Protein 3P09 (pdb70)

Radius of gyration: 26.04 Å; Cα contacts (8 Å, |Δi|>4): 1122; chains: 2; bounding box: 77×68×61 Å

Sequence (524 aa):
QLDDSFKNLENKYDGKIGIYTLNTNIKYNESYHFPICSVFKFLLVGAILDYDHNQQGFLDKKIPINQDDIGKLGYAPITAKNVGKTLTISQLNYAAILSDSPASNILVRELGGLQNLNKFIKKLGDNDTIITADEPEINYTQQPHSNINKTTPKAITKDIYKLAFGNILDKKHKDIFIKYLQDNNTGANNRIAFSPKDWIIGDKTGTCGQYAATNDVAIIWPKNQQPIALGILYTNPNDKNAPSNEEIIQQAAKLIANDLTNTYKQLDDSFKNLENKYDGKIGIYTLNTDNIKYNESYHFPICSVFKFLLVGAILDYDHNQGFLDKKIPINQDDIGKLGYAPITAKNVGKTLTISQLNYAAILSDSPASNILVRELGGLQNLNKFIKKLGDNDTIITADEPEINYTQPHSNINKTTPKAITKDIYKLAFGNILDKKHKDIFIKYLQDNNTGANRIAFSPKDWIIGDKTGTCGQYAATNDVAIIWPKNQQPIALGILYTNPNDKNAPSNEEIIQQAAKLIANDLTNTY

Secondary structure (DSSP, 8-state):
-HHHHHHHHHHHH-SEEEEEEE----EESTTS-EE-GGGHHHHHHHHHHHH---TTGGG-EEE--HHHHTT----TTGGG-TTSEEEHHHHHHHHHTT-HHHHHHHHHHHT-HHHHHHHHHHTT--S-B----TTGGG---TTB-TTEE-HHHHHHHHHHHHHSSSS-HHHHHHHHHHHHH--TTTTTGGG--TTSEEEEEEEE-SSTT-EEEEEEEE-TTS--EEEEEEEE-TT-TTPPP-HHHHHHHHHHHHHHHHHHH-/-HHHHHHHHHHHH-SEEEEEEEE----EESTTS-EE-GGGHHHHHHHHHHHH---TTGGG-EEE--HHHHTT----TTTGGGTTSEEEHHHHHHHHHTT-HHHHHHHHHHHT-HHHHHHHHHHTT--S-B----TTGGG---TTB-TTEE-HHHHHHHHHHHHHSSSS-HHHHHHHHHHHHH--S-TTTGGG--TTSEEEEEEEE-SSTT-EEEEEEEE-TTS--EEEEEEEE-TT-TTPPP-HHHHHHHHHHHHHHHHHH-

CATH classification: 3.40.710.10

Organism: Francisella tularensis subsp. tularensis (strain SCHU S4 / Schu 4) (NCBI:txid177416)

InterPro domains:
  IPR000871 Beta-lactamase, class-A [PR00118] (24-48)
  IPR000871 Beta-lactamase, class-A [PR00118] (55-72)
  IPR000871 Beta-lactamase, class-A [PR00118] (99-124)
  IPR000871 Beta-lactamase, class-A [PR00118] (134-158)
  IPR000871 Beta-lactamase, class-A [PR00118] (160-185)
  IPR000871 Beta-lactamase, class-A [PR00118] (196-211)
  IPR000871 Beta-lactamase, class-A [PR00118] (213-228)
  IPR000871 Beta-lactamase, class-A [PTHR35333] (19-282)
  IPR012338 Beta-lactamase/transpeptidase-like [G3DSA:3.40.710.10] (20-287)
  IPR012338 Beta-lactamase/transpeptidase-like [SSF56601] (20-282)
  IPR023650 Beta-lactamase, class-A active site [PS00146] (57-72)
  IPR045155 Beta-lactamase class A, catalytic domain [PF13354] (21-280)

Nearest PDB structures (foldseek):
  6wjm-assembly1_A  TM=9.624E-01  e=1.132E-24  Desulfarculus baarsii DSM 2075
  6nj1-assembly1_A-2  TM=9.497E-01  e=5.449E-25  Clostridium kluyveri DSM 555
  4blm-assembly2_B  TM=9.498E-01  e=1.775E-24  Bacillus licheniformis
  6afp-assembly2_B  TM=9.510E-01  e=1.135E-23  Burkholderia thailandensis
  7d5j-assembly3_C  TM=9.537E-01  e=2.115E-22  Burkholderia multivorans ATCC 17616

Foldseek 3Di:
DLQVVLVVLCVVPPFHKWKAKFDCGDTDQQVPKAQCFLVCLLLLLLLQLLVVCVPPQQQDKAAQAPVLCPPPDAAVDSVVAHRHIDGLLRLSLRSQLVHQSSSVVSCVVSPHDVSSVVSLVVLVAPQAAEDDGPPCLLDDALPDNHNIGGQNSSQSSLCCSQPNDSHDPVSSVSSQVSQQPHDPCCLALVVADPPKGKGWGWGFSQFQLWTWIWMWIHPVPGHIMIMIMITGNNVGGNDHHDRVSRNSSSNSVVVVVVVVVD/DLQVVLVVLCVVPPFHKWKFKFFPVTDTDQQFPKAQCFLQCLLLLLLLQLLVVCVPPQQFDKAAQAPVLCPPPDAAPDRVVAHRHIDGLLRLSLSSQLVHQSSSVVSCVVSVHPVSSVVSLVVLVQPQAAEDDGPPCLLDDALPDNYNIGGQNSSQSSLCCSQPNDSRDPVRSVSSQVSQQPHDPDCLALVVQPVVKGKGWGWGFSQFQLWTWIWIWIDDPPGGIMIMIMITGNNVGGNDHHDRPSRNSSSNSVVVVVVVVD

Structure (mmCIF, N/CA/C/O backbone):
data_3P09
#
_entry.id   3P09
#
_cell.length_a   77.652
_cell.length_b   143.466
_cell.length_c   46.890
_cell.angle_alpha   90.00
_cell.angle_beta   90.00
_cell.angle_gamma   90.00
#
_symmetry.space_group_name_H-M   'P 21 21 2'
#
loop_
_entity.id
_entity.type
_entity.pdbx_description
1 polymer Beta-lactamase
2 non-polymer 'SULFATE ION'
3 non-polymer GLYCEROL
4 water water
#
loop_
_atom_site.group_PDB
_atom_site.id
_atom_site.type_symbol
_atom_site.label_atom_id
_atom_site.label_alt_id
_atom_site.label_comp_id
_atom_site.label_asym_id
_atom_site.label_entity_id
_atom_site.label_seq_id
_atom_site.pdbx_PDB_ins_code
_atom_site.Cartn_x
_atom_site.Cartn_y
_atom_site.Cartn_z
_atom_site.occupancy
_atom_site.B_iso_or_equiv
_atom_site.auth_seq_id
_atom_site.auth_comp_id
_atom_site.auth_asym_id
_atom_site.auth_atom_id
_atom_site.pdbx_PDB_model_num
ATOM 1 N N . GLN A 1 23 ? 22.075 101.762 2.948 1.00 60.42 20 GLN A N 1
ATOM 2 C CA . GLN A 1 23 ? 23.049 101.166 2.037 1.00 69.08 20 GLN A CA 1
ATOM 3 C C . GLN A 1 23 ? 23.600 99.842 2.550 1.00 58.10 20 GLN A C 1
ATOM 4 O O . GLN A 1 23 ? 23.888 98.942 1.759 1.00 54.05 20 GLN A O 1
ATOM 10 N N . LEU A 1 24 ? 23.765 99.716 3.864 1.00 47.59 21 LEU A N 1
ATOM 11 C CA . LEU A 1 24 ? 23.987 98.389 4.412 1.00 47.43 21 LEU A CA 1
ATOM 12 C C . LEU A 1 24 ? 22.752 97.575 4.064 1.00 42.42 21 LEU A C 1
ATOM 13 O O . LEU A 1 24 ? 22.857 96.445 3.596 1.00 38.48 21 LEU A O 1
ATOM 18 N N . ASP A 1 25 ? 21.584 98.175 4.282 1.00 33.84 22 ASP A N 1
ATOM 19 C CA . ASP A 1 25 ? 20.309 97.564 3.923 1.00 40.14 22 ASP A CA 1
ATOM 20 C C . ASP A 1 25 ? 20.295 97.098 2.462 1.00 36.35 22 ASP A C 1
ATOM 21 O O . ASP A 1 25 ? 19.872 95.981 2.155 1.00 30.99 22 ASP A O 1
ATOM 26 N N . ASP A 1 26 ? 20.748 97.968 1.563 1.00 33.71 23 ASP A N 1
ATOM 27 C CA . ASP A 1 26 ? 20.792 97.650 0.138 1.00 35.06 23 ASP A CA 1
ATOM 28 C C . ASP A 1 26 ? 21.704 96.458 -0.118 1.00 30.84 23 ASP A C 1
ATOM 29 O O . ASP A 1 26 ? 21.422 95.619 -0.975 1.00 36.74 23 ASP A O 1
ATOM 34 N N . SER A 1 27 ? 22.809 96.402 0.618 1.00 30.48 24 SER A N 1
ATOM 35 C CA . SER A 1 27 ? 23.779 95.331 0.440 1.00 36.09 24 SER A CA 1
ATOM 36 C C . SER A 1 27 ? 23.256 93.981 0.935 1.00 26.89 24 SER A C 1
ATOM 37 O O . SER A 1 27 ? 23.493 92.948 0.312 1.00 30.29 24 SER A O 1
ATOM 40 N N . PHE A 1 28 ? 22.536 93.984 2.048 1.00 27.88 25 PHE A N 1
ATOM 41 C CA . PHE A 1 28 ? 21.949 92.742 2.537 1.00 25.56 25 PHE A CA 1
ATOM 42 C C . PHE A 1 28 ? 20.860 92.259 1.581 1.00 29.55 25 PHE A C 1
ATOM 43 O O . PHE A 1 28 ? 20.753 91.069 1.303 1.00 28.68 25 PHE A O 1
ATOM 51 N N . LYS A 1 29 ? 20.056 93.190 1.072 1.00 28.99 26 LYS A N 1
ATOM 52 C CA . LYS A 1 29 ? 19.044 92.862 0.070 1.00 29.67 26 LYS A CA 1
ATOM 53 C C . LYS A 1 29 ? 19.649 92.253 -1.198 1.00 28.66 26 LYS A C 1
ATOM 54 O O . LYS A 1 29 ? 19.066 91.356 -1.806 1.00 32.31 26 LYS A O 1
ATOM 60 N N . ASN A 1 30 ? 20.815 92.744 -1.605 1.00 33.45 27 ASN A N 1
ATOM 61 C CA . ASN A 1 30 ? 21.499 92.162 -2.751 1.00 31.53 27 ASN A CA 1
ATOM 62 C C . ASN A 1 30 ? 21.879 90.704 -2.500 1.00 30.50 27 ASN A C 1
ATOM 63 O O . ASN A 1 30 ? 21.798 89.872 -3.405 1.00 28.07 27 ASN A O 1
ATOM 68 N N . LEU A 1 31 ? 22.281 90.391 -1.269 1.00 28.82 28 LEU A N 1
ATOM 69 C CA . LEU A 1 31 ? 22.611 89.008 -0.935 1.00 28.65 28 LEU A CA 1
ATOM 70 C C . LEU A 1 31 ? 21.390 88.105 -1.075 1.00 31.32 28 LEU A C 1
ATOM 71 O O . LEU A 1 31 ? 21.500 86.975 -1.558 1.00 29.88 28 LEU A O 1
ATOM 76 N N . GLU A 1 32 ? 20.231 88.603 -0.645 1.00 29.30 29 GLU A N 1
ATOM 77 C CA . GLU A 1 32 ? 18.983 87.850 -0.763 1.00 32.31 29 GLU A CA 1
ATOM 78 C C . GLU A 1 32 ? 18.602 87.598 -2.221 1.00 33.36 29 GLU A C 1
ATOM 79 O O . GLU A 1 32 ? 18.202 86.493 -2.583 1.00 32.92 29 GLU A O 1
ATOM 85 N N . ASN A 1 33 ? 18.732 88.629 -3.047 1.00 29.05 30 ASN A N 1
ATOM 86 C CA . ASN A 1 33 ? 18.462 88.517 -4.476 1.00 34.62 30 ASN A CA 1
ATOM 87 C C . ASN A 1 33 ? 19.379 87.498 -5.130 1.00 37.41 30 ASN A C 1
ATOM 88 O O . ASN A 1 33 ? 18.973 86.730 -6.005 1.00 34.09 30 ASN A O 1
ATOM 93 N N . LYS A 1 34 ? 20.630 87.510 -4.692 1.00 31.23 31 LYS A N 1
ATOM 94 C CA . LYS A 1 34 ? 21.656 86.651 -5.246 1.00 34.28 31 LYS A CA 1
ATOM 95 C C . LYS A 1 34 ? 21.419 85.181 -4.887 1.00 31.01 31 LYS A C 1
ATOM 96 O O . LYS A 1 34 ? 21.577 84.295 -5.734 1.00 29.12 31 LYS A O 1
ATOM 102 N N . TYR A 1 35 ? 21.024 84.922 -3.641 1.00 25.19 32 TYR A N 1
ATOM 103 C CA . TYR A 1 35 ? 20.974 83.545 -3.139 1.00 25.49 32 TYR A CA 1
ATOM 104 C C . TYR A 1 35 ? 19.577 82.990 -2.818 1.00 26.42 32 TYR A C 1
ATOM 105 O O . TYR A 1 35 ? 19.447 81.827 -2.417 1.00 26.53 32 TYR A O 1
ATOM 114 N N . ASP A 1 36 ? 18.555 83.818 -3.009 1.00 24.42 33 ASP A N 1
ATOM 115 C CA . ASP A 1 36 ? 17.195 83.528 -2.555 1.00 30.14 33 ASP A CA 1
ATOM 116 C C . ASP A 1 36 ? 17.137 83.465 -1.030 1.00 31.84 33 ASP A C 1
ATOM 117 O O . ASP A 1 36 ? 18.171 83.472 -0.350 1.00 29.93 33 ASP A O 1
ATOM 122 N N . GLY A 1 37 ? 15.919 83.394 -0.499 1.00 23.92 34 GLY A N 1
ATOM 123 C CA . GLY A 1 37 ? 15.712 83.291 0.934 1.00 25.42 34 GLY A CA 1
ATOM 124 C C . GLY A 1 37 ? 15.892 84.596 1.685 1.00 25.51 34 GLY A C 1
ATOM 125 O O . GLY A 1 37 ? 15.828 85.688 1.103 1.00 24.64 34 GLY A O 1
ATOM 126 N N . LYS A 1 38 ? 16.105 84.479 2.994 1.00 20.03 35 LYS A N 1
ATOM 127 C CA . LYS A 1 38 ? 16.137 85.639 3.875 1.00 21.62 35 LYS A CA 1
ATOM 128 C C . LYS A 1 38 ? 17.384 85.598 4.741 1.00 23.92 35 LYS A C 1
ATOM 129 O O . LYS A 1 38 ? 17.760 84.540 5.252 1.00 20.19 35 LYS A O 1
ATOM 135 N N . ILE A 1 39 ? 18.028 86.748 4.901 1.00 18.50 36 ILE A N 1
ATOM 136 C CA . ILE A 1 39 ? 19.151 86.839 5.816 1.00 15.80 36 ILE A CA 1
ATOM 137 C C . ILE A 1 39 ? 18.771 87.772 6.966 1.00 24.60 36 ILE A C 1
ATOM 138 O O . ILE A 1 39 ? 18.095 88.779 6.760 1.00 22.50 36 ILE A O 1
ATOM 143 N N . GLY A 1 40 ? 19.175 87.415 8.179 1.00 18.26 37 GLY A N 1
ATOM 144 C CA . GLY A 1 40 ? 18.828 88.197 9.353 1.00 21.28 37 GLY A CA 1
ATOM 145 C C . GLY A 1 40 ? 20.102 88.538 10.094 1.00 22.47 37 GLY A C 1
ATOM 146 O O . GLY A 1 40 ? 20.959 87.676 10.286 1.00 21.32 37 GLY A O 1
ATOM 147 N N . ILE A 1 41 ? 20.222 89.795 10.505 1.00 17.11 38 ILE A N 1
ATOM 148 C CA . ILE A 1 41 ? 21.458 90.335 11.051 1.00 19.28 38 ILE A CA 1
ATOM 149 C C . ILE A 1 41 ? 21.154 91.183 12.288 1.00 22.38 38 ILE A C 1
ATOM 150 O O . ILE A 1 41 ? 20.232 92.002 12.277 1.00 19.11 38 ILE A O 1
ATOM 155 N N . TYR A 1 42 ? 21.917 90.998 13.355 1.00 21.96 39 TYR A N 1
ATOM 156 C CA . TYR A 1 42 ? 21.834 91.930 14.466 1.00 20.99 39 TYR A CA 1
ATOM 157 C C . TYR A 1 42 ? 23.189 92.076 15.120 1.00 22.34 39 TYR A C 1
ATOM 158 O O . TYR A 1 42 ? 23.898 91.086 15.314 1.00 19.44 39 TYR A O 1
ATOM 167 N N . THR A 1 43 ? 23.562 93.308 15.452 1.00 21.55 40 THR A N 1
ATOM 168 C CA . THR A 1 43 ? 24.787 93.526 16.222 1.00 25.37 40 THR A CA 1
ATOM 169 C C . THR A 1 43 ? 24.447 94.229 17.520 1.00 32.09 40 THR A C 1
ATOM 170 O O . THR A 1 43 ? 23.489 95.004 17.583 1.00 32.37 40 THR A O 1
ATOM 174 N N . LEU A 1 44 ? 25.235 93.978 18.557 1.00 24.37 41 LEU A N 1
ATOM 175 C CA . LEU A 1 44 ? 24.968 94.588 19.844 1.00 26.29 41 LEU A CA 1
ATOM 176 C C . LEU A 1 44 ? 26.264 95.136 20.400 1.00 40.22 41 LEU A C 1
ATOM 177 O O . LEU A 1 44 ? 27.231 94.394 20.558 1.00 32.00 41 LEU A O 1
ATOM 182 N N . ASN A 1 45 ? 26.271 96.434 20.689 1.00 51.39 42 ASN A N 1
ATOM 183 C CA . ASN A 1 45 ? 27.419 97.110 21.284 1.00 60.64 42 ASN A CA 1
ATOM 184 C C . ASN A 1 45 ? 27.284 97.273 22.794 1.00 63.84 42 ASN A C 1
ATOM 185 O O . ASN A 1 45 ? 26.212 97.079 23.368 1.00 59.08 42 ASN A O 1
ATOM 190 N N . THR A 1 46 ? 28.380 97.656 23.431 1.00 66.71 43 THR A N 1
ATOM 191 C CA . THR A 1 46 ? 28.427 97.729 24.883 1.00 71.16 43 THR A CA 1
ATOM 192 C C . THR A 1 46 ? 27.680 98.944 25.441 1.00 67.85 43 THR A C 1
ATOM 193 O O . THR A 1 46 ? 28.093 100.085 25.251 1.00 67.15 43 THR A O 1
ATOM 197 N N . ASN A 1 51 ? 24.449 100.531 15.414 1.00 66.90 48 ASN A N 1
ATOM 198 C CA . ASN A 1 51 ? 23.701 99.286 15.539 1.00 62.15 48 ASN A CA 1
ATOM 199 C C . ASN A 1 51 ? 23.217 98.769 14.180 1.00 55.68 48 ASN A C 1
ATOM 200 O O . ASN A 1 51 ? 22.243 99.276 13.631 1.00 66.24 48 ASN A O 1
ATOM 205 N N . ILE A 1 52 ? 23.897 97.757 13.643 1.00 35.11 49 ILE A N 1
ATOM 206 C CA . ILE A 1 52 ? 23.568 97.211 12.323 1.00 26.26 49 ILE A CA 1
ATOM 207 C C . ILE A 1 52 ? 22.518 96.113 12.460 1.00 27.66 49 ILE A C 1
ATOM 208 O O . ILE A 1 52 ? 22.687 95.184 13.244 1.00 26.68 49 ILE A O 1
ATOM 213 N N . LYS A 1 53 ? 21.428 96.215 11.713 1.00 25.37 50 LYS A N 1
ATOM 214 C CA . LYS A 1 53 ? 20.345 95.246 11.855 1.00 26.98 50 LYS A CA 1
ATOM 215 C C . LYS A 1 53 ? 19.600 95.105 10.533 1.00 30.04 50 LYS A C 1
ATOM 216 O O . LYS A 1 53 ? 19.494 96.058 9.774 1.00 27.64 50 LYS A O 1
ATOM 222 N N . TYR A 1 54 ? 19.103 93.909 10.248 1.00 18.52 51 TYR A N 1
ATOM 223 C CA . TYR A 1 54 ? 18.366 93.683 9.013 1.00 20.90 51 TYR A CA 1
ATOM 224 C C . TYR A 1 54 ? 17.518 92.440 9.189 1.00 25.13 51 TYR A C 1
ATOM 225 O O . TYR A 1 54 ? 18.041 91.392 9.574 1.00 21.62 51 TYR A O 1
ATOM 234 N N . ASN A 1 55 ? 16.214 92.558 8.932 1.00 21.88 52 ASN A N 1
ATOM 235 C CA . ASN A 1 55 ? 15.278 91.483 9.239 1.00 27.02 52 ASN A CA 1
ATOM 236 C C . ASN A 1 55 ? 15.454 90.994 10.668 1.00 25.13 52 ASN A C 1
ATOM 237 O O . ASN A 1 55 ? 15.365 89.796 10.922 1.00 20.54 52 ASN A O 1
ATOM 242 N N . GLU A 1 56 ? 15.719 91.904 11.603 1.00 19.14 53 GLU A N 1
ATOM 243 C CA . GLU A 1 56 ? 16.143 91.474 12.931 1.00 18.54 53 GLU A CA 1
ATOM 244 C C . GLU A 1 56 ? 15.009 90.854 13.751 1.00 21.28 53 GLU A C 1
ATOM 245 O O . GLU A 1 56 ? 15.256 90.260 14.798 1.00 20.10 53 GLU A O 1
ATOM 251 N N . SER A 1 57 ? 13.773 90.988 13.271 1.00 19.25 54 SER A N 1
ATOM 252 C CA . SER A 1 57 ? 12.614 90.415 13.954 1.00 20.43 54 SER A CA 1
ATOM 253 C C . SER A 1 57 ? 11.947 89.312 13.147 1.00 21.36 54 SER A C 1
ATOM 254 O O . SER A 1 57 ? 10.853 88.876 13.474 1.00 22.98 54 SER A O 1
ATOM 257 N N . TYR A 1 58 ? 12.595 88.888 12.071 1.00 19.10 55 TYR A N 1
ATOM 258 C CA . TYR A 1 58 ? 12.134 87.743 11.294 1.00 20.75 55 TYR A CA 1
ATOM 259 C C . TYR A 1 58 ? 12.535 86.467 12.046 1.00 23.55 55 TYR A C 1
ATOM 260 O O . TYR A 1 58 ? 13.598 86.426 12.669 1.00 22.75 55 TYR A O 1
ATOM 269 N N . HIS A 1 59 ? 11.694 85.437 11.990 1.00 18.96 56 HIS A N 1
ATOM 270 C CA . HIS A 1 59 ? 11.990 84.187 12.693 1.00 18.44 56 HIS A CA 1
ATOM 271 C C . HIS A 1 59 ? 12.658 83.168 11.766 1.00 20.34 56 HIS A C 1
ATOM 272 O O . HIS A 1 59 ? 12.181 82.909 10.656 1.00 20.60 56 HIS A O 1
ATOM 279 N N . PHE A 1 60 ? 13.762 82.601 12.253 1.00 18.13 57 PHE A N 1
ATOM 280 C CA . PHE A 1 60 ? 14.606 81.666 11.530 1.00 16.67 57 PHE A CA 1
ATOM 281 C C . PHE A 1 60 ? 14.745 80.375 12.348 1.00 16.80 57 PHE A C 1
ATOM 282 O O . PHE A 1 60 ? 14.810 80.412 13.569 1.00 19.00 57 PHE A O 1
ATOM 290 N N . PRO A 1 61 ? 14.853 79.228 11.670 1.00 19.42 58 PRO A N 1
ATOM 291 C CA . PRO A 1 61 ? 15.216 77.998 12.397 1.00 16.89 58 PRO A CA 1
ATOM 292 C C . PRO A 1 61 ? 16.448 78.245 13.282 1.00 17.28 58 PRO A C 1
ATOM 293 O O . PRO A 1 61 ? 17.436 78.799 12.800 1.00 21.81 58 PRO A O 1
ATOM 297 N N . ILE A 1 62 ? 16.395 77.852 14.550 1.00 14.78 59 ILE A N 1
ATOM 298 C CA . ILE A 1 62 ? 17.534 78.071 15.439 1.00 13.67 59 ILE A CA 1
ATOM 299 C C . ILE A 1 62 ? 18.592 76.975 15.250 1.00 19.97 59 ILE A C 1
ATOM 300 O O . ILE A 1 62 ? 19.784 77.230 15.359 1.00 18.50 59 ILE A O 1
ATOM 305 N N . CYS A 1 63 ? 18.155 75.760 14.939 1.00 20.86 60 CYS A N 1
ATOM 306 C CA . CYS A 1 63 ? 19.094 74.662 14.724 1.00 18.61 60 CYS A CA 1
ATOM 307 C C . CYS A 1 63 ? 20.002 74.516 15.955 1.00 22.34 60 CYS A C 1
ATOM 308 O O . CYS A 1 63 ? 19.580 74.778 17.082 1.00 21.60 60 CYS A O 1
ATOM 311 N N . SER A 1 64 ? 21.256 74.136 15.733 1.00 17.57 61 SER A N 1
ATOM 312 C CA . SER A 1 64 ? 22.192 73.878 16.821 1.00 17.58 61 SER A CA 1
ATOM 313 C C . SER A 1 64 ? 22.576 75.109 17.632 1.00 22.59 61 SER A C 1
ATOM 314 O O . SER A 1 64 ? 23.227 74.987 18.659 1.00 18.44 61 SER A O 1
ATOM 317 N N . VAL A 1 65 ? 22.184 76.295 17.189 1.00 18.41 62 VAL A N 1
ATOM 318 C CA . VAL A 1 65 ? 22.506 77.488 17.975 1.00 18.16 62 VAL A CA 1
ATOM 319 C C . VAL A 1 65 ? 21.922 77.408 19.403 1.00 18.00 62 VAL A C 1
ATOM 320 O O . VAL A 1 65 ? 22.471 77.976 20.348 1.00 18.97 62 VAL A O 1
ATOM 324 N N . PHE A 1 66 ? 20.811 76.697 19.562 1.00 16.04 63 PHE A N 1
ATOM 325 C CA . PHE A 1 66 ? 20.200 76.573 20.884 1.00 12.85 63 PHE A CA 1
ATOM 326 C C . PHE A 1 66 ? 21.225 76.054 21.899 1.00 19.09 63 PHE A C 1
ATOM 327 O O . PHE A 1 66 ? 21.084 76.268 23.099 1.00 17.66 63 PHE A O 1
ATOM 335 N N . LYS A 1 67 ? 22.266 75.373 21.424 1.00 17.10 64 LYS A N 1
ATOM 336 C CA . LYS A 1 67 ? 23.211 74.769 22.368 1.00 22.84 64 LYS A CA 1
ATOM 337 C C . LYS A 1 67 ? 23.932 75.793 23.266 1.00 26.26 64 LYS A C 1
ATOM 338 O O . LYS A 1 67 ? 24.350 75.449 24.368 1.00 18.83 64 LYS A O 1
ATOM 344 N N . PHE A 1 68 ? 24.075 77.042 22.823 1.00 19.62 65 PHE A N 1
ATOM 345 C CA . PHE A 1 68 ? 24.710 78.025 23.710 1.00 19.68 65 PHE A CA 1
ATOM 346 C C . PHE A 1 68 ? 23.760 78.514 24.804 1.00 20.43 65 PHE A C 1
ATOM 347 O O . PHE A 1 68 ? 24.192 78.855 25.908 1.00 20.15 65 PHE A O 1
ATOM 355 N N . LEU A 1 69 ? 22.465 78.525 24.509 1.00 18.60 66 LEU A N 1
ATOM 356 C CA . LEU A 1 69 ? 21.459 78.827 25.535 1.00 17.08 66 LEU A CA 1
ATOM 357 C C . LEU A 1 69 ? 21.441 77.745 26.609 1.00 21.04 66 LEU A C 1
ATOM 358 O O . LEU A 1 69 ? 21.319 78.019 27.810 1.00 21.26 66 LEU A O 1
ATOM 363 N N . LEU A 1 70 ? 21.552 76.507 26.152 1.00 18.38 67 LEU A N 1
ATOM 364 C CA . LEU A 1 70 ? 21.568 75.345 27.035 1.00 18.69 67 LEU A CA 1
ATOM 365 C C . LEU A 1 70 ? 22.769 75.400 27.972 1.00 19.92 67 LEU A C 1
ATOM 366 O O . LEU A 1 70 ? 22.646 75.164 29.170 1.00 20.70 67 LEU A O 1
ATOM 371 N N . VAL A 1 71 ? 23.936 75.711 27.417 1.00 18.97 68 VAL A N 1
ATOM 372 C CA . VAL A 1 71 ? 25.144 75.809 28.227 1.00 15.43 68 VAL A CA 1
ATOM 373 C C . VAL A 1 71 ? 25.055 76.992 29.197 1.00 22.42 68 VAL A C 1
ATOM 374 O O . VAL A 1 71 ? 25.463 76.898 30.355 1.00 19.03 68 VAL A O 1
ATOM 378 N N . GLY A 1 72 ? 24.484 78.096 28.735 1.00 19.39 69 GLY A N 1
ATOM 379 C CA . GLY A 1 72 ? 24.198 79.203 29.626 1.00 19.12 69 GLY A CA 1
ATOM 380 C C . GLY A 1 72 ? 23.335 78.766 30.809 1.00 22.49 69 GLY A C 1
ATOM 381 O O . GLY A 1 72 ? 23.609 79.101 31.962 1.00 22.75 69 GLY A O 1
ATOM 382 N N . ALA A 1 73 ? 22.286 78.008 30.515 1.00 17.49 70 ALA A N 1
ATOM 383 C CA . ALA A 1 73 ? 21.395 77.488 31.543 1.00 23.05 70 ALA A CA 1
ATOM 384 C C . ALA A 1 73 ? 22.138 76.599 32.529 1.00 22.82 70 ALA A C 1
ATOM 385 O O . ALA A 1 73 ? 21.887 76.636 33.731 1.00 26.30 70 ALA A O 1
ATOM 387 N N . ILE A 1 74 ? 23.034 75.770 32.010 1.00 24.66 71 ILE A N 1
ATOM 388 C CA . ILE A 1 74 ? 23.817 74.892 32.865 1.00 20.70 71 ILE A CA 1
ATOM 389 C C . ILE A 1 74 ? 24.707 75.702 33.802 1.00 20.2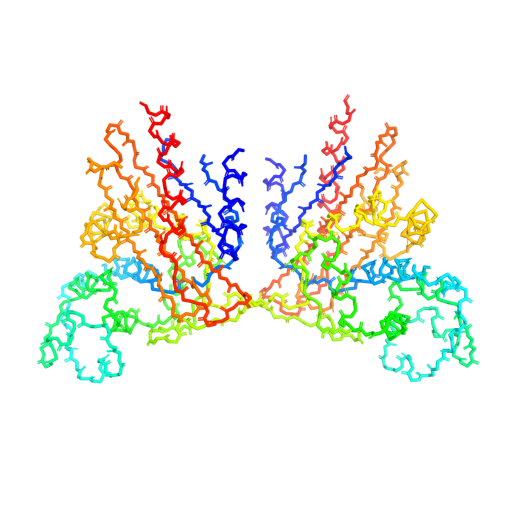1 71 ILE A C 1
ATOM 390 O O . ILE A 1 74 ? 24.841 75.378 34.984 1.00 23.91 71 ILE A O 1
ATOM 395 N N . LEU A 1 75 ? 25.311 76.766 33.286 1.00 21.19 72 LEU A N 1
ATOM 396 C CA . LEU A 1 75 ? 26.186 77.605 34.112 1.00 16.60 72 LEU A CA 1
ATOM 397 C C . LEU A 1 75 ? 25.401 78.328 35.202 1.00 24.70 72 LEU A C 1
ATOM 398 O O . LEU A 1 75 ? 25.875 78.489 36.336 1.00 24.89 72 LEU A O 1
ATOM 403 N N . ASP A 1 76 ? 24.201 78.771 34.854 1.00 22.08 73 ASP A N 1
ATOM 404 C CA . ASP A 1 76 ? 23.321 79.413 35.816 1.00 21.50 73 ASP A CA 1
ATOM 405 C C . ASP A 1 76 ? 22.983 78.376 36.887 1.00 29.05 73 ASP A C 1
ATOM 406 O O . ASP A 1 76 ? 23.024 78.663 38.082 1.00 33.35 73 ASP A O 1
ATOM 411 N N . TYR A 1 77 ? 22.677 77.157 36.450 1.00 23.04 74 TYR A N 1
ATOM 412 C CA . TYR A 1 77 ? 22.363 76.071 37.382 1.00 26.33 74 TYR A CA 1
ATOM 413 C C . TYR A 1 77 ? 23.508 75.886 38.368 1.00 25.15 74 TYR A C 1
ATOM 414 O O . TYR A 1 77 ? 23.301 75.798 39.587 1.00 27.45 74 TYR A O 1
ATOM 423 N N . ASP A 1 78 ? 24.725 75.862 37.841 1.00 22.24 75 ASP A N 1
ATOM 424 C CA . ASP A 1 78 ? 25.906 75.668 38.675 1.00 24.23 75 ASP A CA 1
ATOM 425 C C . ASP A 1 78 ? 26.019 76.759 39.736 1.00 29.78 75 ASP A C 1
ATOM 426 O O . ASP A 1 78 ? 26.410 76.493 40.874 1.00 29.53 75 ASP A O 1
ATOM 447 N N . HIS A 1 80 ? 23.594 78.212 41.171 1.00 28.15 77 HIS A N 1
ATOM 448 C CA . HIS A 1 80 ? 22.583 77.908 42.192 1.00 29.27 77 HIS A CA 1
ATOM 449 C C . HIS A 1 80 ? 22.755 76.537 42.828 1.00 34.67 77 HIS A C 1
ATOM 450 O O . HIS A 1 80 ? 22.069 76.204 43.798 1.00 38.44 77 HIS A O 1
ATOM 457 N N . ASN A 1 81 ? 23.673 75.744 42.285 1.00 30.33 78 ASN A N 1
ATOM 458 C CA . ASN A 1 81 ? 23.873 74.376 42.741 1.00 30.71 78 ASN A CA 1
ATOM 459 C C . ASN A 1 81 ? 25.366 74.110 42.725 1.00 33.98 78 ASN A C 1
ATOM 460 O O . ASN A 1 81 ? 25.866 73.447 41.827 1.00 31.43 78 ASN A O 1
ATOM 465 N N A GLN A 1 82 ? 26.074 74.642 43.717 0.46 30.99 79 GLN A N 1
ATOM 466 N N B GLN A 1 82 ? 26.074 74.643 43.718 0.54 30.44 79 GLN A N 1
ATOM 467 C CA A GLN A 1 82 ? 27.534 74.615 43.721 0.46 34.77 79 GLN A CA 1
ATOM 468 C CA B GLN A 1 82 ? 27.535 74.621 43.733 0.54 34.53 79 GLN A CA 1
ATOM 469 C C A GLN A 1 82 ? 28.089 73.211 43.487 0.46 37.74 79 GLN A C 1
ATOM 470 C C B GLN A 1 82 ? 28.101 73.216 43.503 0.54 37.96 79 GLN A C 1
ATOM 471 O O A GLN A 1 82 ? 27.622 72.239 44.083 0.46 35.89 79 GLN A O 1
ATOM 472 O O B GLN A 1 82 ? 27.650 72.249 44.118 0.54 35.67 79 GLN A O 1
ATOM 483 N N . GLY A 1 83 ? 29.087 73.114 42.612 1.00 43.34 80 GLY A N 1
ATOM 484 C CA . GLY A 1 83 ? 29.737 71.842 42.316 1.00 41.42 80 GLY A CA 1
ATOM 485 C C . GLY A 1 83 ? 29.215 71.108 41.088 1.00 34.48 80 GLY A C 1
ATOM 486 O O . GLY A 1 83 ? 29.787 70.107 40.656 1.00 30.35 80 GLY A O 1
ATOM 487 N N . PHE A 1 84 ? 28.125 71.607 40.520 1.00 23.98 81 PHE A N 1
ATOM 488 C CA . PHE A 1 84 ? 27.481 70.948 39.391 1.00 27.05 81 PHE A CA 1
ATOM 489 C C . PHE A 1 84 ? 28.407 70.752 38.179 1.00 29.64 81 PHE A C 1
ATOM 490 O O . PHE A 1 84 ? 28.333 69.723 37.506 1.00 24.82 81 PHE A O 1
ATOM 498 N N . LEU A 1 85 ? 29.273 71.727 37.902 1.00 23.71 82 LEU A N 1
ATOM 499 C CA . LEU A 1 85 ? 30.180 71.618 36.751 1.00 23.73 82 LEU A CA 1
ATOM 500 C C . LEU A 1 85 ? 31.149 70.440 36.858 1.00 25.62 82 LEU A C 1
ATOM 501 O O . LEU A 1 85 ? 31.606 69.917 35.846 1.00 23.02 82 LEU A O 1
ATOM 506 N N . ASP A 1 86 ? 31.473 70.046 38.086 1.00 24.43 83 ASP A N 1
ATOM 507 C CA . ASP A 1 86 ? 32.409 68.947 38.319 1.00 26.63 83 ASP A CA 1
ATOM 508 C C . ASP A 1 86 ? 31.718 67.596 38.420 1.00 27.83 83 ASP A C 1
ATOM 509 O O . ASP A 1 86 ? 32.377 66.572 38.587 1.00 27.92 83 ASP A O 1
ATOM 514 N N . LYS A 1 87 ? 30.395 67.596 38.305 1.00 25.75 84 LYS A N 1
ATOM 515 C CA . LYS A 1 87 ? 29.596 66.381 38.474 1.00 27.54 84 LYS A CA 1
ATOM 516 C C . LYS A 1 87 ? 29.837 65.390 37.346 1.00 28.80 84 LYS A C 1
ATOM 517 O O . LYS A 1 87 ? 29.771 65.754 36.172 1.00 22.74 84 LYS A O 1
ATOM 523 N N . LYS A 1 88 ? 30.093 64.133 37.707 1.00 26.69 85 LYS A N 1
ATOM 524 C CA . LYS A 1 88 ? 30.430 63.098 36.736 1.00 27.01 85 LYS A CA 1
ATOM 525 C C . LYS A 1 88 ? 29.192 62.446 36.147 1.00 31.78 85 LYS A C 1
ATOM 526 O O . LYS A 1 88 ? 28.328 61.963 36.877 1.00 33.71 85 LYS A O 1
ATOM 532 N N . ILE A 1 89 ? 29.113 62.434 34.822 1.00 23.62 86 ILE A N 1
ATOM 533 C CA . ILE A 1 89 ? 27.967 61.874 34.124 1.00 20.09 86 ILE A CA 1
ATOM 534 C C . ILE A 1 89 ? 28.402 60.686 33.287 1.00 22.88 86 ILE A C 1
ATOM 535 O O . ILE A 1 89 ? 29.260 60.819 32.428 1.00 23.62 86 ILE A O 1
ATOM 540 N N . PRO A 1 90 ? 27.809 59.513 33.538 1.00 28.55 87 PRO A N 1
ATOM 541 C CA . PRO A 1 90 ? 28.039 58.343 32.684 1.00 33.65 87 PRO A CA 1
ATOM 542 C C . PRO A 1 90 ? 27.604 58.592 31.241 1.00 28.61 87 PRO A C 1
ATOM 543 O O . PRO A 1 90 ? 26.540 59.155 31.005 1.00 29.61 87 PRO A O 1
ATOM 547 N N . ILE A 1 91 ? 28.437 58.201 30.285 1.00 23.63 88 ILE A N 1
ATOM 548 C CA . ILE A 1 91 ? 28.070 58.290 28.877 1.00 22.59 88 ILE A CA 1
ATOM 549 C C . ILE A 1 91 ? 27.694 56.886 28.413 1.00 27.35 88 ILE A C 1
ATOM 550 O O . ILE A 1 91 ? 28.535 55.993 28.408 1.00 28.68 88 ILE A O 1
ATOM 555 N N . ASN A 1 92 ? 26.429 56.694 28.048 1.00 29.38 89 ASN A N 1
ATOM 556 C CA . ASN A 1 92 ? 25.932 55.380 27.638 1.00 34.47 89 ASN A CA 1
ATOM 557 C C . ASN A 1 92 ? 25.683 55.324 26.130 1.00 31.77 89 ASN A C 1
ATOM 558 O O . ASN A 1 92 ? 25.461 56.354 25.496 1.00 28.05 89 ASN A O 1
ATOM 563 N N . GLN A 1 93 ? 25.702 54.122 25.562 1.00 27.49 90 GLN A N 1
ATOM 564 C CA . GLN A 1 93 ? 25.520 53.961 24.123 1.00 31.30 90 GLN A CA 1
ATOM 565 C C . GLN A 1 93 ? 24.198 54.559 23.668 1.00 28.07 90 GLN A C 1
ATOM 566 O O . GLN A 1 93 ? 24.123 55.196 22.623 1.00 37.14 90 GLN A O 1
ATOM 572 N N . ASP A 1 94 ? 23.157 54.359 24.466 1.00 27.23 91 ASP A N 1
ATOM 573 C CA . ASP A 1 94 ? 21.840 54.884 24.133 1.00 35.16 91 ASP A CA 1
ATOM 574 C C . ASP A 1 94 ? 21.810 56.417 24.148 1.00 35.01 91 ASP A C 1
ATOM 575 O O . ASP A 1 94 ? 20.901 57.026 23.607 1.00 32.29 91 ASP A O 1
ATOM 580 N N . ASP A 1 95 ? 22.808 57.040 24.765 1.00 34.40 92 ASP A N 1
ATOM 581 C CA . ASP A 1 95 ? 22.925 58.496 24.714 1.00 32.76 92 ASP A CA 1
ATOM 582 C C . ASP A 1 95 ? 23.296 58.936 23.302 1.00 25.01 92 ASP A C 1
ATOM 583 O O . ASP A 1 95 ? 22.856 59.989 22.827 1.00 27.03 92 ASP A O 1
ATOM 588 N N . ILE A 1 96 ? 24.120 58.120 22.645 1.00 30.07 93 ILE A N 1
ATOM 589 C CA . ILE A 1 96 ? 24.569 58.399 21.290 1.00 24.01 93 ILE A CA 1
ATOM 590 C C . ILE A 1 96 ? 23.413 58.112 20.342 1.00 29.29 93 ILE A C 1
ATOM 591 O O . ILE A 1 96 ? 23.067 58.948 19.515 1.00 25.88 93 ILE A O 1
ATOM 596 N N . GLY A 1 97 ? 22.820 56.926 20.470 1.00 29.00 94 GLY A N 1
ATOM 597 C CA . GLY A 1 97 ? 21.672 56.555 19.650 1.00 34.35 94 GLY A CA 1
ATOM 598 C C . GLY A 1 97 ? 22.025 56.546 18.174 1.00 30.25 94 GLY A C 1
ATOM 599 O O . GLY A 1 97 ? 23.044 55.982 17.782 1.00 33.32 94 GLY A O 1
ATOM 600 N N . LYS A 1 98 ? 21.198 57.188 17.358 1.00 31.45 95 LYS A N 1
ATOM 601 C CA . LYS A 1 98 ? 21.477 57.309 15.931 1.00 31.00 95 LYS A CA 1
ATOM 602 C C . LYS A 1 98 ? 21.981 58.704 15.562 1.00 30.91 95 LYS A C 1
ATOM 603 O O . LYS A 1 98 ? 21.938 59.091 14.397 1.00 24.97 95 LYS A O 1
ATOM 609 N N . LEU A 1 99 ? 22.456 59.449 16.559 1.00 24.46 96 LEU A N 1
ATOM 610 C CA . LEU A 1 99 ? 23.020 60.772 16.323 1.00 21.48 96 LEU A CA 1
ATOM 611 C C . LEU A 1 99 ? 24.421 60.631 15.738 1.00 32.19 96 LEU A C 1
ATOM 612 O O . LEU A 1 99 ? 25.304 60.023 16.350 1.00 34.77 96 LEU A O 1
ATOM 617 N N . GLY A 1 100 ? 24.619 61.196 14.552 1.00 27.82 97 GLY A N 1
ATOM 618 C CA . GLY A 1 100 ? 25.853 60.996 13.812 1.00 26.21 97 GLY A CA 1
ATOM 619 C C . GLY A 1 100 ? 27.004 61.910 14.200 1.00 32.09 97 GLY A C 1
ATOM 620 O O . GLY A 1 100 ? 28.160 61.537 14.062 1.00 29.52 97 GLY A O 1
ATOM 621 N N . TYR A 1 101 ? 26.708 63.112 14.679 1.00 21.26 98 TYR A N 1
ATOM 622 C CA . TYR A 1 101 ? 27.788 64.033 15.027 1.00 25.67 98 TYR A CA 1
ATOM 623 C C . TYR A 1 101 ? 28.050 64.052 16.546 1.00 22.23 98 TYR A C 1
ATOM 624 O O . TYR A 1 101 ? 27.371 64.755 17.295 1.00 21.78 98 TYR A O 1
ATOM 633 N N . ALA A 1 102 ? 29.039 63.270 16.979 1.00 21.49 99 ALA A N 1
ATOM 634 C CA . ALA A 1 102 ? 29.329 63.066 18.399 1.00 21.53 99 ALA A CA 1
ATOM 635 C C . ALA A 1 102 ? 30.835 63.008 18.613 1.00 21.61 99 ALA A C 1
ATOM 636 O O . ALA A 1 102 ? 31.373 62.000 19.091 1.00 23.53 99 ALA A O 1
ATOM 638 N N . PRO A 1 103 ? 31.525 64.093 18.268 1.00 22.35 100 PRO A N 1
ATOM 639 C CA . PRO A 1 103 ? 32.988 64.047 18.251 1.00 21.35 100 PRO A CA 1
ATOM 640 C C . PRO A 1 103 ? 33.605 63.735 19.616 1.00 25.30 100 PRO A C 1
ATOM 641 O O . PRO A 1 103 ? 34.588 63.019 19.654 1.00 28.60 100 PRO A O 1
ATOM 645 N N . ILE A 1 104 ? 33.035 64.235 20.707 1.00 19.35 101 ILE A N 1
ATOM 646 C CA . ILE A 1 104 ? 33.566 63.932 22.031 1.00 18.56 101 ILE A CA 1
ATOM 647 C C . ILE A 1 104 ? 32.846 62.736 22.681 1.00 23.86 101 ILE A C 1
ATOM 648 O O . ILE A 1 104 ? 33.481 61.795 23.134 1.00 22.79 101 ILE A O 1
ATOM 653 N N . THR A 1 105 ? 31.518 62.768 22.713 1.00 21.74 102 THR A N 1
ATOM 654 C CA . THR A 1 105 ? 30.792 61.745 23.442 1.00 14.31 102 THR A CA 1
ATOM 655 C C . THR A 1 105 ? 31.049 60.341 22.882 1.00 20.01 102 THR A C 1
ATOM 656 O O . THR A 1 105 ? 31.121 59.376 23.638 1.00 22.27 102 THR A O 1
ATOM 660 N N . ALA A 1 106 ? 31.210 60.233 21.569 1.00 21.07 103 ALA A N 1
ATOM 661 C CA . ALA A 1 106 ? 31.427 58.933 20.955 1.00 23.42 103 ALA A CA 1
ATOM 662 C C . ALA A 1 106 ? 32.747 58.306 21.401 1.00 29.27 103 ALA A C 1
ATOM 663 O O . ALA A 1 106 ? 32.935 57.093 21.285 1.00 27.65 103 ALA A O 1
ATOM 665 N N . LYS A 1 107 ? 33.676 59.124 21.887 1.00 20.45 104 LYS A N 1
ATOM 666 C CA . LYS A 1 107 ? 34.956 58.586 22.345 1.00 22.98 104 LYS A CA 1
ATOM 667 C C . LYS A 1 107 ? 34.914 58.203 23.829 1.00 24.76 104 LYS A C 1
ATOM 668 O O . LYS A 1 107 ? 35.923 57.795 24.400 1.00 29.24 104 LYS A O 1
ATOM 674 N N . ASN A 1 108 ? 33.748 58.318 24.452 1.00 19.41 105 ASN A N 1
ATOM 675 C CA . ASN A 1 108 ? 33.666 58.135 25.901 1.00 26.71 105 ASN A CA 1
ATOM 676 C C . ASN A 1 108 ? 32.543 57.219 26.383 1.00 29.75 105 ASN A C 1
ATOM 677 O O . ASN A 1 108 ? 32.141 57.283 27.550 1.00 24.92 105 ASN A O 1
ATOM 682 N N . VAL A 1 109 ? 32.042 56.370 25.491 1.00 21.35 106 VAL A N 1
ATOM 683 C CA . VAL A 1 109 ? 30.987 55.433 25.857 1.00 22.70 106 VAL A CA 1
ATOM 684 C C . VAL A 1 109 ? 31.521 54.435 26.883 1.00 26.86 106 VAL A C 1
ATOM 685 O O . VAL A 1 109 ? 32.604 53.871 26.705 1.00 25.61 106 VAL A O 1
ATOM 689 N N . GLY A 1 110 ? 30.780 54.259 27.974 1.00 27.42 107 GLY A N 1
ATOM 690 C CA . GLY A 1 110 ? 31.188 53.360 29.042 1.00 30.76 107 GLY A CA 1
ATOM 691 C C . GLY A 1 110 ? 32.094 54.044 30.050 1.00 33.59 107 GLY A C 1
ATOM 692 O O . GLY A 1 110 ? 32.521 53.421 31.021 1.00 31.05 107 GLY A O 1
ATOM 693 N N . LYS A 1 111 ? 32.400 55.319 29.811 1.00 26.85 108 LYS A N 1
ATOM 694 C CA . LYS A 1 111 ? 33.152 56.121 30.772 1.00 30.49 108 LYS A CA 1
ATOM 695 C C . LYS A 1 111 ? 32.264 57.269 31.267 1.00 29.67 108 LYS A C 1
ATOM 696 O O . LYS A 1 111 ? 31.052 57.285 31.012 1.00 28.28 108 LYS A O 1
ATOM 702 N N . THR A 1 112 ? 32.864 58.234 31.959 1.00 25.27 109 THR A N 1
ATOM 703 C CA . THR A 1 112 ? 32.103 59.388 32.424 1.00 24.30 109 THR A CA 1
ATOM 704 C C . THR A 1 112 ? 32.755 60.669 31.948 1.00 19.35 109 THR A C 1
ATOM 705 O O . THR A 1 112 ? 33.950 60.703 31.698 1.00 22.70 109 THR A O 1
ATOM 709 N N . LEU A 1 113 ? 31.953 61.719 31.847 1.00 19.82 110 LEU A N 1
ATOM 710 C CA . LEU A 1 113 ? 32.423 63.062 31.520 1.00 20.64 110 LEU A CA 1
ATOM 711 C C . LEU A 1 113 ? 31.818 64.023 32.553 1.00 18.94 110 LEU A C 1
ATOM 712 O O . LEU A 1 113 ? 30.686 63.811 33.004 1.00 21.85 110 LEU A O 1
ATOM 717 N N . THR A 1 114 ? 32.553 65.066 32.939 1.00 20.03 111 THR A N 1
ATOM 718 C CA . THR A 1 114 ? 31.975 66.067 33.839 1.00 19.97 111 THR A CA 1
ATOM 719 C C . THR A 1 114 ? 30.954 66.913 33.077 1.00 23.79 111 THR A C 1
ATOM 720 O O . THR A 1 114 ? 30.969 66.958 31.851 1.00 18.97 111 THR A O 1
ATOM 724 N N . ILE A 1 115 ? 30.068 67.585 33.808 1.00 19.04 112 ILE A N 1
ATOM 725 C CA . ILE A 1 115 ? 29.151 68.540 33.187 1.00 19.50 112 ILE A CA 1
ATOM 726 C C . ILE A 1 115 ? 29.930 69.572 32.358 1.00 19.07 112 ILE A C 1
ATOM 727 O O . ILE A 1 115 ? 29.537 69.914 31.235 1.00 18.95 112 ILE A O 1
ATOM 732 N N . SER A 1 116 ? 31.049 70.060 32.891 1.00 20.00 113 SER A N 1
ATOM 733 C CA . SER A 1 116 ? 31.822 71.057 32.145 1.00 20.28 113 SER A CA 1
ATOM 734 C C . SER A 1 116 ? 32.353 70.492 30.836 1.00 22.37 113 SER A C 1
ATOM 735 O O . SER A 1 116 ? 32.371 71.185 29.819 1.00 19.37 113 SER A O 1
ATOM 738 N N . GLN A 1 117 ? 32.800 69.238 30.856 1.00 19.37 114 GLN A N 1
ATOM 739 C CA . GLN A 1 117 ? 33.265 68.603 29.624 1.00 16.21 114 GLN A CA 1
ATOM 740 C C . GLN A 1 117 ? 32.135 68.464 28.609 1.00 18.52 114 GLN A C 1
ATOM 741 O O . GLN A 1 117 ? 32.363 68.533 27.393 1.00 17.26 114 GLN A O 1
ATOM 747 N N . LEU A 1 118 ? 30.924 68.235 29.103 1.00 18.20 115 LEU A N 1
ATOM 748 C CA . LEU A 1 118 ? 29.762 68.109 28.226 1.00 18.64 115 LEU A CA 1
ATOM 749 C C . LEU A 1 118 ? 29.385 69.468 27.657 1.00 16.00 115 LEU A C 1
ATOM 750 O O . LEU A 1 118 ? 28.941 69.561 26.523 1.00 17.32 115 LEU A O 1
ATOM 755 N N . ASN A 1 119 ? 29.553 70.519 28.457 1.00 16.94 116 ASN A N 1
ATOM 756 C CA . ASN A 1 119 ? 29.334 71.871 27.959 1.00 17.58 116 ASN A CA 1
ATOM 757 C C . ASN A 1 119 ? 30.237 72.157 26.775 1.00 19.49 116 ASN A C 1
ATOM 758 O O . ASN A 1 119 ? 29.794 72.675 25.762 1.00 19.21 116 ASN A O 1
ATOM 763 N N . TYR A 1 120 ? 31.525 71.844 26.936 1.00 17.64 117 TYR A N 1
ATOM 764 C CA . TYR A 1 120 ? 32.504 72.048 25.879 1.00 18.01 117 TYR A CA 1
ATOM 765 C C . TYR A 1 120 ? 32.072 71.310 24.628 1.00 17.01 117 TYR A C 1
ATOM 766 O O . TYR A 1 120 ? 32.070 71.866 23.531 1.00 14.49 117 TYR A O 1
ATOM 775 N N . ALA A 1 121 ? 31.690 70.048 24.797 1.00 16.61 118 ALA A N 1
ATOM 776 C CA . ALA A 1 121 ? 31.219 69.227 23.689 1.00 15.45 118 ALA A CA 1
ATOM 777 C C . ALA A 1 121 ? 30.002 69.844 22.996 1.00 17.00 118 ALA A C 1
ATOM 778 O O . ALA A 1 121 ? 29.941 69.870 21.764 1.00 18.76 118 ALA A O 1
ATOM 780 N N . ALA A 1 122 ? 29.032 70.308 23.789 1.00 18.87 119 ALA A N 1
ATOM 781 C CA . ALA A 1 122 ? 27.804 70.896 23.249 1.00 20.31 119 ALA A CA 1
ATOM 782 C C . ALA A 1 122 ? 28.092 72.147 22.427 1.00 19.11 119 ALA A C 1
ATOM 783 O O . ALA A 1 122 ? 27.493 72.356 21.366 1.00 19.54 119 ALA A O 1
ATOM 785 N N . ILE A 1 123 ? 29.005 72.981 22.915 1.00 18.20 120 ILE A N 1
ATOM 786 C CA . ILE A 1 123 ? 29.365 74.199 22.185 1.00 16.29 120 ILE A CA 1
ATOM 787 C C . ILE A 1 123 ? 30.081 73.863 20.882 1.00 18.19 120 ILE A C 1
ATOM 788 O O . ILE A 1 123 ? 29.987 74.593 19.899 1.00 17.42 120 ILE A O 1
ATOM 793 N N . LEU A 1 124 ? 30.789 72.742 20.879 1.00 18.58 121 LEU A N 1
ATOM 794 C CA . LEU A 1 124 ? 31.369 72.218 19.658 1.00 20.74 121 LEU A CA 1
ATOM 795 C C . LEU A 1 124 ? 30.332 71.448 18.842 1.00 22.60 121 LEU A C 1
ATOM 796 O O . LEU A 1 124 ? 30.676 70.782 17.861 1.00 19.80 121 LEU A O 1
ATOM 80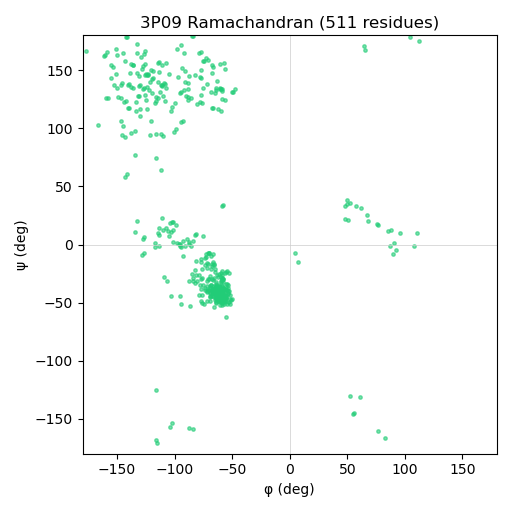1 N N . SER A 1 125 ? 29.074 71.544 19.265 1.00 17.92 122 SER A N 1
ATOM 802 C CA . SER A 1 125 ? 27.923 70.975 18.547 1.00 20.24 122 SER A CA 1
ATOM 803 C C . SER A 1 125 ? 27.702 69.444 18.652 1.00 23.41 122 SER A C 1
ATOM 804 O O . SER A 1 125 ? 26.942 68.853 17.869 1.00 21.25 122 SER A O 1
ATOM 807 N N . ASP A 1 126 ? 28.339 68.823 19.634 1.00 18.75 123 ASP A N 1
ATOM 808 C CA . ASP A 1 126 ? 28.144 67.402 19.938 1.00 15.47 123 ASP A CA 1
ATOM 809 C C . ASP A 1 126 ? 26.677 67.172 20.337 1.00 17.42 123 ASP A C 1
ATOM 810 O O . ASP A 1 126 ? 26.198 67.723 21.331 1.00 21.42 123 ASP A O 1
ATOM 815 N N . SER A 1 127 ? 25.951 66.381 19.549 1.00 18.75 124 SER A N 1
ATOM 816 C CA . SER A 1 127 ? 24.513 66.202 19.763 1.00 24.85 124 SER A CA 1
ATOM 817 C C . SER A 1 127 ? 24.159 65.374 21.002 1.00 21.00 124 SER A C 1
ATOM 818 O O . SER A 1 127 ? 23.318 65.775 21.807 1.00 21.12 124 SER A O 1
ATOM 821 N N . PRO A 1 128 ? 24.799 64.209 21.169 1.00 18.49 125 PRO A N 1
ATOM 822 C CA . PRO A 1 128 ? 24.510 63.470 22.398 1.00 21.26 125 PRO A CA 1
ATOM 823 C C . PRO A 1 128 ? 24.837 64.281 23.643 1.00 20.06 125 PRO A C 1
ATOM 824 O O . PRO A 1 128 ? 24.107 64.172 24.621 1.00 20.42 125 PRO A O 1
ATOM 828 N N . ALA A 1 129 ? 25.923 65.050 23.610 1.00 14.73 126 ALA A N 1
ATOM 829 C CA . ALA A 1 129 ? 26.290 65.883 24.744 1.00 18.00 126 ALA A CA 1
ATOM 830 C C . ALA A 1 129 ? 25.141 66.826 25.090 1.00 18.25 126 ALA A C 1
ATOM 831 O O . ALA A 1 129 ? 24.793 66.994 26.268 1.00 17.28 126 ALA A O 1
ATOM 833 N N . SER A 1 130 ? 24.552 67.425 24.058 1.00 20.23 127 SER A N 1
ATOM 834 C CA . SER A 1 130 ? 23.450 68.369 24.232 1.00 22.70 127 SER A CA 1
ATOM 835 C C . SER A 1 130 ? 22.243 67.708 24.864 1.00 23.54 127 SER A C 1
ATOM 836 O O . SER A 1 130 ? 21.621 68.269 25.762 1.00 21.92 127 SER A O 1
ATOM 839 N N . ASN A 1 131 ? 21.883 66.526 24.373 1.00 20.86 128 ASN A N 1
ATOM 840 C CA . ASN A 1 131 ? 20.704 65.851 24.918 1.00 22.04 128 ASN A CA 1
ATOM 841 C C . ASN A 1 131 ? 20.926 65.474 26.385 1.00 25.27 128 ASN A C 1
ATOM 842 O O . ASN A 1 131 ? 20.011 65.553 27.200 1.00 25.09 128 ASN A O 1
ATOM 847 N N . ILE A 1 132 ? 22.148 65.068 26.718 1.00 19.92 129 ILE A N 1
ATOM 848 C CA . ILE A 1 132 ? 22.496 64.751 28.107 1.00 17.09 129 ILE A CA 1
ATOM 849 C C . ILE A 1 132 ? 22.331 65.983 29.001 1.00 23.38 129 ILE A C 1
ATOM 850 O O . ILE A 1 132 ? 21.781 65.903 30.102 1.00 23.39 129 ILE A O 1
ATOM 855 N N . LEU A 1 133 ? 22.786 67.134 28.515 1.00 18.66 130 LEU A N 1
ATOM 856 C CA . LEU A 1 133 ? 22.709 68.359 29.303 1.00 18.44 130 LEU A CA 1
ATOM 857 C C . LEU A 1 133 ? 21.268 68.772 29.562 1.00 18.38 130 LEU A C 1
ATOM 858 O O . LEU A 1 133 ? 20.928 69.188 30.676 1.00 20.72 130 LEU A O 1
ATOM 863 N N . VAL A 1 134 ? 20.427 68.652 28.536 1.00 18.35 131 VAL A N 1
ATOM 864 C CA . VAL A 1 134 ? 18.999 68.948 28.674 1.00 21.06 131 VAL A CA 1
ATOM 865 C C . VAL A 1 134 ? 18.406 68.068 29.772 1.00 26.18 131 VAL A C 1
ATOM 866 O O . VAL A 1 134 ? 17.677 68.542 30.636 1.00 25.26 131 VAL A O 1
ATOM 870 N N . ARG A 1 135 ? 18.746 66.784 29.745 1.00 24.34 132 ARG A N 1
ATOM 871 C CA . ARG A 1 135 ? 18.282 65.869 30.777 1.00 25.46 132 ARG A CA 1
ATOM 872 C C . ARG A 1 135 ? 18.809 66.269 32.156 1.00 26.45 132 ARG A C 1
ATOM 873 O O . ARG A 1 135 ? 18.053 66.340 33.115 1.00 23.85 132 ARG A O 1
ATOM 881 N N . GLU A 1 136 ? 20.111 66.528 32.262 1.00 28.34 133 GLU A N 1
ATOM 882 C CA . GLU A 1 136 ? 20.709 66.850 33.563 1.00 28.20 133 GLU A CA 1
ATOM 883 C C . GLU A 1 136 ? 20.242 68.204 34.088 1.00 32.90 133 GLU A C 1
ATOM 884 O O . GLU A 1 136 ? 20.304 68.464 35.290 1.00 30.25 133 GLU A O 1
ATOM 890 N N . LEU A 1 137 ? 19.756 69.055 33.190 1.00 26.63 134 LEU A N 1
ATOM 891 C CA . LEU A 1 137 ? 19.182 70.350 33.573 1.00 30.86 134 LEU A CA 1
ATOM 892 C C . LEU A 1 137 ? 17.787 70.169 34.165 1.00 31.16 134 LEU A C 1
ATOM 893 O O . LEU A 1 137 ? 17.280 71.036 34.883 1.00 34.56 134 LEU A O 1
ATOM 898 N N . GLY A 1 138 ? 17.163 69.044 33.845 1.00 29.76 135 GLY A N 1
ATOM 899 C CA . GLY A 1 138 ? 15.809 68.767 34.290 1.00 29.36 135 GLY A CA 1
ATOM 900 C C . GLY A 1 138 ? 14.785 68.793 33.167 1.00 31.04 135 GLY A C 1
ATOM 901 O O . GLY A 1 138 ? 13.587 68.759 33.422 1.00 33.13 135 GLY A O 1
ATOM 902 N N . GLY A 1 139 ? 15.251 68.856 31.924 1.00 25.88 136 GLY A N 1
ATOM 903 C CA . GLY A 1 139 ? 14.363 68.809 30.777 1.00 27.64 136 GLY A CA 1
ATOM 904 C C . GLY A 1 139 ? 14.145 70.144 30.084 1.00 27.22 136 GLY A C 1
ATOM 905 O O . GLY A 1 139 ? 14.650 71.183 30.514 1.00 27.42 136 GLY A O 1
ATOM 906 N N . LEU A 1 140 ? 13.365 70.120 29.011 1.00 25.29 137 LEU A N 1
ATOM 907 C CA . LEU A 1 140 ? 13.156 71.303 28.181 1.00 23.92 137 LEU A CA 1
ATOM 908 C C . LEU A 1 140 ? 12.394 72.427 28.857 1.00 29.66 137 LEU A C 1
ATOM 909 O O . LEU A 1 140 ? 12.599 73.603 28.537 1.00 29.14 137 LEU A O 1
ATOM 914 N N . GLN A 1 141 ? 11.494 72.076 29.772 1.00 28.62 138 GLN A N 1
ATOM 915 C CA . GLN A 1 141 ? 10.737 73.095 30.469 1.00 29.49 138 GLN A CA 1
ATOM 916 C C . GLN A 1 141 ? 11.674 74.011 31.240 1.00 27.24 138 GLN A C 1
ATOM 917 O O . GLN A 1 141 ? 11.509 75.230 31.228 1.00 31.33 138 GLN A O 1
ATOM 923 N N . ASN A 1 142 ? 12.674 73.428 31.888 1.00 24.23 139 ASN A N 1
ATOM 924 C CA . ASN A 1 142 ? 13.657 74.217 32.621 1.00 25.38 139 ASN A CA 1
ATOM 925 C C . ASN A 1 142 ? 14.493 75.112 31.717 1.00 25.34 139 ASN A C 1
ATOM 926 O O . ASN A 1 142 ? 14.817 76.247 32.076 1.00 29.06 139 ASN A O 1
ATOM 931 N N . LEU A 1 143 ? 14.860 74.587 30.555 1.00 24.15 140 LEU A N 1
ATOM 932 C CA . LEU A 1 143 ? 15.589 75.375 29.573 1.00 24.10 140 LEU A CA 1
ATOM 933 C C . LEU A 1 143 ? 14.778 76.588 29.131 1.00 26.54 140 LEU A C 1
ATOM 934 O O . LEU A 1 143 ? 15.293 77.705 29.105 1.00 23.34 140 LEU A O 1
ATOM 939 N N . ASN A 1 144 ? 13.514 76.370 28.773 1.00 26.13 141 ASN A N 1
ATOM 940 C CA . ASN A 1 144 ? 12.651 77.477 28.368 1.00 26.49 141 ASN A CA 1
ATOM 941 C C . ASN A 1 144 ? 12.420 78.497 29.487 1.00 25.38 141 ASN A C 1
ATOM 942 O O . ASN A 1 144 ? 12.350 79.693 29.231 1.00 28.92 141 ASN A O 1
ATOM 947 N N . LYS A 1 145 ? 12.310 78.026 30.727 1.00 19.14 142 LYS A N 1
ATOM 948 C CA . LYS A 1 145 ? 12.288 78.950 31.864 1.00 29.26 142 LYS A CA 1
ATOM 949 C C . LYS A 1 145 ? 13.546 79.828 31.888 1.00 25.81 142 LYS A C 1
ATOM 950 O O . LYS A 1 145 ? 13.476 81.037 32.087 1.00 23.82 142 LYS A O 1
ATOM 956 N N . PHE A 1 146 ? 14.706 79.218 31.686 1.00 24.33 143 PHE A N 1
ATOM 957 C CA . PHE A 1 146 ? 15.935 80.003 31.684 1.00 25.76 143 PHE A CA 1
ATOM 958 C C . PHE A 1 146 ? 15.964 81.022 30.542 1.00 25.75 143 PHE A C 1
ATOM 959 O O . PHE A 1 146 ? 16.335 82.180 30.733 1.00 24.44 143 PHE A O 1
ATOM 967 N N . ILE A 1 147 ? 15.561 80.591 29.354 1.00 20.88 144 ILE A N 1
ATOM 968 C CA . ILE A 1 147 ? 15.489 81.492 28.212 1.00 22.68 144 ILE A CA 1
ATOM 969 C C . ILE A 1 147 ? 14.609 82.719 28.533 1.00 25.57 144 ILE A C 1
ATOM 970 O O . ILE A 1 147 ? 14.973 83.865 28.231 1.00 23.06 144 ILE A O 1
ATOM 975 N N . LYS A 1 148 ? 13.469 82.489 29.172 1.00 21.41 145 LYS A N 1
ATOM 976 C CA . LYS A 1 148 ? 12.620 83.605 29.592 1.00 23.93 145 LYS A CA 1
ATOM 977 C C . LYS A 1 148 ? 13.325 84.508 30.616 1.00 30.53 145 LYS A C 1
ATOM 978 O O . LYS A 1 148 ? 13.194 85.727 30.567 1.00 28.88 145 LYS A O 1
ATOM 984 N N . LYS A 1 149 ? 14.080 83.909 31.531 1.00 27.81 146 LYS A N 1
ATOM 985 C CA . LYS A 1 149 ? 14.838 84.678 32.524 1.00 30.18 146 LYS A CA 1
ATOM 986 C C . LYS A 1 149 ? 15.842 85.625 31.860 1.00 30.85 146 LYS A C 1
ATOM 987 O O . LYS A 1 149 ? 16.131 86.706 32.390 1.00 27.76 146 LYS A O 1
ATOM 993 N N . LEU A 1 150 ? 16.378 85.203 30.709 1.00 26.38 147 LEU A N 1
ATOM 994 C CA . LEU A 1 150 ? 17.286 86.028 29.914 1.00 30.33 147 LEU A CA 1
ATOM 995 C C . LEU A 1 150 ? 16.610 87.250 29.314 1.00 31.18 147 LEU A C 1
ATOM 996 O O . LEU A 1 150 ? 17.290 88.169 28.853 1.00 36.45 147 LEU A O 1
ATOM 1001 N N . GLY A 1 151 ? 15.277 87.261 29.305 1.00 25.79 148 GLY A N 1
ATOM 1002 C CA . GLY A 1 151 ? 14.542 88.341 28.671 1.00 28.46 148 GLY A CA 1
ATOM 1003 C C . GLY A 1 151 ? 14.133 88.010 27.242 1.00 31.38 148 GLY A C 1
ATOM 1004 O O . GLY A 1 151 ? 13.651 88.876 26.508 1.00 30.54 148 GLY A O 1
ATOM 1005 N N . ASP A 1 152 ? 14.312 86.748 26.859 1.00 26.68 149 ASP A N 1
ATOM 1006 C CA . ASP A 1 152 ? 14.027 86.296 25.498 1.00 24.85 149 ASP A CA 1
ATOM 1007 C C . ASP A 1 152 ? 12.624 85.709 25.392 1.00 26.75 149 ASP A C 1
ATOM 1008 O O . ASP A 1 152 ? 12.377 84.591 25.846 1.00 26.30 149 ASP A O 1
ATOM 1013 N N . ASN A 1 153 ? 11.712 86.454 24.779 1.00 25.67 150 ASN A N 1
ATOM 1014 C CA . ASN A 1 153 ? 10.351 85.963 24.561 1.00 27.34 150 ASN A CA 1
ATOM 1015 C C . ASN A 1 153 ? 10.068 85.616 23.100 1.00 30.28 150 ASN A C 1
ATOM 1016 O O . ASN A 1 153 ? 8.910 85.451 22.712 1.00 35.86 150 ASN A O 1
ATOM 1021 N N . ASP A 1 154 ? 11.117 85.517 22.289 1.00 24.89 151 ASP A N 1
ATOM 1022 C CA . ASP A 1 154 ? 10.944 85.217 20.866 1.00 26.40 151 ASP A CA 1
ATOM 1023 C C . ASP A 1 154 ? 11.367 83.786 20.526 1.00 26.78 151 ASP A C 1
ATOM 1024 O O . ASP A 1 154 ? 10.821 83.165 19.624 1.00 30.07 151 ASP A O 1
ATOM 1029 N N . THR A 1 155 ? 12.341 83.273 21.259 1.00 21.90 152 THR A N 1
ATOM 1030 C CA . THR A 1 155 ? 12.896 81.946 20.996 1.00 21.24 152 THR A CA 1
ATOM 1031 C C . THR A 1 155 ? 11.974 80.851 21.532 1.00 24.56 152 THR A C 1
ATOM 1032 O O . THR A 1 155 ? 11.656 80.830 22.718 1.00 25.79 152 THR A O 1
ATOM 1036 N N . ILE A 1 156 ? 11.543 79.947 20.659 1.00 23.16 153 ILE A N 1
ATOM 1037 C CA . ILE A 1 156 ? 10.643 78.874 21.058 1.00 24.10 153 ILE A CA 1
ATOM 1038 C C . ILE A 1 156 ? 11.255 77.503 20.786 1.00 27.28 153 ILE A C 1
ATOM 1039 O O . ILE A 1 156 ? 11.328 77.073 19.647 1.00 29.94 153 ILE A O 1
ATOM 1044 N N . ILE A 1 157 ? 11.677 76.816 21.838 1.00 24.01 154 ILE A N 1
ATOM 1045 C CA . ILE A 1 157 ? 12.302 75.503 21.695 1.00 26.35 154 ILE A CA 1
ATOM 1046 C C . ILE A 1 157 ? 11.371 74.421 22.236 1.00 30.19 154 ILE A C 1
ATOM 1047 O O . ILE A 1 157 ? 10.883 74.520 23.375 1.00 29.17 154 ILE A O 1
ATOM 1052 N N . THR A 1 158 ? 11.099 73.395 21.431 1.00 21.18 155 THR A N 1
ATOM 1053 C CA . THR A 1 158 ? 10.117 72.381 21.841 1.00 20.49 155 THR A CA 1
ATOM 1054 C C . THR A 1 158 ? 10.679 70.978 21.742 1.00 23.24 155 THR A C 1
ATOM 1055 O O . THR A 1 158 ? 9.960 69.999 21.958 1.00 25.19 155 THR A O 1
ATOM 1059 N N . ALA A 1 159 ? 11.960 70.881 21.410 1.00 22.19 156 ALA A N 1
ATOM 1060 C CA . ALA A 1 159 ? 12.597 69.578 21.292 1.00 30.15 156 ALA A CA 1
ATOM 1061 C C . ALA A 1 159 ? 14.112 69.680 21.415 1.00 29.17 156 ALA A C 1
ATOM 1062 O O . ALA A 1 159 ? 14.689 70.764 21.339 1.00 23.64 156 ALA A O 1
ATOM 1064 N N . ASP A 1 160 ? 14.748 68.535 21.621 1.00 30.42 157 ASP A N 1
ATOM 1065 C CA . ASP A 1 160 ? 16.198 68.465 21.599 1.00 28.17 157 ASP A CA 1
ATOM 1066 C C . ASP A 1 160 ? 16.640 67.866 20.262 1.00 28.15 157 ASP A C 1
ATOM 1067 O O . ASP A 1 160 ? 15.923 68.008 19.273 1.00 27.61 157 ASP A O 1
ATOM 1072 N N . GLU A 1 161 ? 17.809 67.229 20.216 1.00 21.09 158 GLU A N 1
ATOM 1073 C CA . GLU A 1 161 ? 18.378 66.763 18.947 1.00 22.79 158 GLU A CA 1
ATOM 1074 C C . GLU A 1 161 ? 17.887 65.374 18.610 1.00 24.26 158 GLU A C 1
ATOM 1075 O O . GLU A 1 161 ? 17.845 64.515 19.482 1.00 28.91 158 GLU A O 1
ATOM 1081 N N . PRO A 1 162 ? 17.569 65.129 17.328 1.00 28.43 159 PRO A N 1
ATOM 1082 C CA . PRO A 1 162 ? 17.689 66.070 16.209 1.00 24.97 159 PRO A CA 1
ATOM 1083 C C . PRO A 1 162 ? 16.381 66.789 15.850 1.00 28.33 159 PRO A C 1
ATOM 1084 O O . PRO A 1 162 ? 16.355 67.600 14.913 1.00 24.03 159 PRO A O 1
ATOM 1088 N N . GLU A 1 163 ? 15.314 66.508 16.585 1.00 22.28 160 GLU A N 1
ATOM 1089 C CA . GLU A 1 163 ? 13.994 67.049 16.236 1.00 23.08 160 GLU A CA 1
ATOM 1090 C C . GLU A 1 163 ? 13.971 68.586 16.197 1.00 25.71 160 GLU A C 1
ATOM 1091 O O . GLU A 1 163 ? 13.210 69.170 15.436 1.00 27.86 160 GLU A O 1
ATOM 1097 N N . ILE A 1 164 ? 14.810 69.226 17.010 1.00 28.87 161 ILE A N 1
ATOM 1098 C CA . ILE A 1 164 ? 14.922 70.690 17.031 1.00 23.46 161 ILE A CA 1
ATOM 1099 C C . ILE A 1 164 ? 15.166 71.256 15.633 1.00 24.62 161 ILE A C 1
ATOM 1100 O O . ILE A 1 164 ? 14.854 72.413 15.355 1.00 24.16 161 ILE A O 1
ATOM 1105 N N . ASN A 1 165 ? 15.729 70.442 14.749 1.00 23.74 162 ASN A N 1
ATOM 1106 C CA . ASN A 1 165 ? 16.100 70.914 13.418 1.00 22.14 162 ASN A CA 1
ATOM 1107 C C . ASN A 1 165 ? 14.938 71.065 12.439 1.00 28.51 162 ASN A C 1
ATOM 1108 O O . ASN A 1 165 ? 15.094 71.655 11.366 1.00 26.82 162 ASN A O 1
ATOM 1113 N N . TYR A 1 166 ? 13.781 70.526 12.798 1.00 27.12 163 TYR A N 1
ATOM 1114 C CA . TYR A 1 166 ? 12.651 70.485 11.874 1.00 31.71 163 TYR A CA 1
ATOM 1115 C C . TYR A 1 166 ? 11.672 71.594 12.166 1.00 28.71 163 TYR A C 1
ATOM 1116 O O . TYR A 1 166 ? 11.160 71.717 13.278 1.00 28.55 163 TYR A O 1
ATOM 1125 N N . THR A 1 167 ? 11.432 72.425 11.163 1.00 26.62 164 THR A N 1
ATOM 1126 C CA . THR A 1 167 ? 10.529 73.542 11.342 1.00 21.10 164 THR A CA 1
ATOM 1127 C C . THR A 1 167 ? 9.523 73.531 10.212 1.00 25.23 164 THR A C 1
ATOM 1128 O O . THR A 1 167 ? 9.585 72.693 9.308 1.00 21.87 164 THR A O 1
ATOM 1132 N N A GLN A 1 168 ? 8.590 74.469 10.263 0.56 21.48 165 GLN A N 1
ATOM 1133 N N B GLN A 1 168 ? 8.583 74.465 10.279 0.44 22.31 165 GLN A N 1
ATOM 1134 C CA A GLN A 1 168 ? 7.695 74.703 9.142 0.56 26.30 165 GLN A CA 1
ATOM 1135 C CA B GLN A 1 168 ? 7.654 74.726 9.187 0.44 26.87 165 GLN A CA 1
ATOM 1136 C C A GLN A 1 168 ? 7.737 76.191 8.849 0.56 26.29 165 GLN A C 1
ATOM 1137 C C B GLN A 1 168 ? 7.758 76.207 8.855 0.44 26.38 165 GLN A C 1
ATOM 1138 O O A GLN A 1 168 ? 7.906 76.998 9.768 0.56 26.50 165 GLN A O 1
ATOM 1139 O O B GLN A 1 168 ? 7.987 77.024 9.749 0.44 26.35 165 GLN A O 1
ATOM 1150 N N . PRO A 1 169 ? 7.595 76.561 7.571 1.00 27.19 166 PRO A N 1
ATOM 1151 C CA . PRO A 1 169 ? 7.755 77.950 7.132 1.00 28.46 166 PRO A CA 1
ATOM 1152 C C . PRO A 1 169 ? 6.942 78.965 7.942 1.00 29.74 166 PRO A C 1
ATOM 1153 O O . PRO A 1 169 ? 7.459 80.032 8.232 1.00 32.02 166 PRO A O 1
ATOM 1157 N N . HIS A 1 170 ? 5.707 78.644 8.319 1.00 24.72 167 HIS A N 1
ATOM 1158 C CA . HIS A 1 170 ? 4.853 79.647 8.958 1.00 24.30 167 HIS A CA 1
ATOM 1159 C C . HIS A 1 170 ? 4.693 79.470 10.459 1.00 21.86 167 HIS A C 1
ATOM 1160 O O . HIS A 1 170 ? 3.904 80.164 11.086 1.00 26.55 167 HIS A O 1
ATOM 1167 N N . SER A 1 171 ? 5.452 78.549 11.032 1.00 19.75 168 SER A N 1
ATOM 1168 C CA . SER A 1 171 ? 5.415 78.339 12.473 1.00 24.49 168 SER A CA 1
ATOM 1169 C C . SER A 1 171 ? 6.705 78.838 13.117 1.00 25.80 168 SER A C 1
ATOM 1170 O O . SER A 1 171 ? 7.803 78.632 12.585 1.00 24.50 168 SER A O 1
ATOM 1173 N N . ASN A 1 172 ? 6.580 79.484 14.272 1.00 18.40 169 ASN A N 1
ATOM 1174 C CA . ASN A 1 172 ? 7.764 79.956 14.996 1.00 15.71 169 ASN A CA 1
ATOM 1175 C C . ASN A 1 172 ? 8.370 78.917 15.936 1.00 19.04 169 ASN A C 1
ATOM 1176 O O . ASN A 1 172 ? 9.338 79.194 16.631 1.00 18.33 169 ASN A O 1
ATOM 1181 N N . ILE A 1 173 ? 7.791 77.724 15.949 1.00 19.64 170 ILE A N 1
ATOM 1182 C CA . ILE A 1 173 ? 8.327 76.625 16.749 1.00 21.36 170 ILE A CA 1
ATOM 1183 C C . ILE A 1 173 ? 9.755 76.321 16.312 1.00 23.88 170 ILE A C 1
ATOM 1184 O O . ILE A 1 173 ? 10.042 76.237 15.114 1.00 21.66 170 ILE A O 1
ATOM 1189 N N . ASN A 1 174 ? 10.641 76.165 17.295 1.00 19.79 171 ASN A N 1
ATOM 1190 C CA . ASN A 1 174 ? 12.063 75.891 17.055 1.00 20.47 171 ASN A CA 1
ATOM 1191 C C . ASN A 1 174 ? 12.728 76.964 16.206 1.00 20.27 171 ASN A C 1
ATOM 1192 O O . ASN A 1 174 ? 13.620 76.676 15.423 1.00 17.86 171 ASN A O 1
ATOM 1197 N N . LYS A 1 175 ? 12.273 78.206 16.376 1.00 21.31 172 LYS A N 1
ATOM 1198 C CA . LYS A 1 175 ? 12.875 79.348 15.691 1.00 21.62 172 LYS A CA 1
ATOM 1199 C C . LYS A 1 175 ? 13.263 80.450 16.675 1.00 19.02 172 LYS A C 1
ATOM 1200 O O . LYS A 1 175 ? 12.825 80.454 17.827 1.00 19.15 172 LYS A O 1
ATOM 1206 N N . THR A 1 176 ? 14.101 81.370 16.216 1.00 16.25 173 THR A N 1
ATOM 1207 C CA . THR A 1 176 ? 14.448 82.543 17.019 1.00 16.82 173 THR A CA 1
ATOM 1208 C C . THR A 1 176 ? 14.563 83.724 16.054 1.00 17.11 173 THR A C 1
ATOM 1209 O O . THR A 1 176 ? 14.404 83.540 14.845 1.00 19.83 173 THR A O 1
ATOM 1213 N N . THR A 1 177 ? 14.846 84.924 16.567 1.00 18.07 174 THR A N 1
ATOM 1214 C CA . THR A 1 177 ? 15.084 86.089 15.708 1.00 13.97 174 THR A CA 1
ATOM 1215 C C . THR A 1 177 ? 16.537 86.529 15.866 1.00 18.85 174 THR A C 1
ATOM 1216 O O . THR A 1 177 ? 17.160 86.254 16.898 1.00 19.22 174 THR A O 1
ATOM 1220 N N . PRO A 1 178 ? 17.086 87.218 14.851 1.00 18.30 175 PRO A N 1
ATOM 1221 C CA . PRO A 1 178 ? 18.457 87.713 15.017 1.00 17.62 175 PRO A CA 1
ATOM 1222 C C . PRO A 1 178 ? 18.597 88.588 16.270 1.00 19.58 175 PRO A C 1
ATOM 1223 O O . PRO A 1 178 ? 19.580 88.490 16.990 1.00 18.97 175 PRO A O 1
ATOM 1227 N N . LYS A 1 179 ? 17.602 89.415 16.550 1.00 18.94 176 LYS A N 1
ATOM 1228 C CA . LYS A 1 179 ? 17.686 90.304 17.704 1.00 15.96 176 LYS A CA 1
ATOM 1229 C C . LYS A 1 179 ? 17.737 89.509 19.008 1.00 20.54 176 LYS A C 1
ATOM 1230 O O . LYS A 1 179 ? 18.606 89.727 19.852 1.00 20.80 176 LYS A O 1
ATOM 1236 N N . ALA A 1 180 ? 16.816 88.561 19.163 1.00 23.47 177 ALA A N 1
ATOM 1237 C CA . ALA A 1 180 ? 16.697 87.837 20.417 1.00 23.97 177 ALA A CA 1
ATOM 1238 C C . ALA A 1 180 ? 17.944 87.010 20.703 1.00 23.10 177 ALA A C 1
ATOM 1239 O O . ALA A 1 180 ? 18.475 87.024 21.821 1.00 19.61 177 ALA A O 1
ATOM 1241 N N . ILE A 1 181 ? 18.405 86.283 19.694 1.00 18.41 178 ILE A N 1
ATOM 1242 C CA . ILE A 1 181 ? 19.501 85.347 19.895 1.00 14.09 178 ILE A CA 1
ATOM 1243 C C . ILE A 1 181 ? 20.813 86.093 20.115 1.00 18.69 178 ILE A C 1
ATOM 1244 O O . ILE A 1 181 ? 21.673 85.620 20.839 1.00 18.34 178 ILE A O 1
ATOM 1249 N N . THR A 1 182 ? 20.937 87.284 19.531 1.00 16.43 179 THR A N 1
ATOM 1250 C CA . THR A 1 182 ? 22.156 88.083 19.658 1.00 20.57 179 THR A CA 1
ATOM 1251 C C . THR A 1 182 ? 22.199 88.800 21.009 1.00 20.46 179 THR A C 1
ATOM 1252 O O . THR A 1 182 ? 23.238 88.847 21.654 1.00 20.32 179 THR A O 1
ATOM 1256 N N . LYS A 1 183 ? 21.076 89.372 21.432 1.00 21.82 180 LYS A N 1
ATOM 1257 C CA . LYS A 1 183 ? 20.969 89.878 22.800 1.00 22.52 180 LYS A CA 1
ATOM 1258 C C . LYS A 1 183 ? 21.295 88.759 23.810 1.00 22.19 180 LYS A C 1
ATOM 1259 O O . LYS A 1 183 ? 21.938 88.998 24.833 1.00 21.34 180 LYS A O 1
ATOM 1265 N N . ASP A 1 184 ? 20.870 87.534 23.513 1.00 18.63 181 ASP A N 1
ATOM 1266 C CA . ASP A 1 184 ? 21.121 86.408 24.423 1.00 19.65 181 ASP A CA 1
ATOM 1267 C C . ASP A 1 184 ? 22.605 86.119 24.616 1.00 21.45 181 ASP A C 1
ATOM 1268 O O . ASP A 1 184 ? 23.068 85.946 25.738 1.00 24.52 181 ASP A O 1
ATOM 1273 N N . ILE A 1 185 ? 23.343 86.029 23.517 1.00 21.71 182 ILE A N 1
ATOM 1274 C CA . ILE A 1 185 ? 24.754 85.667 23.634 1.00 21.08 182 ILE A CA 1
ATOM 1275 C C . ILE A 1 185 ? 25.517 86.799 24.315 1.00 20.36 182 ILE A C 1
ATOM 1276 O O . ILE A 1 185 ? 26.434 86.558 25.093 1.00 19.10 182 ILE A O 1
ATOM 1281 N N . TYR A 1 186 ? 25.120 88.037 24.045 1.00 20.03 183 TYR A N 1
ATOM 1282 C CA . TYR A 1 186 ? 25.783 89.190 24.669 1.00 17.06 183 TYR A CA 1
ATOM 1283 C C . TYR A 1 186 ? 25.508 89.198 26.165 1.00 18.09 183 TYR A C 1
ATOM 1284 O O . TYR A 1 186 ? 26.404 89.425 26.980 1.00 22.78 183 TYR A O 1
ATOM 1293 N N . LYS A 1 187 ? 24.250 88.957 26.527 1.00 23.42 184 LYS A N 1
ATOM 1294 C CA . LYS A 1 187 ? 23.870 88.995 27.933 1.00 24.19 184 LYS A CA 1
ATOM 1295 C C . LYS A 1 187 ? 24.608 87.905 28.702 1.00 22.28 184 LYS A C 1
ATOM 1296 O O . LYS A 1 187 ? 25.106 88.133 29.818 1.00 21.92 184 LYS A O 1
ATOM 1302 N N . LEU A 1 188 ? 24.717 86.728 28.096 1.00 17.76 185 LEU A N 1
ATOM 1303 C CA . LEU A 1 188 ? 25.408 85.622 28.767 1.00 19.24 185 LEU A CA 1
ATOM 1304 C C . LEU A 1 188 ? 26.905 85.899 28.967 1.00 25.14 185 LEU A C 1
ATOM 1305 O O . LEU A 1 188 ? 27.485 85.577 30.009 1.00 26.27 185 LEU A O 1
ATOM 1310 N N . ALA A 1 189 ? 27.537 86.501 27.973 1.00 18.49 186 ALA A N 1
ATOM 1311 C CA . ALA A 1 189 ? 28.983 86.695 28.025 1.00 17.43 186 ALA A CA 1
ATOM 1312 C C . ALA A 1 189 ? 29.373 87.951 28.812 1.00 25.84 186 ALA A C 1
ATOM 1313 O O . ALA A 1 189 ? 30.432 87.993 29.453 1.00 20.62 186 ALA A O 1
ATOM 1315 N N . PHE A 1 190 ? 28.518 88.970 28.771 1.00 24.17 187 PHE A N 1
ATOM 1316 C CA . PHE A 1 190 ? 28.882 90.279 29.323 1.00 23.64 187 PHE A CA 1
ATOM 1317 C C . PHE A 1 190 ? 27.883 90.867 30.311 1.00 34.13 187 PHE A C 1
ATOM 1318 O O . PHE A 1 190 ? 28.179 91.867 30.972 1.00 30.44 187 PHE A O 1
ATOM 1326 N N . GLY A 1 191 ? 26.713 90.243 30.425 1.00 31.48 188 GLY A N 1
ATOM 1327 C CA . GLY A 1 191 ? 25.623 90.806 31.206 1.00 37.72 188 GLY A CA 1
ATOM 1328 C C . GLY A 1 191 ? 25.609 90.452 32.681 1.00 37.41 188 GLY A C 1
ATOM 1329 O O . GLY A 1 191 ? 26.625 90.077 33.266 1.00 32.35 188 GLY A O 1
ATOM 1330 N N . ASN A 1 192 ? 24.436 90.564 33.292 1.00 39.72 189 ASN A N 1
ATOM 1331 C CA . ASN A 1 192 ? 24.347 90.398 34.736 1.00 52.55 189 ASN A CA 1
ATOM 1332 C C . ASN A 1 192 ? 23.614 89.150 35.222 1.00 48.27 189 ASN A C 1
ATOM 1333 O O . ASN A 1 192 ? 23.135 89.121 36.354 1.00 60.83 189 ASN A O 1
ATOM 1338 N N . ILE A 1 193 ? 23.527 88.116 34.394 1.00 29.59 190 ILE A N 1
ATOM 1339 C CA . ILE A 1 193 ? 22.922 86.881 34.883 1.00 34.59 190 ILE A CA 1
ATOM 1340 C C . ILE A 1 193 ? 23.945 85.872 35.392 1.00 31.68 190 ILE A C 1
ATOM 1341 O O . ILE A 1 193 ? 23.738 85.262 36.440 1.00 40.83 190 ILE A O 1
ATOM 1346 N N . LEU A 1 194 ? 25.030 85.680 34.640 1.00 27.09 191 LEU A N 1
ATOM 1347 C CA . LEU A 1 194 ? 26.146 84.870 35.105 1.00 23.92 191 LEU A CA 1
ATOM 1348 C C . LEU A 1 194 ? 27.147 85.778 35.815 1.00 32.86 191 LEU A C 1
ATOM 1349 O O . LEU A 1 194 ? 27.286 86.940 35.450 1.00 31.02 191 LEU A O 1
ATOM 1354 N N . ASP A 1 195 ? 27.860 85.259 36.813 1.00 28.31 192 ASP A N 1
ATOM 1355 C CA . ASP A 1 195 ? 28.853 86.087 37.497 1.00 28.61 192 ASP A CA 1
ATOM 1356 C C . ASP A 1 195 ? 30.163 86.049 36.734 1.00 32.95 192 ASP A C 1
ATOM 1357 O O . ASP A 1 195 ? 30.265 85.356 35.728 1.00 31.43 192 ASP A O 1
ATOM 1362 N N . LYS A 1 196 ? 31.172 86.769 37.218 1.00 27.02 193 LYS A N 1
ATOM 1363 C CA . LYS A 1 196 ? 32.434 86.843 36.491 1.00 27.27 193 LYS A CA 1
ATOM 1364 C C . LYS A 1 196 ? 33.016 85.472 36.166 1.00 29.54 193 LYS A C 1
ATOM 1365 O O . LYS A 1 196 ? 33.406 85.216 35.034 1.00 27.59 193 LYS A O 1
ATOM 1371 N N . LYS A 1 197 ? 33.094 84.590 37.152 1.00 28.36 194 LYS A N 1
ATOM 1372 C CA . LYS A 1 197 ? 33.701 83.287 36.896 1.00 31.44 194 LYS A CA 1
ATOM 1373 C C . LYS A 1 197 ? 32.963 82.532 35.795 1.00 21.20 194 LYS A C 1
ATOM 1374 O O . LYS A 1 197 ? 33.580 81.872 34.955 1.00 23.18 194 LYS A O 1
ATOM 1380 N N . HIS A 1 198 ? 31.638 82.619 35.801 1.00 27.06 195 HIS A N 1
ATOM 1381 C CA . HIS A 1 198 ? 30.848 81.851 34.843 1.00 26.88 195 HIS A CA 1
ATOM 1382 C C . HIS A 1 198 ? 30.781 82.490 33.470 1.00 23.20 195 HIS A C 1
ATOM 1383 O O . HIS A 1 198 ? 30.692 81.777 32.468 1.00 21.28 195 HIS A O 1
ATOM 1390 N N . LYS A 1 199 ? 30.820 83.823 33.417 1.00 21.92 196 LYS A N 1
ATOM 1391 C CA . LYS A 1 199 ? 30.994 84.499 32.135 1.00 22.49 196 LYS A CA 1
ATOM 1392 C C . LYS A 1 199 ? 32.299 84.053 31.460 1.00 26.28 196 LYS A C 1
ATOM 1393 O O . LYS A 1 199 ? 32.318 83.723 30.275 1.00 22.58 196 LYS A O 1
ATOM 1399 N N . ASP A 1 200 ? 33.388 84.035 32.222 1.00 21.38 197 ASP A N 1
ATOM 1400 C CA . ASP A 1 200 ? 34.685 83.697 31.650 1.00 21.82 197 ASP A CA 1
ATOM 1401 C C . ASP A 1 200 ? 34.670 82.270 31.078 1.00 22.99 197 ASP A C 1
ATOM 1402 O O . ASP A 1 200 ? 35.258 81.986 30.036 1.00 20.86 197 ASP A O 1
ATOM 1407 N N . ILE A 1 201 ? 33.962 81.381 31.754 1.00 20.86 198 ILE A N 1
ATOM 1408 C CA . ILE A 1 201 ? 33.868 79.989 31.321 1.00 15.88 198 ILE A CA 1
ATOM 1409 C C . ILE A 1 201 ? 33.082 79.896 30.031 1.00 17.68 198 ILE A C 1
ATOM 1410 O O . ILE A 1 201 ? 33.463 79.182 29.087 1.00 20.93 198 ILE A O 1
ATOM 1415 N N . PHE A 1 202 ? 31.973 80.627 29.986 1.00 18.88 199 PHE A N 1
ATOM 1416 C CA . PHE A 1 202 ? 31.136 80.666 28.800 1.00 19.84 199 PHE A CA 1
ATOM 1417 C C . PHE A 1 202 ? 31.930 81.179 27.597 1.00 17.35 199 PHE A C 1
ATOM 1418 O O . PHE A 1 202 ? 31.918 80.590 26.515 1.00 16.41 199 PHE A O 1
ATOM 1426 N N . ILE A 1 203 ? 32.617 82.290 27.797 1.00 19.15 200 ILE A N 1
ATOM 1427 C CA . ILE A 1 203 ? 33.434 82.888 26.752 1.00 17.83 200 ILE A CA 1
ATOM 1428 C C . ILE A 1 203 ? 34.496 81.917 26.243 1.00 15.22 200 ILE A C 1
ATOM 1429 O O . ILE A 1 203 ? 34.704 81.785 25.039 1.00 20.32 200 ILE A O 1
ATOM 1434 N N . LYS A 1 204 ? 35.170 81.233 27.160 1.00 18.30 201 LYS A N 1
ATOM 1435 C CA . LYS A 1 204 ? 36.193 80.271 26.753 1.00 18.95 201 LYS A CA 1
ATOM 1436 C C . LYS A 1 204 ? 35.615 79.122 25.903 1.00 18.19 201 LYS A C 1
ATOM 1437 O O . LYS A 1 204 ? 36.216 78.719 24.904 1.00 19.04 201 LYS A O 1
ATOM 1443 N N . TYR A 1 205 ? 34.451 78.596 26.281 1.00 19.00 202 TYR A N 1
ATOM 1444 C CA . TYR A 1 205 ? 33.814 77.563 25.453 1.00 14.54 202 TYR A CA 1
ATOM 1445 C C . TYR A 1 205 ? 33.598 78.051 24.018 1.00 16.96 202 TYR A C 1
ATOM 1446 O O . TYR A 1 205 ? 33.867 77.341 23.044 1.00 17.42 202 TYR A O 1
ATOM 1455 N N . LEU A 1 206 ? 33.042 79.248 23.892 1.00 17.07 203 LEU A N 1
ATOM 1456 C CA . LEU A 1 206 ? 32.726 79.808 22.581 1.00 18.14 203 LEU A CA 1
ATOM 1457 C C . LEU A 1 206 ? 33.987 80.012 21.747 1.00 17.48 203 LEU A C 1
ATOM 1458 O O . LEU A 1 206 ? 33.994 79.795 20.526 1.00 18.60 203 LEU A O 1
ATOM 1463 N N . GLN A 1 207 ? 35.054 80.450 22.407 1.00 15.83 204 GLN A N 1
ATOM 1464 C CA . GLN A 1 207 ? 36.335 80.633 21.739 1.00 19.88 204 GLN A CA 1
ATOM 1465 C C . GLN A 1 207 ? 37.002 79.322 21.328 1.00 24.03 204 GLN A C 1
ATOM 1466 O O . GLN A 1 207 ? 37.794 79.295 20.382 1.00 20.68 204 GLN A O 1
ATOM 1472 N N . ASP A 1 208 ? 36.698 78.244 22.042 1.00 20.35 205 ASP A N 1
ATOM 1473 C CA . ASP A 1 208 ? 37.246 76.930 21.704 1.00 20.12 205 ASP A CA 1
ATOM 1474 C C . ASP A 1 208 ? 36.548 76.292 20.505 1.00 19.35 205 ASP A C 1
ATOM 1475 O O . ASP A 1 208 ? 37.035 75.302 19.953 1.00 21.73 205 ASP A O 1
ATOM 1480 N N . ASN A 1 209 ? 35.387 76.820 20.121 1.00 20.79 206 ASN A N 1
ATOM 1481 C CA . ASN A 1 209 ? 34.613 76.225 19.036 1.00 21.01 206 ASN A CA 1
ATOM 1482 C C . ASN A 1 209 ? 35.345 76.248 17.695 1.00 25.68 206 ASN A C 1
ATOM 1483 O O . ASN A 1 209 ? 35.976 77.234 17.353 1.00 24.26 206 ASN A O 1
ATOM 1488 N N . ASN A 1 210 ? 35.212 75.169 16.929 1.00 18.75 207 ASN A N 1
ATOM 1489 C CA . ASN A 1 210 ? 35.890 75.037 15.648 1.00 32.09 207 ASN A CA 1
ATOM 1490 C C . ASN A 1 210 ? 34.939 74.934 14.441 1.00 34.15 207 ASN A C 1
ATOM 1491 O O . ASN A 1 210 ? 35.386 74.866 13.303 1.00 34.25 207 ASN A O 1
ATOM 1496 N N . THR A 1 211 ? 33.633 74.926 14.677 1.00 19.74 208 THR A N 1
ATOM 1497 C CA . THR A 1 211 ? 32.701 74.678 13.565 1.00 22.33 208 THR A CA 1
ATOM 1498 C C . THR A 1 211 ? 32.387 75.884 12.675 1.00 25.87 208 THR A C 1
ATOM 1499 O O . THR A 1 211 ? 31.833 75.716 11.594 1.00 20.92 208 THR A O 1
ATOM 1503 N N . GLY A 1 212 ? 32.727 77.088 13.126 1.00 21.15 209 GLY A N 1
ATOM 1504 C CA . GLY A 1 212 ? 32.427 78.288 12.363 1.00 25.60 209 GLY A CA 1
ATOM 1505 C C . GLY A 1 212 ? 33.580 78.888 11.573 1.00 26.65 209 GLY A C 1
ATOM 1506 O O . GLY A 1 212 ? 33.530 80.051 11.192 1.00 20.77 209 GLY A O 1
ATOM 1507 N N . ALA A 1 213 ? 34.619 78.108 11.303 1.00 22.41 210 ALA A N 1
ATOM 1508 C CA . ALA A 1 213 ? 35.757 78.640 10.553 1.00 24.16 210 ALA A CA 1
ATOM 1509 C C . ALA A 1 213 ? 35.364 79.235 9.194 1.00 25.53 210 ALA A C 1
ATOM 1510 O O . ALA A 1 213 ? 36.018 80.151 8.697 1.00 27.31 210 ALA A O 1
ATOM 1512 N N A ASN A 1 214 ? 34.301 78.716 8.589 0.53 22.61 211 ASN A N 1
ATOM 1513 N N B ASN A 1 214 ? 34.278 78.728 8.621 0.47 22.41 211 ASN A N 1
ATOM 1514 C CA A ASN A 1 214 ? 33.910 79.168 7.257 0.53 21.86 211 ASN A CA 1
ATOM 1515 C CA B ASN A 1 214 ? 33.875 79.106 7.275 0.47 21.99 211 ASN A CA 1
ATOM 1516 C C A ASN A 1 214 ? 32.676 80.059 7.283 0.53 25.18 211 ASN A C 1
ATOM 1517 C C B ASN A 1 214 ? 32.694 80.070 7.281 0.47 24.96 211 ASN A C 1
ATOM 1518 O O A ASN A 1 214 ? 31.995 80.241 6.265 0.53 25.66 211 ASN A O 1
ATOM 1519 O O B ASN A 1 214 ? 32.064 80.311 6.245 0.47 26.15 211 ASN A O 1
ATOM 1528 N N . ARG A 1 215 ? 32.389 80.614 8.455 1.00 23.28 212 ARG A N 1
ATOM 1529 C CA . ARG A 1 215 ? 31.251 81.510 8.590 1.00 17.82 212 ARG A CA 1
ATOM 1530 C C . ARG A 1 215 ? 31.718 82.900 9.000 1.00 17.13 212 ARG A C 1
ATOM 1531 O O . ARG A 1 215 ? 32.503 83.500 8.279 1.00 21.88 212 ARG A O 1
ATOM 1539 N N . ILE A 1 216 ? 31.270 83.420 10.129 1.00 19.17 213 ILE A N 1
ATOM 1540 C CA . ILE A 1 216 ? 31.666 84.788 10.490 1.00 16.83 213 ILE A CA 1
ATOM 1541 C C . ILE A 1 216 ? 33.187 84.961 10.556 1.00 25.17 213 ILE A C 1
ATOM 1542 O O . ILE A 1 216 ? 33.743 85.946 10.037 1.00 22.41 213 ILE A O 1
ATOM 1547 N N . ALA A 1 217 ? 33.855 84.009 11.201 1.00 25.64 214 ALA A N 1
ATOM 1548 C CA . ALA A 1 217 ? 35.297 84.084 11.399 1.00 25.99 214 ALA A CA 1
ATOM 1549 C C . ALA A 1 217 ? 36.050 84.265 10.088 1.00 25.27 214 ALA A C 1
ATOM 1550 O O . ALA A 1 217 ? 37.087 84.933 10.041 1.00 25.84 214 ALA A O 1
ATOM 1552 N N . PHE A 1 218 ? 35.523 83.657 9.029 1.00 20.31 215 PHE A N 1
ATOM 1553 C CA . PHE A 1 218 ? 36.142 83.683 7.711 1.00 19.24 215 PHE A CA 1
ATOM 1554 C C . PHE A 1 218 ? 36.373 85.114 7.205 1.00 27.58 215 PHE A C 1
ATOM 1555 O O . PHE A 1 218 ? 37.248 85.357 6.374 1.00 29.02 215 PHE A O 1
ATOM 1563 N N . SER A 1 219 ? 35.588 86.062 7.711 1.00 24.25 216 SER A N 1
ATOM 1564 C CA . SER A 1 219 ? 35.604 87.411 7.174 1.00 25.19 216 SER A CA 1
ATOM 1565 C C . SER A 1 219 ? 36.090 88.465 8.160 1.00 29.47 216 SER A C 1
ATOM 1566 O O . SER A 1 219 ? 36.178 89.640 7.807 1.00 31.18 216 SER A O 1
ATOM 1577 N N . PRO A 1 221 ? 38.771 90.521 10.380 1.00 23.69 218 PRO A N 1
ATOM 1578 C CA . PRO A 1 221 ? 40.215 90.775 10.338 1.00 32.40 218 PRO A CA 1
ATOM 1579 C C . PRO A 1 221 ? 40.925 89.804 11.268 1.00 37.48 218 PRO A C 1
ATOM 1580 O O . PRO A 1 221 ? 40.400 89.460 12.327 1.00 37.66 218 PRO A O 1
ATOM 1584 N N . LYS A 1 222 ? 42.112 89.362 10.880 1.00 55.48 219 LYS A N 1
ATOM 1585 C CA . LYS A 1 222 ? 42.780 88.267 11.582 1.00 64.69 219 LYS A CA 1
ATOM 1586 C C . LYS A 1 222 ? 43.238 88.599 13.010 1.00 52.99 219 LYS A C 1
ATOM 1587 O O . LYS A 1 222 ? 43.475 87.697 13.814 1.00 48.56 219 LYS A O 1
ATOM 1593 N N . ASP A 1 223 ? 43.333 89.887 13.329 1.00 46.57 220 ASP A N 1
ATOM 1594 C CA . ASP A 1 223 ? 43.668 90.317 14.687 1.00 48.69 220 ASP A CA 1
ATOM 1595 C C . ASP A 1 223 ? 42.436 90.573 15.571 1.00 42.62 220 ASP A C 1
ATOM 1596 O O . ASP A 1 223 ? 42.565 91.009 16.719 1.00 46.80 220 ASP A O 1
ATOM 1601 N N . TRP A 1 224 ? 41.246 90.317 15.034 1.00 28.25 221 TRP A N 1
ATOM 1602 C CA . TRP A 1 224 ? 40.034 90.345 15.843 1.00 25.87 221 TRP A CA 1
ATOM 1603 C C . TRP A 1 224 ? 39.787 88.970 16.466 1.00 35.11 221 TRP A C 1
ATOM 1604 O O . TRP A 1 224 ? 39.894 87.954 15.788 1.00 34.29 221 TRP A O 1
ATOM 1615 N N . ILE A 1 225 ? 39.466 88.942 17.758 1.00 29.84 222 ILE A N 1
ATOM 1616 C CA . ILE A 1 225 ? 39.203 87.681 18.444 1.00 25.62 222 ILE A CA 1
ATOM 1617 C C . ILE A 1 225 ? 37.723 87.344 18.364 1.00 26.11 222 ILE A C 1
ATOM 1618 O O . ILE A 1 225 ? 36.880 88.226 18.484 1.00 23.99 222 ILE A O 1
ATOM 1623 N N . ILE A 1 226 ? 37.400 86.069 18.159 1.00 19.49 223 ILE A N 1
ATOM 1624 C CA . ILE A 1 226 ? 36.002 85.668 18.046 1.00 19.07 223 ILE A CA 1
ATOM 1625 C C . ILE A 1 226 ? 35.713 84.362 18.785 1.00 26.15 223 ILE A C 1
ATOM 1626 O O . ILE A 1 226 ? 36.588 83.501 18.915 1.00 21.97 223 ILE A O 1
ATOM 1631 N N . GLY A 1 227 ? 34.499 84.252 19.310 1.00 20.60 224 GLY A N 1
ATOM 1632 C CA . GLY A 1 227 ? 33.972 82.993 19.817 1.00 19.00 224 GLY A CA 1
ATOM 1633 C C . GLY A 1 227 ? 32.573 82.872 19.232 1.00 18.87 224 GLY A C 1
ATOM 1634 O O . GLY A 1 227 ? 31.921 83.890 19.031 1.00 22.20 224 GLY A O 1
ATOM 1635 N N . ASP A 1 228 ? 32.094 81.664 18.947 1.00 16.41 225 ASP A N 1
ATOM 1636 C CA . ASP A 1 228 ? 30.817 81.570 18.227 1.00 18.05 225 ASP A CA 1
ATOM 1637 C C . ASP A 1 228 ? 30.149 80.223 18.364 1.00 23.54 225 ASP A C 1
ATOM 1638 O O . ASP A 1 228 ? 30.784 79.244 18.758 1.00 18.26 225 ASP A O 1
ATOM 1643 N N . LYS A 1 229 ? 28.860 80.184 18.037 1.00 20.34 226 LYS A N 1
ATOM 1644 C CA . LYS A 1 229 ? 28.130 78.922 17.953 1.00 13.47 226 LYS A CA 1
ATOM 1645 C C . LYS A 1 229 ? 27.385 78.909 16.634 1.00 20.69 226 LYS A C 1
ATOM 1646 O O . LYS A 1 229 ? 26.640 79.841 16.328 1.00 17.75 226 LYS A O 1
ATOM 1652 N N . THR A 1 230 ? 27.572 77.844 15.864 1.00 17.17 227 THR A N 1
ATOM 1653 C CA . THR A 1 230 ? 26.912 77.711 14.573 1.00 17.53 227 THR A CA 1
ATOM 1654 C C . THR A 1 230 ? 25.613 76.919 14.677 1.00 19.30 227 THR A C 1
ATOM 1655 O O . THR A 1 230 ? 25.282 76.358 15.727 1.00 17.16 227 THR A O 1
ATOM 1659 N N . GLY A 1 231 ? 24.868 76.896 13.579 1.00 13.94 228 GLY A N 1
ATOM 1660 C CA . GLY A 1 231 ? 23.687 76.063 13.499 1.00 18.75 228 GLY A CA 1
ATOM 1661 C C . GLY A 1 231 ? 23.457 75.720 12.046 1.00 21.57 228 GLY A C 1
ATOM 1662 O O . GLY A 1 231 ? 23.579 76.576 11.170 1.00 20.20 228 GLY A O 1
ATOM 1663 N N . THR A 1 232 ? 23.122 74.462 11.789 1.00 20.79 229 THR A N 1
ATOM 1664 C CA . THR A 1 232 ? 22.885 74.003 10.435 1.00 20.57 229 THR A CA 1
ATOM 1665 C C . THR A 1 232 ? 21.764 72.957 10.462 1.00 26.78 229 THR A C 1
ATOM 1666 O O . THR A 1 232 ? 22.006 71.814 10.845 1.00 24.91 229 THR A O 1
ATOM 1670 N N . CYS A 1 233 ? 20.541 73.337 10.085 1.00 21.72 230 CYS A N 1
ATOM 1671 C CA . CYS A 1 233 ? 19.408 72.407 10.208 1.00 23.66 230 CYS A CA 1
ATOM 1672 C C . CYS A 1 233 ? 19.468 71.209 9.261 1.00 27.26 230 CYS A C 1
ATOM 1673 O O . CYS A 1 233 ? 19.010 70.107 9.606 1.00 23.33 230 CYS A O 1
ATOM 1676 N N . GLY A 1 234 ? 19.991 71.439 8.060 1.00 26.56 231 GLY A N 1
ATOM 1677 C CA . GLY A 1 234 ? 19.950 70.442 7.007 1.00 27.27 231 GLY A CA 1
ATOM 1678 C C . GLY A 1 234 ? 18.644 70.491 6.237 1.00 29.14 231 GLY A C 1
ATOM 1679 O O . GLY A 1 234 ? 18.331 69.584 5.461 1.00 30.17 231 GLY A O 1
ATOM 1680 N N . GLN A 1 235 ? 17.868 71.546 6.462 1.00 21.23 232 GLN A N 1
ATOM 1681 C CA . GLN A 1 235 ? 16.706 71.816 5.630 1.00 24.35 232 GLN A CA 1
ATOM 1682 C C . GLN A 1 235 ? 16.466 73.319 5.571 1.00 21.75 232 GLN A C 1
ATOM 1683 O O . GLN A 1 235 ? 16.989 74.060 6.400 1.00 19.25 232 GLN A O 1
ATOM 1689 N N . TYR A 1 236 ? 15.679 73.749 4.587 1.00 21.73 233 TYR A N 1
ATOM 1690 C CA . TYR A 1 236 ? 15.393 75.167 4.349 1.00 20.63 233 TYR A CA 1
ATOM 1691 C C . TYR A 1 236 ? 16.665 76.009 4.311 1.00 19.71 233 TYR A C 1
ATOM 1692 O O . TYR A 1 236 ? 16.671 77.167 4.752 1.00 23.57 233 TYR A O 1
ATOM 1701 N N . ALA A 1 237 ? 17.731 75.416 3.779 1.00 24.52 234 ALA A N 1
ATOM 1702 C CA . ALA A 1 237 ? 19.036 76.068 3.675 1.00 23.86 234 ALA A CA 1
ATOM 1703 C C . ALA A 1 237 ? 19.470 76.739 4.981 1.00 22.38 234 ALA A C 1
ATOM 1704 O O . ALA A 1 237 ? 20.312 77.633 4.964 1.00 23.48 234 ALA A O 1
ATOM 1706 N N . ALA A 1 238 ? 18.913 76.307 6.113 1.00 21.48 235 ALA A N 1
ATOM 1707 C CA . ALA A 1 238 ? 19.122 77.038 7.369 1.00 19.62 235 ALA A CA 1
ATOM 1708 C C . ALA A 1 238 ? 20.572 76.967 7.805 1.00 22.61 235 ALA A C 1
ATOM 1709 O O . ALA A 1 238 ? 21.100 75.887 8.092 1.00 21.79 235 ALA A O 1
ATOM 1711 N N . THR A 1 239 ? 21.210 78.129 7.857 1.00 16.21 236 THR A N 1
ATOM 1712 C CA . THR A 1 239 ? 22.640 78.209 8.144 1.00 17.65 236 THR A CA 1
ATOM 1713 C C . THR A 1 239 ? 22.855 79.407 9.058 1.00 20.93 236 THR A C 1
ATOM 1714 O O . THR A 1 239 ? 22.547 80.534 8.670 1.00 19.89 236 THR A O 1
ATOM 1718 N N . ASN A 1 240 ? 23.347 79.171 10.278 1.00 18.38 237 ASN A N 1
ATOM 1719 C CA . ASN A 1 240 ? 23.448 80.251 11.269 1.00 14.12 237 ASN A CA 1
ATOM 1720 C C . ASN A 1 240 ? 24.840 80.367 11.856 1.00 16.98 237 ASN A C 1
ATOM 1721 O O . ASN A 1 240 ? 25.591 79.393 11.910 1.00 16.55 237 ASN A O 1
ATOM 1726 N N . ASP A 1 241 ? 25.186 81.566 12.314 1.00 19.88 238 ASP A N 1
ATOM 1727 C CA . ASP A 1 241 ? 26.384 81.731 13.119 1.00 18.34 238 ASP A CA 1
ATOM 1728 C C . ASP A 1 241 ? 26.129 82.889 14.069 1.00 18.55 238 ASP A C 1
ATOM 1729 O O . ASP A 1 241 ? 25.716 83.954 13.631 1.00 15.67 238 ASP A O 1
ATOM 1734 N N . VAL A 1 242 ? 26.329 82.671 15.367 1.00 16.77 239 VAL A N 1
ATOM 1735 C CA . VAL A 1 242 ? 26.136 83.747 16.350 1.00 16.67 239 VAL A CA 1
ATOM 1736 C C . VAL A 1 242 ? 27.411 83.873 17.166 1.00 24.37 239 VAL A C 1
ATOM 1737 O O . VAL A 1 242 ? 27.922 82.880 17.713 1.00 16.39 239 VAL A O 1
ATOM 1741 N N . ALA A 1 243 ? 27.928 85.094 17.252 1.00 18.21 240 ALA A N 1
ATOM 1742 C CA . ALA A 1 243 ? 29.306 85.286 17.659 1.00 15.57 240 ALA A CA 1
ATOM 1743 C C . ALA A 1 243 ? 29.475 86.407 18.657 1.00 25.43 240 ALA A C 1
ATOM 1744 O O . ALA A 1 243 ? 28.655 87.327 18.721 1.00 18.88 240 ALA A O 1
ATOM 1746 N N . ILE A 1 244 ? 30.539 86.306 19.449 1.00 19.38 241 ILE A N 1
ATOM 1747 C CA . ILE A 1 244 ? 31.046 87.464 20.169 1.00 21.42 241 ILE A CA 1
ATOM 1748 C C . ILE A 1 244 ? 32.378 87.806 19.540 1.00 22.85 241 ILE A C 1
ATOM 1749 O O . ILE A 1 244 ? 33.186 86.920 19.260 1.00 20.27 241 ILE A O 1
ATOM 1754 N N . ILE A 1 245 ? 32.612 89.092 19.326 1.00 22.26 242 ILE A N 1
ATOM 1755 C CA . ILE A 1 245 ? 33.803 89.543 18.620 1.00 26.19 242 ILE A CA 1
ATOM 1756 C C . ILE A 1 245 ? 34.455 90.638 19.434 1.00 27.82 242 ILE A C 1
ATOM 1757 O O . ILE A 1 245 ? 33.759 91.501 19.968 1.00 21.85 242 ILE A O 1
ATOM 1762 N N . TRP A 1 246 ? 35.781 90.570 19.546 1.00 22.56 243 TRP A N 1
ATOM 1763 C CA . TRP A 1 246 ? 36.574 91.596 20.215 1.00 24.38 243 TRP A CA 1
ATOM 1764 C C . TRP A 1 246 ? 37.405 92.292 19.161 1.00 24.61 243 TRP A C 1
ATOM 1765 O O . TRP A 1 246 ? 38.481 91.809 18.803 1.00 27.96 243 TRP A O 1
ATOM 1776 N N . PRO A 1 247 ? 36.907 93.418 18.637 1.00 25.23 244 PRO A N 1
ATOM 1777 C CA . PRO A 1 247 ? 37.679 94.135 17.624 1.00 28.27 244 PRO A CA 1
ATOM 1778 C C . PRO A 1 247 ? 38.936 94.696 18.273 1.00 32.56 244 PRO A C 1
ATOM 1779 O O . PRO A 1 247 ? 38.906 95.047 19.452 1.00 35.13 244 PRO A O 1
ATOM 1783 N N . LYS A 1 248 ? 40.026 94.789 17.524 1.00 31.69 245 LYS A N 1
ATOM 1784 C CA . LYS A 1 248 ? 41.265 95.311 18.097 1.00 33.13 245 LYS A CA 1
ATOM 1785 C C . LYS A 1 248 ? 41.058 96.700 18.696 1.00 39.79 245 LYS A C 1
ATOM 1786 O O . LYS A 1 248 ? 40.606 97.619 18.014 1.00 37.54 245 LYS A O 1
ATOM 1792 N N . ASN A 1 249 ? 41.396 96.842 19.976 1.00 36.78 246 ASN A N 1
ATOM 1793 C CA . ASN A 1 249 ? 41.316 98.127 20.668 1.00 35.23 246 ASN A CA 1
ATOM 1794 C C . ASN A 1 249 ? 39.897 98.642 20.883 1.00 36.79 246 ASN A C 1
ATOM 1795 O O . ASN A 1 249 ? 39.697 99.826 21.117 1.00 43.78 246 ASN A O 1
ATOM 1800 N N . GLN A 1 250 ? 38.914 97.750 20.821 1.00 30.37 247 GLN A N 1
ATOM 1801 C CA . GLN A 1 250 ? 37.527 98.151 21.018 1.00 30.78 247 GLN A CA 1
ATOM 1802 C C . GLN A 1 250 ? 36.852 97.205 21.995 1.00 31.90 247 GLN A C 1
ATOM 1803 O O . GLN A 1 250 ? 37.359 96.112 22.258 1.00 31.30 247 GLN A O 1
ATOM 1809 N N . GLN A 1 251 ? 35.701 97.614 22.519 1.00 29.19 248 GLN A N 1
ATOM 1810 C CA . GLN A 1 251 ? 34.956 96.757 23.427 1.00 26.45 248 GLN A CA 1
ATOM 1811 C C . GLN A 1 251 ? 34.283 95.655 22.633 1.00 29.71 248 GLN A C 1
ATOM 1812 O O . GLN A 1 251 ? 34.083 95.797 21.435 1.00 28.19 248 GLN A O 1
ATOM 1818 N N . PRO A 1 252 ? 33.950 94.541 23.297 1.00 26.25 249 PRO A N 1
ATOM 1819 C CA . PRO A 1 252 ? 33.370 93.444 22.519 1.00 22.28 249 PRO A CA 1
ATOM 1820 C C . PRO A 1 252 ? 31.986 93.756 21.965 1.00 27.44 249 PRO A C 1
ATOM 1821 O O . PRO A 1 252 ? 31.250 94.589 22.502 1.00 27.44 249 PRO A O 1
ATOM 1825 N N . ILE A 1 253 ? 31.646 93.083 20.868 1.00 20.40 250 ILE A N 1
ATOM 1826 C CA . ILE A 1 253 ? 30.322 93.211 20.276 1.00 19.99 250 ILE A CA 1
ATOM 1827 C C . ILE A 1 253 ? 29.745 91.824 20.061 1.00 24.39 250 ILE A C 1
ATOM 1828 O O . ILE A 1 253 ? 30.471 90.828 20.094 1.00 32.04 250 ILE A O 1
ATOM 1833 N N . ALA A 1 254 ? 28.435 91.738 19.886 1.00 20.64 251 ALA A N 1
ATOM 1834 C CA . ALA A 1 254 ? 27.842 90.451 19.523 1.00 18.97 251 ALA A CA 1
ATOM 1835 C C . ALA A 1 254 ? 27.294 90.592 18.121 1.00 24.60 251 ALA A C 1
ATOM 1836 O O . ALA A 1 254 ? 26.863 91.677 17.720 1.00 19.57 251 ALA A O 1
ATOM 1838 N N . LEU A 1 255 ? 27.311 89.503 17.367 1.00 16.26 252 LEU A N 1
ATOM 1839 C CA . LEU A 1 255 ? 26.815 89.551 16.005 1.00 22.32 252 LEU A CA 1
ATOM 1840 C C . LEU A 1 255 ? 26.120 88.241 15.703 1.00 24.46 252 LEU A C 1
ATOM 1841 O O . LEU A 1 255 ? 26.720 87.180 15.835 1.00 19.95 252 LEU A O 1
ATOM 1846 N N . GLY A 1 256 ? 24.850 88.322 15.327 1.00 18.55 253 GLY A N 1
ATOM 1847 C CA . GLY A 1 256 ? 24.099 87.149 14.894 1.00 18.68 253 GLY A CA 1
ATOM 1848 C C . GLY A 1 256 ? 23.774 87.283 13.419 1.00 22.12 253 GLY A C 1
ATOM 1849 O O . GLY A 1 256 ? 23.316 88.342 12.987 1.00 20.04 253 GLY A O 1
ATOM 1850 N N . ILE A 1 257 ? 24.038 86.231 12.644 1.00 18.51 254 ILE A N 1
ATOM 1851 C CA . ILE A 1 257 ? 23.653 86.180 11.234 1.00 16.08 254 ILE A CA 1
ATOM 1852 C C . ILE A 1 257 ? 22.921 84.865 10.987 1.00 20.86 254 ILE A C 1
ATOM 1853 O O . ILE A 1 257 ? 23.493 83.788 11.187 1.00 21.23 254 ILE A O 1
ATOM 1858 N N . LEU A 1 258 ? 21.645 84.952 10.604 1.00 17.37 255 LEU A N 1
ATOM 1859 C CA . LEU A 1 258 ? 20.826 83.763 10.389 1.00 15.76 255 LEU A CA 1
ATOM 1860 C C . LEU A 1 258 ? 20.371 83.776 8.939 1.00 22.25 255 LEU A C 1
ATOM 1861 O O . LEU A 1 258 ? 20.086 84.839 8.375 1.00 19.14 255 LEU A O 1
ATOM 1866 N N . TYR A 1 259 ? 20.317 82.606 8.322 1.00 15.74 256 TYR A N 1
ATOM 1867 C CA . TYR A 1 259 ? 19.930 82.543 6.919 1.00 19.96 256 TYR A CA 1
ATOM 1868 C C . TYR A 1 259 ? 18.993 81.368 6.730 1.00 19.85 256 TYR A C 1
ATOM 1869 O O . TYR A 1 259 ? 19.240 80.295 7.271 1.00 19.50 256 TYR A O 1
ATOM 1878 N N . THR A 1 260 ? 17.915 81.574 5.982 1.00 18.54 257 THR A N 1
ATOM 1879 C CA . THR A 1 260 ? 17.026 80.472 5.646 1.00 22.59 257 THR A CA 1
ATOM 1880 C C . THR A 1 260 ? 16.305 80.756 4.337 1.00 24.72 257 THR A C 1
ATOM 1881 O O . THR A 1 260 ? 16.118 81.917 3.952 1.00 23.53 257 THR A O 1
ATOM 1885 N N . ASN A 1 261 ? 15.934 79.692 3.637 1.00 21.96 258 ASN A N 1
ATOM 1886 C CA . ASN A 1 261 ? 15.091 79.809 2.447 1.00 20.75 258 ASN A CA 1
ATOM 1887 C C . ASN A 1 261 ? 13.801 79.082 2.764 1.00 23.24 258 ASN A C 1
ATOM 1888 O O . ASN A 1 261 ? 13.717 77.867 2.619 1.00 23.52 258 ASN A O 1
ATOM 1893 N N . PRO A 1 262 ? 12.789 79.826 3.224 1.00 22.73 259 PRO A N 1
ATOM 1894 C CA . PRO A 1 262 ? 11.557 79.179 3.664 1.00 23.66 259 PRO A CA 1
ATOM 1895 C C . PRO A 1 262 ? 10.780 78.588 2.492 1.00 27.96 259 PRO A C 1
ATOM 1896 O O . PRO A 1 262 ? 9.810 77.868 2.730 1.00 26.13 259 PRO A O 1
ATOM 1900 N N . ASN A 1 263 ? 11.209 78.859 1.259 1.00 25.95 260 ASN A N 1
ATOM 1901 C CA . ASN A 1 263 ? 10.487 78.373 0.079 1.00 31.81 260 ASN A CA 1
ATOM 1902 C C . ASN A 1 263 ? 11.012 77.070 -0.502 1.00 28.43 260 ASN A C 1
ATOM 1903 O O . ASN A 1 263 ? 10.488 76.574 -1.501 1.00 31.15 260 ASN A O 1
ATOM 1908 N N . ASP A 1 264 ? 12.051 76.515 0.111 1.00 24.87 261 ASP A N 1
ATOM 1909 C CA . ASP A 1 264 ? 12.679 75.322 -0.436 1.00 27.63 261 ASP A CA 1
ATOM 1910 C C . ASP A 1 264 ? 13.195 74.417 0.675 1.00 29.89 261 ASP A C 1
ATOM 1911 O O . ASP A 1 264 ? 14.313 74.593 1.168 1.00 23.89 261 ASP A O 1
ATOM 1916 N N . LYS A 1 265 ? 12.377 73.450 1.074 1.00 26.21 262 LYS A N 1
ATOM 1917 C CA . LYS A 1 265 ? 12.747 72.573 2.177 1.00 23.25 262 LYS A CA 1
ATOM 1918 C C . LYS A 1 265 ? 14.055 71.858 1.909 1.00 25.43 262 LYS A C 1
ATOM 1919 O O . LYS A 1 265 ? 14.868 71.655 2.817 1.00 24.31 262 LYS A O 1
ATOM 1925 N N . ASN A 1 266 ? 14.265 71.469 0.659 1.00 22.76 263 ASN A N 1
ATOM 1926 C CA . ASN A 1 266 ? 15.450 70.691 0.338 1.00 28.76 263 ASN A CA 1
ATOM 1927 C C . ASN A 1 266 ? 16.698 71.497 0.000 1.00 28.74 263 ASN A C 1
ATOM 1928 O O . ASN A 1 266 ? 17.737 70.916 -0.301 1.00 28.92 263 ASN A O 1
ATOM 1933 N N . ALA A 1 267 ? 16.613 72.825 0.041 1.00 24.19 264 ALA A N 1
ATOM 1934 C CA . ALA A 1 267 ? 17.803 73.626 -0.264 1.00 25.27 264 ALA A CA 1
ATOM 1935 C C . ALA A 1 267 ? 18.896 73.373 0.779 1.00 28.78 264 ALA A C 1
ATOM 1936 O O . ALA A 1 267 ? 18.625 73.340 1.981 1.00 29.89 264 ALA A O 1
ATOM 1938 N N . PRO A 1 268 ? 20.140 73.186 0.318 1.00 27.12 265 PRO A N 1
ATOM 1939 C CA . PRO A 1 268 ? 21.260 72.882 1.213 1.00 23.62 265 PRO A CA 1
ATOM 1940 C C . PRO A 1 268 ? 21.782 74.131 1.922 1.00 20.78 265 PRO A C 1
ATOM 1941 O O . PRO A 1 268 ? 21.463 75.249 1.525 1.00 21.62 265 PRO A O 1
ATOM 1945 N N . SER A 1 269 ? 22.573 73.936 2.967 1.00 21.84 266 SER A N 1
ATOM 1946 C CA . SER A 1 269 ? 23.155 75.058 3.706 1.00 26.39 266 SER A CA 1
ATOM 1947 C C . SER A 1 269 ? 23.988 75.972 2.796 1.00 26.27 266 SER A C 1
ATOM 1948 O O . SER A 1 269 ? 24.485 75.548 1.744 1.00 25.03 266 SER A O 1
ATOM 1951 N N . ASN A 1 270 ? 24.149 77.222 3.210 1.00 21.19 267 ASN A N 1
ATOM 1952 C CA . ASN A 1 270 ? 24.870 78.202 2.413 1.00 22.33 267 ASN A CA 1
ATOM 1953 C C . ASN A 1 270 ? 25.777 79.027 3.313 1.00 23.65 267 ASN A C 1
ATOM 1954 O O . ASN A 1 270 ? 25.328 79.980 3.935 1.00 23.71 267 ASN A O 1
ATOM 1959 N N . GLU A 1 271 ? 27.046 78.642 3.399 1.00 26.38 268 GLU A N 1
ATOM 1960 C CA . GLU A 1 271 ? 28.012 79.363 4.225 1.00 27.78 268 GLU A CA 1
ATOM 1961 C C . GLU A 1 271 ? 28.511 80.636 3.539 1.00 28.95 268 GLU A C 1
ATOM 1962 O O . GLU A 1 271 ? 28.912 81.598 4.197 1.00 26.14 268 GLU A O 1
ATOM 1968 N N . GLU A 1 272 ? 28.482 80.653 2.215 1.00 26.67 269 GLU A N 1
ATOM 1969 C CA . GLU A 1 272 ? 29.044 81.787 1.486 1.00 27.83 269 GLU A CA 1
ATOM 1970 C C . GLU A 1 272 ? 28.272 83.070 1.766 1.00 20.74 269 GLU A C 1
ATOM 1971 O O . GLU A 1 272 ? 28.858 84.149 1.852 1.00 25.46 269 GLU A O 1
ATOM 1977 N N . ILE A 1 273 ? 26.956 82.970 1.899 1.00 18.17 270 ILE A N 1
ATOM 1978 C CA . ILE A 1 273 ? 26.188 84.169 2.183 1.00 21.60 270 ILE A CA 1
ATOM 1979 C C . ILE A 1 273 ? 26.541 84.741 3.562 1.00 26.16 270 ILE A C 1
ATOM 1980 O O . ILE A 1 273 ? 26.617 85.959 3.734 1.00 22.74 270 ILE A O 1
ATOM 1985 N N . ILE A 1 274 ? 26.770 83.860 4.533 1.00 20.66 271 ILE A N 1
ATOM 1986 C CA . ILE A 1 274 ? 27.229 84.290 5.835 1.00 20.94 271 ILE A CA 1
ATOM 1987 C C . ILE A 1 274 ? 28.586 84.996 5.688 1.00 19.96 271 ILE A C 1
ATOM 1988 O O . ILE A 1 274 ? 28.812 86.061 6.271 1.00 24.29 271 ILE A O 1
ATOM 1993 N N . GLN A 1 275 ? 29.487 84.411 4.908 1.00 20.54 272 GLN A N 1
ATOM 1994 C CA . GLN A 1 275 ? 30.796 85.031 4.713 1.00 22.00 272 GLN A CA 1
ATOM 1995 C C . GLN A 1 275 ? 30.655 86.448 4.180 1.00 24.24 272 GLN A C 1
ATOM 1996 O O . GLN A 1 275 ? 31.312 87.384 4.649 1.00 25.37 272 GLN A O 1
ATOM 2002 N N . GLN A 1 276 ? 29.788 86.609 3.196 1.00 25.35 273 GLN A N 1
ATOM 2003 C CA . GLN A 1 276 ? 29.672 87.890 2.526 1.00 25.56 273 GLN A CA 1
ATOM 2004 C C . GLN A 1 276 ? 28.992 88.926 3.424 1.00 25.66 273 GLN A C 1
ATOM 2005 O O . GLN A 1 276 ? 29.419 90.082 3.479 1.00 25.84 273 GLN A O 1
ATOM 2011 N N . ALA A 1 277 ? 27.954 88.502 4.138 1.00 20.61 274 ALA A N 1
ATOM 2012 C CA . ALA A 1 277 ? 27.292 89.375 5.097 1.00 26.59 274 ALA A CA 1
ATOM 2013 C C . ALA A 1 277 ? 28.272 89.811 6.175 1.00 25.20 274 ALA A C 1
ATOM 2014 O O . ALA A 1 277 ? 28.314 90.986 6.543 1.00 26.44 274 ALA A O 1
ATOM 2016 N N . ALA A 1 278 ? 29.065 88.866 6.675 1.00 19.34 275 ALA A N 1
ATOM 2017 C CA . ALA A 1 278 ? 30.041 89.173 7.726 1.00 23.07 275 ALA A CA 1
ATOM 2018 C C . ALA A 1 278 ? 31.105 90.148 7.243 1.00 24.69 275 ALA A C 1
ATOM 2019 O O . ALA A 1 278 ? 31.625 90.948 8.017 1.00 28.04 275 ALA A O 1
ATOM 2021 N N . LYS A 1 279 ? 31.445 90.071 5.963 1.00 26.60 276 LYS A N 1
ATOM 2022 C CA . LYS A 1 279 ? 32.474 90.948 5.407 1.00 32.52 276 LYS A CA 1
ATOM 2023 C C . LYS A 1 279 ? 31.945 92.378 5.306 1.00 27.08 276 LYS A C 1
ATOM 2024 O O . LYS A 1 279 ? 32.665 93.348 5.578 1.00 30.79 276 LYS A O 1
ATOM 2030 N N . LEU A 1 280 ? 30.682 92.501 4.907 1.00 25.01 277 LEU A N 1
ATOM 2031 C CA . LEU A 1 280 ? 30.034 93.800 4.846 1.00 31.00 277 LEU A CA 1
ATOM 2032 C C . LEU A 1 280 ? 30.078 94.417 6.226 1.00 29.85 277 LEU A C 1
ATOM 2033 O O . LEU A 1 280 ? 30.367 95.596 6.393 1.00 26.62 277 LEU A O 1
ATOM 2038 N N . ILE A 1 281 ? 29.796 93.601 7.224 1.00 24.68 278 ILE A N 1
ATOM 2039 C CA . ILE A 1 281 ? 29.712 94.101 8.582 1.00 28.56 278 ILE A CA 1
ATOM 2040 C C . ILE A 1 281 ? 31.090 94.505 9.094 1.00 30.96 278 ILE A C 1
ATOM 2041 O O . ILE A 1 281 ? 31.258 95.569 9.701 1.00 28.76 278 ILE A O 1
ATOM 2046 N N . ALA A 1 282 ? 32.079 93.658 8.829 1.00 23.45 279 ALA A N 1
ATOM 2047 C CA . ALA A 1 282 ? 33.446 93.941 9.247 1.00 29.29 279 ALA A CA 1
ATOM 2048 C C . ALA A 1 282 ? 33.918 95.262 8.646 1.00 30.32 279 ALA A C 1
ATOM 2049 O O . ALA A 1 282 ? 34.568 96.058 9.320 1.00 26.77 279 ALA A O 1
ATOM 2051 N N . ASN A 1 283 ? 33.599 95.483 7.374 1.00 29.50 280 ASN A N 1
ATOM 2052 C CA . ASN A 1 283 ? 33.980 96.720 6.702 1.00 28.65 280 ASN A CA 1
ATOM 2053 C C . ASN A 1 283 ? 33.332 97.937 7.356 1.00 35.05 280 ASN A C 1
ATOM 2054 O O . ASN A 1 283 ? 33.968 98.982 7.522 1.00 34.57 280 ASN A O 1
ATOM 2059 N N . ASP A 1 284 ? 32.062 97.792 7.725 1.00 26.35 281 ASP A N 1
ATOM 2060 C CA . ASP A 1 284 ? 31.315 98.886 8.332 1.00 33.91 281 ASP A CA 1
ATOM 2061 C C . ASP A 1 284 ? 31.842 99.201 9.727 1.00 35.72 281 ASP A C 1
ATOM 2062 O O . ASP A 1 284 ? 32.045 100.361 10.074 1.00 34.38 281 ASP A O 1
ATOM 2067 N N . LEU A 1 285 ? 32.079 98.160 10.519 1.00 28.44 282 LEU A N 1
ATOM 2068 C CA . LEU A 1 285 ? 32.634 98.344 11.852 1.00 31.40 282 LEU A CA 1
ATOM 2069 C C . LEU A 1 285 ? 33.977 99.050 11.793 1.00 32.76 282 LEU A C 1
ATOM 2070 O O . LEU A 1 285 ? 34.233 99.984 12.558 1.00 36.30 282 LEU A O 1
ATOM 2075 N N . THR A 1 286 ? 34.828 98.605 10.875 1.00 30.39 283 THR A N 1
ATOM 2076 C CA . THR A 1 286 ? 36.153 99.183 10.708 1.00 28.59 283 THR A CA 1
ATOM 2077 C C . THR A 1 286 ? 36.039 100.658 10.348 1.00 36.11 283 THR A C 1
ATOM 2078 O O . THR A 1 286 ? 36.787 101.493 10.847 1.00 36.22 283 THR A O 1
ATOM 2082 N N . ASN A 1 287 ? 35.090 100.970 9.477 1.00 35.37 284 ASN A N 1
ATOM 2083 C CA . ASN A 1 287 ? 34.801 102.356 9.139 1.00 29.80 284 ASN A CA 1
ATOM 2084 C C . ASN A 1 287 ? 34.353 103.127 10.380 1.00 35.63 284 ASN A C 1
ATOM 2085 O O . ASN A 1 287 ? 34.781 104.256 10.609 1.00 38.86 284 ASN A O 1
ATOM 2090 N N . THR A 1 288 ? 33.501 102.497 11.189 1.00 34.30 285 THR A N 1
ATOM 2091 C CA . THR A 1 288 ? 32.998 103.114 12.414 1.00 39.62 285 THR A CA 1
ATOM 2092 C C . THR A 1 288 ? 34.128 103.446 13.388 1.00 37.15 285 THR A C 1
ATOM 2093 O O . THR A 1 288 ? 34.220 104.559 13.905 1.00 33.82 285 THR A O 1
ATOM 2097 N N . TYR A 1 289 ? 34.995 102.469 13.623 1.00 28.95 286 TYR A N 1
ATOM 2098 C CA . TYR A 1 289 ? 36.076 102.612 14.589 1.00 33.15 286 TYR A CA 1
ATOM 2099 C C . TYR A 1 289 ? 37.171 103.545 14.090 1.00 48.50 286 TYR A C 1
ATOM 2100 O O . TYR A 1 289 ? 38.024 103.994 14.867 1.00 48.36 286 TYR A O 1
ATOM 2109 N N . LYS A 1 290 ? 37.154 103.817 12.791 1.00 47.86 287 LYS A N 1
ATOM 2110 C CA . LYS A 1 290 ? 38.177 104.653 12.178 1.00 56.24 287 LYS A CA 1
ATOM 2111 C C . LYS A 1 290 ? 37.947 106.117 12.536 1.00 59.47 287 LYS A C 1
ATOM 2112 O O . LYS A 1 290 ? 38.839 106.785 13.057 1.00 65.55 287 LYS A O 1
ATOM 2118 N N . GLN B 1 23 ? 10.150 107.683 23.743 1.00 79.29 20 GLN B N 1
ATOM 2119 C CA . GLN B 1 23 ? 9.145 108.273 24.618 1.00 82.25 20 GLN B CA 1
ATOM 2120 C C . GLN B 1 23 ? 7.782 107.677 24.300 1.00 72.19 20 GLN B C 1
ATOM 2121 O O . GLN B 1 23 ? 7.082 107.199 25.193 1.00 66.54 20 GLN B O 1
ATOM 2127 N N . LEU B 1 24 ? 7.409 107.716 23.023 1.00 64.59 21 LEU B N 1
ATOM 2128 C CA . LEU B 1 24 ? 6.191 107.060 22.564 1.00 59.92 21 LEU B CA 1
ATOM 2129 C C . LEU B 1 24 ? 6.322 105.566 22.811 1.00 54.63 21 LEU B C 1
ATOM 2130 O O . LEU B 1 24 ? 5.377 104.907 23.244 1.00 59.88 21 LEU B O 1
ATOM 2135 N N . ASP B 1 25 ? 7.508 105.043 22.529 1.00 45.99 22 ASP B N 1
ATOM 2136 C CA . ASP B 1 25 ? 7.817 103.648 22.791 1.00 48.00 22 ASP B CA 1
ATOM 2137 C C . ASP B 1 25 ? 7.518 103.303 24.250 1.00 43.74 22 ASP B C 1
ATOM 2138 O O . ASP B 1 25 ? 6.969 102.240 24.552 1.00 40.25 22 ASP B O 1
ATOM 2143 N N . ASP B 1 26 ? 7.873 104.209 25.156 1.00 45.29 23 ASP B N 1
ATOM 2144 C CA . ASP B 1 26 ? 7.629 104.003 26.579 1.00 51.61 23 ASP B CA 1
ATOM 2145 C C . ASP B 1 26 ? 6.131 104.015 26.850 1.00 45.05 23 ASP B C 1
ATOM 2146 O O . ASP B 1 26 ? 5.623 103.234 27.657 1.00 37.86 23 ASP B O 1
ATOM 2151 N N . SER B 1 27 ? 5.432 104.917 26.167 1.00 40.00 24 SER B N 1
ATOM 2152 C CA . SER B 1 27 ? 3.986 105.026 26.277 1.00 43.64 24 SER B CA 1
ATOM 2153 C C . SER B 1 27 ? 3.277 103.731 25.861 1.00 41.15 24 SER B C 1
ATOM 2154 O O . SER B 1 27 ? 2.331 103.290 26.517 1.00 43.82 24 SER B O 1
ATOM 2157 N N . PHE B 1 28 ? 3.726 103.125 24.770 1.00 33.32 25 PHE B N 1
ATOM 2158 C CA . PHE B 1 28 ? 3.062 101.920 24.285 1.00 31.69 25 PHE B CA 1
ATOM 2159 C C . PHE B 1 28 ? 3.336 100.744 25.210 1.00 30.61 25 PHE B C 1
ATOM 2160 O O . PHE B 1 28 ? 2.454 99.919 25.467 1.00 35.04 25 PHE B O 1
ATOM 2168 N N . LYS B 1 29 ? 4.570 100.670 25.698 1.00 33.94 26 LYS B N 1
ATOM 2169 C CA . LYS B 1 29 ? 4.960 99.627 26.635 1.00 36.36 26 LYS B CA 1
ATOM 2170 C C . LYS B 1 29 ? 4.086 99.694 27.883 1.00 35.49 26 LYS B C 1
ATOM 2171 O O . LYS B 1 29 ? 3.679 98.671 28.430 1.00 28.37 26 LYS B O 1
ATOM 2177 N N . ASN B 1 30 ? 3.787 100.910 28.324 1.00 33.85 27 ASN B N 1
ATOM 2178 C CA . ASN B 1 30 ? 2.933 101.093 29.484 1.00 32.70 27 ASN B CA 1
ATOM 2179 C C . ASN B 1 30 ? 1.513 100.581 29.257 1.00 33.58 27 ASN B C 1
ATOM 2180 O O . ASN B 1 30 ? 0.894 100.033 30.169 1.00 35.15 27 ASN B O 1
ATOM 2185 N N . LEU B 1 31 ? 1.009 100.740 28.038 1.00 26.23 28 LEU B N 1
ATOM 2186 C CA . LEU B 1 31 ? -0.272 100.141 27.670 1.00 33.70 28 LEU B CA 1
ATOM 2187 C C . LEU B 1 31 ? -0.206 98.625 27.825 1.00 31.88 28 LEU B C 1
ATOM 2188 O O . LEU B 1 31 ? -1.128 97.996 28.346 1.00 30.94 28 LEU B O 1
ATOM 2193 N N . GLU B 1 32 ? 0.895 98.036 27.383 1.00 28.29 29 GLU B N 1
ATOM 2194 C CA . GLU B 1 32 ? 1.047 96.591 27.490 1.00 29.01 29 GLU B CA 1
ATOM 2195 C C . GLU B 1 32 ? 1.100 96.137 28.950 1.00 29.55 29 GLU B C 1
ATOM 2196 O O . GLU B 1 32 ? 0.515 95.115 29.321 1.00 36.75 29 GLU B O 1
ATOM 2202 N N . ASN B 1 33 ? 1.799 96.900 29.779 1.00 33.40 30 ASN B N 1
ATOM 2203 C CA . ASN B 1 33 ? 1.823 96.639 31.216 1.00 40.13 30 ASN B CA 1
ATOM 2204 C C . ASN B 1 33 ? 0.424 96.731 31.812 1.00 41.55 30 ASN B C 1
ATOM 2205 O O . ASN B 1 33 ? 0.008 95.899 32.619 1.00 36.42 30 ASN B O 1
ATOM 2210 N N . LYS B 1 34 ? -0.289 97.770 31.407 1.00 38.13 31 LYS B N 1
ATOM 2211 C CA . LYS B 1 34 ? -1.634 98.031 31.884 1.00 41.62 31 LYS B CA 1
ATOM 2212 C C . LYS B 1 34 ? -2.592 96.891 31.546 1.00 35.35 31 LYS B C 1
ATOM 2213 O O . LYS B 1 34 ? -3.374 96.459 32.392 1.00 38.62 31 LYS B O 1
ATOM 2219 N N . TYR B 1 35 ? -2.521 96.386 30.320 1.00 29.67 32 TYR B N 1
ATOM 2220 C CA . TYR B 1 35 ? -3.584 95.520 29.814 1.00 32.90 32 TYR B CA 1
ATOM 2221 C C . TYR B 1 35 ? -3.169 94.098 29.480 1.00 35.16 32 TYR B C 1
ATOM 2222 O O . TYR B 1 35 ? -4.000 93.310 29.025 1.00 35.52 32 TYR B O 1
ATOM 2231 N N . ASP B 1 36 ? -1.899 93.779 29.703 1.00 28.75 33 ASP B N 1
ATOM 2232 C CA . ASP B 1 36 ? -1.330 92.510 29.258 1.00 29.66 33 ASP B CA 1
ATOM 2233 C C . ASP B 1 36 ? -1.325 92.476 27.735 1.00 28.49 33 ASP B C 1
ATOM 2234 O O . ASP B 1 36 ? -1.958 93.307 27.080 1.00 29.52 33 ASP B O 1
ATOM 2239 N N . GLY B 1 37 ? -0.615 91.511 27.171 1.00 27.99 34 GLY B N 1
ATOM 2240 C CA . GLY B 1 37 ? -0.634 91.325 25.733 1.00 27.96 34 GLY B CA 1
ATOM 2241 C C . GLY B 1 37 ? 0.320 92.230 24.976 1.00 26.55 34 GLY B C 1
ATOM 2242 O O . GLY B 1 37 ? 1.204 92.861 25.553 1.00 23.10 34 GLY B O 1
ATOM 2243 N N . LYS B 1 38 ? 0.129 92.285 23.664 1.00 25.41 35 LYS B N 1
ATOM 2244 C CA . LYS B 1 38 ? 1.022 93.005 22.765 1.00 22.79 35 LYS B CA 1
ATOM 2245 C C . LYS B 1 38 ? 0.227 94.015 21.962 1.00 20.66 35 LYS B C 1
ATOM 2246 O O . LYS B 1 38 ? -0.840 93.692 21.447 1.00 19.82 35 LYS B O 1
ATOM 2252 N N . ILE B 1 39 ? 0.756 95.227 21.832 1.00 23.44 36 ILE B N 1
ATOM 2253 C CA . ILE B 1 39 ? 0.130 96.228 20.990 1.00 22.20 36 ILE B CA 1
ATOM 2254 C C . ILE B 1 39 ? 1.054 96.469 19.800 1.00 25.39 36 ILE B C 1
ATOM 2255 O O . ILE B 1 39 ? 2.278 96.532 19.962 1.00 22.21 36 ILE B O 1
ATOM 2260 N N . GLY B 1 40 ? 0.471 96.568 18.606 1.00 22.02 37 GLY B N 1
ATOM 2261 C CA . GLY B 1 40 ? 1.246 96.749 17.387 1.00 23.63 37 GLY B CA 1
ATOM 2262 C C . GLY B 1 40 ? 0.821 98.010 16.663 1.00 21.93 37 GLY B C 1
ATOM 2263 O O . GLY B 1 40 ? -0.374 98.250 16.499 1.00 25.12 37 GLY B O 1
ATOM 2264 N N . ILE B 1 41 ? 1.791 98.817 16.238 1.00 18.95 38 ILE B N 1
ATOM 2265 C CA . ILE B 1 41 ? 1.490 100.135 15.686 1.00 17.97 38 ILE B CA 1
ATOM 2266 C C . ILE B 1 41 ? 2.363 100.502 14.495 1.00 21.08 38 ILE B C 1
ATOM 2267 O O . ILE B 1 41 ? 3.569 100.280 14.495 1.00 21.83 38 ILE B O 1
ATOM 2272 N N . TYR B 1 42 ? 1.739 101.072 13.474 1.00 17.72 39 TYR B N 1
ATOM 2273 C CA . TYR B 1 42 ? 2.488 101.568 12.342 1.00 21.36 39 TYR B CA 1
ATOM 2274 C C . TYR B 1 42 ? 1.742 102.748 11.737 1.00 22.72 39 TYR B C 1
ATOM 2275 O O . TYR B 1 42 ? 0.522 102.700 11.574 1.00 22.45 39 TYR B O 1
ATOM 2284 N N . THR B 1 43 ? 2.467 103.821 11.439 1.00 26.86 40 THR B N 1
ATOM 2285 C CA . THR B 1 43 ? 1.883 104.922 10.686 1.00 28.21 40 THR B CA 1
ATOM 2286 C C . THR B 1 43 ? 2.648 105.108 9.384 1.00 33.54 40 THR B C 1
ATOM 2287 O O . THR B 1 43 ? 3.851 104.834 9.305 1.00 35.72 40 THR B O 1
ATOM 2291 N N . LEU B 1 44 ? 1.949 105.573 8.360 1.00 28.65 41 LEU B N 1
ATOM 2292 C CA . LEU B 1 44 ? 2.580 105.811 7.077 1.00 33.25 41 LEU B CA 1
ATOM 2293 C C . LEU B 1 44 ? 2.142 107.177 6.580 1.00 40.41 41 LEU B C 1
ATOM 2294 O O . LEU B 1 44 ? 0.955 107.402 6.332 1.00 32.55 41 LEU B O 1
ATOM 2299 N N . ASN B 1 45 ? 3.100 108.095 6.468 1.00 48.18 42 ASN B N 1
ATOM 2300 C CA . ASN B 1 45 ? 2.817 109.469 6.068 1.00 51.95 42 ASN B CA 1
ATOM 2301 C C . ASN B 1 45 ? 2.976 109.675 4.573 1.00 57.42 42 ASN B C 1
ATOM 2302 O O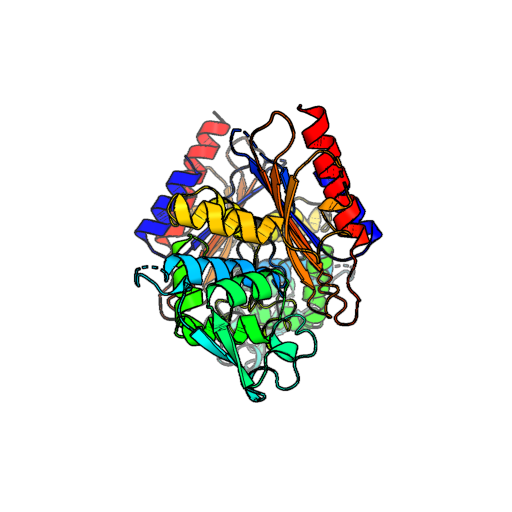 . ASN B 1 45 ? 3.766 108.993 3.920 1.00 55.97 42 ASN B O 1
ATOM 2307 N N . THR B 1 46 ? 2.231 110.637 4.041 1.00 60.75 43 THR B N 1
ATOM 2308 C CA . THR B 1 46 ? 2.351 111.016 2.641 1.00 58.65 43 THR B CA 1
ATOM 2309 C C . THR B 1 46 ? 3.613 111.854 2.432 1.00 69.27 43 THR B C 1
ATOM 2310 O O . THR B 1 46 ? 4.423 111.567 1.549 1.00 70.05 43 THR B O 1
ATOM 2314 N N . ASP B 1 47 ? 3.780 112.877 3.267 1.00 75.64 44 ASP B N 1
ATOM 2315 C CA . ASP B 1 47 ? 4.942 113.761 3.199 1.00 83.72 44 ASP B CA 1
ATOM 2316 C C . ASP B 1 47 ? 6.265 112.998 3.298 1.00 77.88 44 ASP B C 1
ATOM 2317 O O . ASP B 1 47 ? 6.560 112.364 4.313 1.00 72.17 44 ASP B O 1
ATOM 2322 N N . ASN B 1 51 ? 7.737 108.623 10.703 1.00 53.85 48 ASN B N 1
ATOM 2323 C CA . ASN B 1 51 ? 6.551 107.865 11.087 1.00 55.21 48 ASN B CA 1
ATOM 2324 C C . ASN B 1 51 ? 6.720 107.135 12.424 1.00 52.94 48 ASN B C 1
ATOM 2325 O O . ASN B 1 51 ? 7.835 107.014 12.933 1.00 67.22 48 ASN B O 1
ATOM 2330 N N . ILE B 1 52 ? 5.610 106.656 12.985 1.00 35.09 49 ILE B N 1
ATOM 2331 C CA . ILE B 1 52 ? 5.586 106.055 14.325 1.00 29.92 49 ILE B CA 1
ATOM 2332 C C . ILE B 1 52 ? 5.381 104.549 14.215 1.00 30.87 49 ILE B C 1
ATOM 2333 O O . ILE B 1 52 ? 4.579 104.086 13.404 1.00 38.54 49 ILE B O 1
ATOM 2338 N N . LYS B 1 53 ? 6.102 103.779 15.020 1.00 25.54 50 LYS B N 1
ATOM 2339 C CA . LYS B 1 53 ? 6.046 102.320 14.885 1.00 26.30 50 LYS B CA 1
ATOM 2340 C C . LYS B 1 53 ? 6.417 101.620 16.176 1.00 27.34 50 LYS B C 1
ATOM 2341 O O . LYS B 1 53 ? 7.293 102.069 16.912 1.00 30.77 50 LYS B O 1
ATOM 2347 N N . TYR B 1 54 ? 5.742 100.510 16.445 1.00 26.61 51 TYR B N 1
ATOM 2348 C CA . TYR B 1 54 ? 5.953 99.763 17.675 1.00 27.96 51 TYR B CA 1
ATOM 2349 C C . TYR B 1 54 ? 5.483 98.342 17.420 1.00 23.76 51 TYR B C 1
ATOM 2350 O O . TYR B 1 54 ? 4.350 98.134 16.981 1.00 23.09 51 TYR B O 1
ATOM 2359 N N . ASN B 1 55 ? 6.361 97.381 17.680 1.00 24.36 52 ASN B N 1
ATOM 2360 C CA . ASN B 1 55 ? 6.068 95.981 17.415 1.00 26.85 52 ASN B CA 1
ATOM 2361 C C . ASN B 1 55 ? 5.594 95.818 15.989 1.00 26.03 52 ASN B C 1
ATOM 2362 O O . ASN B 1 55 ? 4.732 94.990 15.708 1.00 27.41 52 ASN B O 1
ATOM 2367 N N . GLU B 1 56 ? 6.156 96.606 15.082 1.00 24.78 53 GLU B N 1
ATOM 2368 C CA . GLU B 1 56 ? 5.566 96.725 13.760 1.00 24.11 53 GLU B CA 1
ATOM 2369 C C . GLU B 1 56 ? 5.792 95.491 12.894 1.00 25.00 53 GLU B C 1
ATOM 2370 O O . GLU B 1 56 ? 5.182 95.367 11.833 1.00 19.64 53 GLU B O 1
ATOM 2376 N N . SER B 1 57 ? 6.673 94.594 13.333 1.00 21.69 54 SER B N 1
ATOM 2377 C CA . SER B 1 57 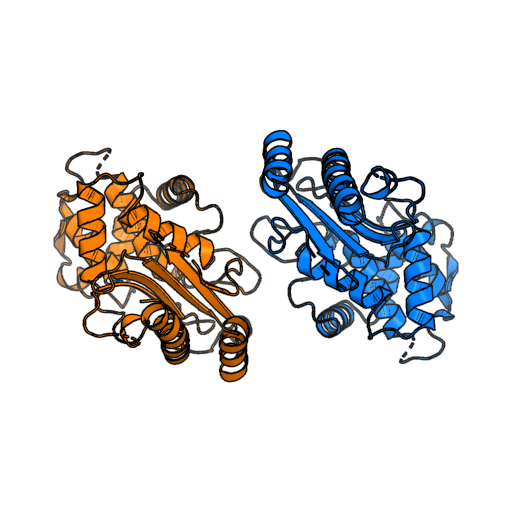? 6.912 93.342 12.598 1.00 18.98 54 SER B CA 1
ATOM 2378 C C . SER B 1 57 ? 6.453 92.109 13.392 1.00 24.52 54 SER B C 1
ATOM 2379 O O . SER B 1 57 ? 6.702 90.974 13.004 1.00 23.75 54 SER B O 1
ATOM 2382 N N . TYR B 1 58 ? 5.776 92.343 14.507 1.00 24.36 55 TYR B N 1
ATOM 2383 C CA . TYR B 1 58 ? 5.191 91.258 15.286 1.00 27.48 55 TYR B CA 1
ATOM 2384 C C . TYR B 1 58 ? 3.920 90.792 14.571 1.00 25.79 55 TYR B C 1
ATOM 2385 O O . TYR B 1 58 ? 3.187 91.609 14.016 1.00 21.29 55 TYR B O 1
ATOM 2394 N N . HIS B 1 59 ? 3.648 89.493 14.593 1.00 20.82 56 HIS B N 1
ATOM 2395 C CA . HIS B 1 59 ? 2.452 88.962 13.939 1.00 20.87 56 HIS B CA 1
ATOM 2396 C C . HIS B 1 59 ? 1.222 88.915 14.858 1.00 21.64 56 HIS B C 1
ATOM 2397 O O . HIS B 1 59 ? 1.278 88.394 15.978 1.00 21.37 56 HIS B O 1
ATOM 2404 N N . PHE B 1 60 ? 0.120 89.490 14.375 1.00 16.70 57 PHE B N 1
ATOM 2405 C CA . PHE B 1 60 ? -1.144 89.534 15.113 1.00 17.20 57 PHE B CA 1
ATOM 2406 C C . PHE B 1 60 ? -2.256 88.880 14.271 1.00 16.42 57 PHE B C 1
ATOM 2407 O O . PHE B 1 60 ? -2.264 89.005 13.044 1.00 18.42 57 PHE B O 1
ATOM 2415 N N . PRO B 1 61 ? -3.219 88.215 14.927 1.00 19.02 58 PRO B N 1
ATOM 2416 C CA . PRO B 1 61 ? -4.386 87.727 14.185 1.00 16.16 58 PRO B CA 1
ATOM 2417 C C . PRO B 1 61 ? -4.969 88.854 13.343 1.00 22.09 58 PRO B C 1
ATOM 2418 O O . PRO B 1 61 ? -5.175 89.963 13.857 1.00 19.83 58 PRO B O 1
ATOM 2422 N N . ILE B 1 62 ? -5.221 88.584 12.068 1.00 16.97 59 ILE B N 1
ATOM 2423 C CA . ILE B 1 62 ? -5.770 89.614 11.187 1.00 21.82 59 ILE B CA 1
ATOM 2424 C C . ILE B 1 62 ? -7.282 89.808 11.405 1.00 25.08 59 ILE B C 1
ATOM 2425 O O . ILE B 1 62 ? -7.789 90.936 11.317 1.00 17.99 59 ILE B O 1
ATOM 2430 N N . CYS B 1 63 ? -7.996 88.724 11.705 1.00 19.10 60 CYS B N 1
ATOM 2431 C CA . CYS B 1 63 ? -9.442 88.800 11.936 1.00 22.58 60 CYS B CA 1
ATOM 2432 C C . CYS B 1 63 ? -10.124 89.442 10.717 1.00 24.49 60 CYS B C 1
ATOM 2433 O O . CYS B 1 63 ? -9.681 89.254 9.592 1.00 24.39 60 CYS B O 1
ATOM 2436 N N . SER B 1 64 ? -11.180 90.222 10.936 1.00 20.82 61 SER B N 1
ATOM 2437 C CA . SER B 1 64 ? -11.974 90.785 9.832 1.00 22.03 61 SER B CA 1
ATOM 2438 C C . SER B 1 64 ? -11.266 91.857 9.029 1.00 24.95 61 SER B C 1
ATOM 2439 O O . SER B 1 64 ? -11.780 92.305 7.997 1.00 22.22 61 SER B O 1
ATOM 2442 N N . VAL B 1 65 ? -10.096 92.275 9.489 1.00 21.71 62 VAL B N 1
ATOM 2443 C CA . VAL B 1 65 ? -9.349 93.293 8.752 1.00 20.59 62 VAL B CA 1
ATOM 2444 C C . VAL B 1 65 ? -9.035 92.810 7.335 1.00 23.92 62 VAL B C 1
ATOM 2445 O O . VAL B 1 65 ? -8.856 93.624 6.425 1.00 20.13 62 VAL B O 1
ATOM 2449 N N . PHE B 1 66 ? -8.989 91.486 7.141 1.00 19.61 63 PHE B N 1
ATOM 2450 C CA . PHE B 1 66 ? -8.702 90.936 5.820 1.00 16.63 63 PHE B CA 1
ATOM 2451 C C . PHE B 1 66 ? -9.711 91.387 4.770 1.00 22.20 63 PHE B C 1
ATOM 2452 O O . PHE B 1 66 ? -9.418 91.379 3.573 1.00 24.83 63 PHE B O 1
ATOM 2460 N N . LYS B 1 67 ? -10.902 91.779 5.208 1.00 22.89 64 LYS B N 1
ATOM 2461 C CA . LYS B 1 67 ? -11.941 92.133 4.245 1.00 19.98 64 LYS B CA 1
ATOM 2462 C C . LYS B 1 67 ? -11.567 93.339 3.375 1.00 27.23 64 LYS B C 1
ATOM 2463 O O . LYS B 1 67 ? -12.050 93.452 2.251 1.00 22.19 64 LYS B O 1
ATOM 2469 N N . PHE B 1 68 ? -10.699 94.229 3.857 1.00 20.53 65 PHE B N 1
ATOM 2470 C CA . PHE B 1 68 ? -10.307 95.345 2.992 1.00 21.08 65 PHE B CA 1
ATOM 2471 C C . PHE B 1 68 ? -9.318 94.904 1.914 1.00 21.88 65 PHE B C 1
ATOM 2472 O O . PHE B 1 68 ? -9.280 95.475 0.821 1.00 21.55 65 PHE B O 1
ATOM 2480 N N . LEU B 1 69 ? -8.527 93.878 2.210 1.00 22.33 66 LEU B N 1
ATOM 2481 C CA . LEU B 1 69 ? -7.645 93.306 1.196 1.00 20.58 66 LEU B CA 1
ATOM 2482 C C . LEU B 1 69 ? -8.480 92.593 0.153 1.00 22.42 66 LEU B C 1
ATOM 2483 O O . LEU B 1 69 ? -8.190 92.656 -1.039 1.00 28.03 66 LEU B O 1
ATOM 2488 N N . LEU B 1 70 ? -9.504 91.882 0.612 1.00 22.60 67 LEU B N 1
ATOM 2489 C CA . LEU B 1 70 ? -10.435 91.228 -0.300 1.00 20.27 67 LEU B CA 1
ATOM 2490 C C . LEU B 1 70 ? -11.094 92.262 -1.224 1.00 23.25 67 LEU B C 1
ATOM 2491 O O . LEU B 1 70 ? -11.086 92.123 -2.445 1.00 25.81 67 LEU B O 1
ATOM 2496 N N . VAL B 1 71 ? -11.668 93.308 -0.649 1.00 22.89 68 VAL B N 1
ATOM 2497 C CA . VAL B 1 71 ? -12.310 94.316 -1.490 1.00 23.34 68 VAL B CA 1
ATOM 2498 C C . VAL B 1 71 ? -11.332 94.955 -2.484 1.00 22.47 68 VAL B C 1
ATOM 2499 O O . VAL B 1 71 ? -11.698 95.256 -3.625 1.00 25.40 68 VAL B O 1
ATOM 2503 N N . GLY B 1 72 ? -10.084 95.141 -2.070 1.00 22.19 69 GLY B N 1
ATOM 2504 C CA . GLY B 1 72 ? -9.076 95.638 -2.990 1.00 27.91 69 GLY B CA 1
ATOM 2505 C C . GLY B 1 72 ? -8.850 94.673 -4.150 1.00 25.70 69 GLY B C 1
ATOM 2506 O O . GLY B 1 72 ? -8.743 95.085 -5.301 1.00 23.45 69 GLY B O 1
ATOM 2507 N N . ALA B 1 73 ? -8.780 93.381 -3.846 1.00 29.26 70 ALA B N 1
ATOM 2508 C CA . ALA B 1 73 ? -8.614 92.372 -4.884 1.00 24.92 70 ALA B CA 1
ATOM 2509 C C . ALA B 1 73 ? -9.792 92.391 -5.863 1.00 25.86 70 ALA B C 1
ATOM 2510 O O . ALA B 1 73 ? -9.627 92.142 -7.058 1.00 25.88 70 ALA B O 1
ATOM 2512 N N . ILE B 1 74 ? -10.985 92.660 -5.340 1.00 24.33 71 ILE B N 1
ATOM 2513 C CA . ILE B 1 74 ? -12.186 92.715 -6.158 1.00 23.17 71 ILE B CA 1
ATOM 2514 C C . ILE B 1 74 ? -12.101 93.905 -7.106 1.00 25.12 71 ILE B C 1
ATOM 2515 O O . ILE B 1 74 ? -12.472 93.812 -8.280 1.00 22.79 71 ILE B O 1
ATOM 2520 N N . LEU B 1 75 ? -11.617 95.031 -6.589 1.00 23.09 72 LEU B N 1
ATOM 2521 C CA . LEU B 1 75 ? -11.494 96.238 -7.403 1.00 23.17 72 LEU B CA 1
ATOM 2522 C C . LEU B 1 75 ? -10.447 96.032 -8.495 1.00 21.90 72 LEU B C 1
ATOM 2523 O O . LEU B 1 75 ? -10.646 96.448 -9.634 1.00 24.21 72 LEU B O 1
ATOM 2528 N N . ASP B 1 76 ? -9.344 95.373 -8.142 1.00 22.76 73 ASP B N 1
ATOM 2529 C CA . ASP B 1 76 ? -8.313 95.003 -9.110 1.00 24.99 73 ASP B CA 1
ATOM 2530 C C . ASP B 1 76 ? -8.897 94.046 -10.166 1.00 30.15 73 ASP B C 1
ATOM 2531 O O . ASP B 1 76 ? -8.625 94.173 -11.361 1.00 29.23 73 ASP B O 1
ATOM 2536 N N . TYR B 1 77 ? -9.723 93.105 -9.726 1.00 30.18 74 TYR B N 1
ATOM 2537 C CA . TYR B 1 77 ? -10.400 92.206 -10.662 1.00 30.13 74 TYR B CA 1
ATOM 2538 C C . TYR B 1 77 ? -11.295 92.996 -11.615 1.00 32.70 74 TYR B C 1
ATOM 2539 O O . TYR B 1 77 ? -11.344 92.722 -12.809 1.00 33.04 74 TYR B O 1
ATOM 2548 N N . ASP B 1 78 ? -12.009 93.982 -11.087 1.00 31.17 75 ASP B N 1
ATOM 2549 C CA . ASP B 1 78 ? -12.834 94.827 -11.950 1.00 30.49 75 ASP B CA 1
ATOM 2550 C C . ASP B 1 78 ? -12.017 95.511 -13.048 1.00 33.55 75 ASP B C 1
ATOM 2551 O O . ASP B 1 78 ? -12.462 95.616 -14.190 1.00 35.68 75 ASP B O 1
ATOM 2572 N N . HIS B 1 80 ? -9.530 94.424 -14.557 1.00 32.01 77 HIS B N 1
ATOM 2573 C CA . HIS B 1 80 ? -9.155 93.444 -15.580 1.00 37.45 77 HIS B CA 1
ATOM 2574 C C . HIS B 1 80 ? -10.357 92.779 -16.261 1.00 38.75 77 HIS B C 1
ATOM 2575 O O . HIS B 1 80 ? -10.214 92.140 -17.307 1.00 44.41 77 HIS B O 1
ATOM 2582 N N . ASN B 1 81 ? -11.531 92.923 -15.654 1.00 31.74 78 ASN B N 1
ATOM 2583 C CA . ASN B 1 81 ? -12.749 92.283 -16.140 1.00 31.62 78 ASN B CA 1
ATOM 2584 C C . ASN B 1 81 ? -13.875 93.304 -16.115 1.00 36.04 78 ASN B C 1
ATOM 2585 O O . ASN B 1 81 ? -14.719 93.284 -15.227 1.00 36.49 78 ASN B O 1
ATOM 2590 N N . GLN B 1 82 ? -13.872 94.199 -17.095 1.00 34.15 79 GLN B N 1
ATOM 2591 C CA . GLN B 1 82 ? -14.763 95.351 -17.106 1.00 43.27 79 GLN B CA 1
ATOM 2592 C C . GLN B 1 82 ? -16.220 95.006 -16.789 1.00 45.42 79 GLN B C 1
ATOM 2593 O O . GLN B 1 82 ? -16.782 94.050 -17.326 1.00 41.62 79 GLN B O 1
ATOM 2599 N N . GLY B 1 83 ? -16.828 95.804 -15.917 1.00 47.68 80 GLY B N 1
ATOM 2600 C CA . GLY B 1 83 ? -18.231 95.641 -15.583 1.00 45.92 80 GLY B CA 1
ATOM 2601 C C . GLY B 1 83 ? -18.469 94.747 -14.384 1.00 40.10 80 GLY B C 1
ATOM 2602 O O . GLY B 1 83 ? -19.606 94.590 -13.941 1.00 40.51 80 GLY B O 1
ATOM 2603 N N . PHE B 1 84 ? -17.398 94.162 -13.853 1.00 32.01 81 PHE B N 1
ATOM 2604 C CA . PHE B 1 84 ? -17.512 93.232 -12.741 1.00 31.87 81 PHE B CA 1
ATOM 2605 C C . PHE B 1 84 ? -18.252 93.848 -11.546 1.00 35.47 81 PHE B C 1
ATOM 2606 O O . PHE B 1 84 ? -19.064 93.183 -10.895 1.00 32.49 81 PHE B O 1
ATOM 2614 N N . LEU B 1 85 ? -17.993 95.125 -11.269 1.00 34.79 82 LEU B N 1
ATOM 2615 C CA . LEU B 1 85 ? -18.627 95.783 -10.131 1.00 32.52 82 LEU B CA 1
ATOM 2616 C C . LEU B 1 85 ? -20.147 95.777 -10.225 1.00 35.99 82 LEU B C 1
ATOM 2617 O O . LEU B 1 85 ? -20.847 95.832 -9.208 1.00 33.43 82 LEU B O 1
ATOM 2622 N N . ASP B 1 86 ? -20.664 95.708 -11.445 1.00 33.07 83 ASP B N 1
ATOM 2623 C CA . ASP B 1 86 ? -22.101 95.705 -11.633 1.00 35.71 83 ASP B CA 1
ATOM 2624 C C . ASP B 1 86 ? -22.699 94.311 -11.748 1.00 40.28 83 ASP B C 1
ATOM 2625 O O . ASP B 1 86 ? -23.912 94.170 -11.874 1.00 38.80 83 ASP B O 1
ATOM 2630 N N . LYS B 1 87 ? -21.863 93.280 -11.703 1.00 32.68 84 LYS B N 1
ATOM 2631 C CA . LYS B 1 87 ? -22.381 91.927 -11.861 1.00 39.86 84 LYS B CA 1
ATOM 2632 C C . LYS B 1 87 ? -23.387 91.616 -10.752 1.00 38.79 84 LYS B C 1
ATOM 2633 O O . LYS B 1 87 ? -23.143 91.909 -9.581 1.00 38.76 84 LYS B O 1
ATOM 2639 N N . LYS B 1 88 ? -24.532 91.050 -11.130 1.00 39.02 85 LYS B N 1
ATOM 2640 C CA . LYS B 1 88 ? -25.580 90.706 -10.170 1.00 36.04 85 LYS B CA 1
ATOM 2641 C C . LYS B 1 88 ? -25.356 89.306 -9.617 1.00 42.91 85 LYS B C 1
ATOM 2642 O O . LYS B 1 88 ? -25.243 88.336 -10.374 1.00 43.96 85 LYS B O 1
ATOM 2648 N N . ILE B 1 89 ? -25.274 89.211 -8.293 1.00 35.76 86 ILE B N 1
ATOM 2649 C CA . ILE B 1 89 ? -24.982 87.956 -7.622 1.00 31.83 86 ILE B CA 1
ATOM 2650 C C . ILE B 1 89 ? -26.178 87.548 -6.775 1.00 37.10 86 ILE B C 1
ATOM 2651 O O . ILE B 1 89 ? -26.609 88.311 -5.911 1.00 33.08 86 ILE B O 1
ATOM 2656 N N . PRO B 1 90 ? -26.721 86.344 -7.014 1.00 42.58 87 PRO B N 1
ATOM 2657 C CA . PRO B 1 90 ? -27.863 85.866 -6.228 1.00 43.62 87 PRO B CA 1
ATOM 2658 C C . PRO B 1 90 ? -27.426 85.506 -4.815 1.00 46.42 87 PRO B C 1
ATOM 2659 O O . PRO B 1 90 ? -26.365 84.901 -4.639 1.00 46.70 87 PRO B O 1
ATOM 2663 N N . ILE B 1 91 ? -28.228 85.879 -3.825 1.00 42.43 88 ILE B N 1
ATOM 2664 C CA . ILE B 1 91 ? -27.933 85.541 -2.439 1.00 41.50 88 ILE B CA 1
ATOM 2665 C C . ILE B 1 91 ? -28.793 84.360 -1.973 1.00 45.23 88 ILE B C 1
ATOM 2666 O O . ILE B 1 91 ? -30.023 84.442 -1.951 1.00 45.70 88 ILE B O 1
ATOM 2671 N N . ASN B 1 92 ? -28.144 83.264 -1.597 1.00 36.58 89 ASN B N 1
ATOM 2672 C CA . ASN B 1 92 ? -28.873 82.064 -1.192 1.00 45.68 89 ASN B CA 1
ATOM 2673 C C . ASN B 1 92 ? -28.705 81.802 0.297 1.00 41.33 89 ASN B C 1
ATOM 2674 O O . ASN B 1 92 ? -27.720 82.229 0.898 1.00 38.19 89 ASN B O 1
ATOM 2679 N N . GLN B 1 93 ? -29.664 81.112 0.903 1.00 43.27 90 GLN B N 1
ATOM 2680 C CA . GLN B 1 93 ? -29.579 80.817 2.332 1.00 45.33 90 GLN B CA 1
ATOM 2681 C C . GLN B 1 93 ? -28.270 80.137 2.696 1.00 40.99 90 GLN B C 1
ATOM 2682 O O . GLN B 1 93 ? -27.727 80.352 3.781 1.00 39.56 90 GLN B O 1
ATOM 2688 N N . ASP B 1 94 ? -27.767 79.302 1.795 1.00 38.21 91 ASP B N 1
ATOM 2689 C CA . ASP B 1 94 ? -26.548 78.564 2.078 1.00 47.29 91 ASP B CA 1
ATOM 2690 C C . ASP B 1 94 ? -25.336 79.503 2.163 1.00 47.09 91 ASP B C 1
ATOM 2691 O O . ASP B 1 94 ? -24.291 79.130 2.697 1.00 44.95 91 ASP B O 1
ATOM 2696 N N . ASP B 1 95 ? -25.484 80.721 1.648 1.00 44.00 92 ASP B N 1
ATOM 2697 C CA . ASP B 1 95 ? -24.428 81.722 1.763 1.00 43.62 92 ASP B CA 1
ATOM 2698 C C . ASP B 1 95 ? -24.389 82.287 3.171 1.00 36.17 92 ASP B C 1
ATOM 2699 O O . ASP B 1 95 ? -23.326 82.624 3.675 1.00 35.77 92 ASP B O 1
ATOM 2704 N N . ILE B 1 96 ? -25.556 82.405 3.796 1.00 39.35 93 ILE B N 1
ATOM 2705 C CA . ILE B 1 96 ? -25.634 82.928 5.154 1.00 38.36 93 ILE B CA 1
ATOM 2706 C C . ILE B 1 96 ? -25.200 81.853 6.150 1.00 42.05 93 ILE B C 1
ATOM 2707 O O . ILE B 1 96 ? -24.382 82.103 7.039 1.00 32.60 93 ILE B O 1
ATOM 2712 N N . GLY B 1 97 ? -25.747 80.652 5.996 1.00 44.67 94 GLY B N 1
ATOM 2713 C CA . GLY B 1 97 ? -25.395 79.545 6.871 1.00 43.45 94 GLY B CA 1
ATOM 2714 C C . GLY B 1 97 ? -25.540 79.882 8.344 1.00 41.43 94 GLY B C 1
ATOM 2715 O O . GLY B 1 97 ? -26.579 80.390 8.771 1.00 40.67 94 GLY B O 1
ATOM 2716 N N . LYS B 1 98 ? -24.501 79.601 9.127 1.00 36.76 95 LYS B N 1
ATOM 2717 C CA . LYS B 1 98 ? -24.531 79.896 10.555 1.00 29.99 95 LYS B CA 1
ATOM 2718 C C . LYS B 1 98 ? -23.739 81.159 10.894 1.00 30.42 95 LYS B C 1
ATOM 2719 O O . LYS B 1 98 ? -23.358 81.377 12.044 1.00 30.29 95 LYS B O 1
ATOM 2725 N N . LEU B 1 99 ? -23.498 81.997 9.897 1.00 27.34 96 LEU B N 1
ATOM 2726 C CA . LEU B 1 99 ? -22.791 83.250 10.140 1.00 33.94 96 LEU B CA 1
ATOM 2727 C C . LEU B 1 99 ? -23.768 84.273 10.708 1.00 36.50 96 LEU B C 1
ATOM 2728 O O . LEU B 1 99 ? -24.747 84.615 10.062 1.00 39.61 96 LEU B O 1
ATOM 2733 N N . GLY B 1 100 ? -23.487 84.774 11.904 1.00 35.65 97 GLY B N 1
ATOM 2734 C CA . GLY B 1 100 ? -24.427 85.631 12.608 1.00 33.58 97 GLY B CA 1
ATOM 2735 C C . GLY B 1 100 ? -24.399 87.108 12.254 1.00 35.73 97 GLY B C 1
ATOM 2736 O O . GLY B 1 100 ? -25.403 87.801 12.416 1.00 37.17 97 GLY B O 1
ATOM 2737 N N . TYR B 1 101 ? -23.266 87.611 11.773 1.00 27.29 98 TYR B N 1
ATOM 2738 C CA . TYR B 1 101 ? -23.210 89.025 11.414 1.00 32.33 98 TYR B CA 1
ATOM 2739 C C . TYR B 1 101 ? -23.401 89.212 9.916 1.00 30.59 98 TYR B C 1
ATOM 2740 O O . TYR B 1 101 ? -22.457 89.038 9.134 1.00 29.75 98 TYR B O 1
ATOM 2749 N N . ALA B 1 102 ? -24.628 89.564 9.531 1.00 32.97 99 ALA B N 1
ATOM 2750 C CA . ALA B 1 102 ? -24.998 89.715 8.126 1.00 33.10 99 ALA B CA 1
ATOM 2751 C C . ALA B 1 102 ? -25.974 90.872 7.898 1.00 32.77 99 ALA B C 1
ATOM 2752 O O . ALA B 1 102 ? -27.058 90.675 7.348 1.00 32.65 99 ALA B O 1
ATOM 2754 N N . PRO B 1 103 ? -25.581 92.091 8.291 1.00 35.46 100 PRO B N 1
ATOM 2755 C CA . PRO B 1 103 ? -26.481 93.257 8.265 1.00 35.41 100 PRO B CA 1
ATOM 2756 C C . PRO B 1 103 ? -27.062 93.582 6.881 1.00 39.36 100 PRO B C 1
ATOM 2757 O O . PRO B 1 103 ? -28.178 94.113 6.790 1.00 38.37 100 PRO B O 1
ATOM 2761 N N . ILE B 1 104 ? -26.329 93.263 5.821 1.00 33.45 101 ILE B N 1
ATOM 2762 C CA . ILE B 1 104 ? -26.832 93.490 4.471 1.00 31.19 101 ILE B CA 1
ATOM 2763 C C . ILE B 1 104 ? -27.317 92.207 3.792 1.00 32.39 101 ILE B C 1
ATOM 2764 O O . ILE B 1 104 ? -28.378 92.193 3.177 1.00 33.90 101 ILE B O 1
ATOM 2769 N N . THR B 1 105 ? -26.558 91.124 3.907 1.00 31.42 102 THR B N 1
ATOM 2770 C CA . THR B 1 105 ? -26.887 89.917 3.150 1.00 36.95 102 THR B CA 1
ATOM 2771 C C . THR B 1 105 ? -28.107 89.133 3.656 1.00 41.82 102 THR B C 1
ATOM 2772 O O . THR B 1 105 ? -28.875 88.589 2.860 1.00 44.86 102 THR B O 1
ATOM 2776 N N . ALA B 1 106 ? -28.292 89.067 4.967 1.00 36.91 103 ALA B N 1
ATOM 2777 C CA . ALA B 1 106 ? -29.416 88.310 5.505 1.00 39.99 103 ALA B CA 1
ATOM 2778 C C . ALA B 1 106 ? -30.737 88.805 4.923 1.00 47.77 103 ALA B C 1
ATOM 2779 O O . ALA B 1 106 ? -31.600 88.011 4.551 1.00 55.76 103 ALA B O 1
ATOM 2781 N N . LYS B 1 107 ? -30.887 90.122 4.843 1.00 53.15 104 LYS B N 1
ATOM 2782 C CA . LYS B 1 107 ? -32.085 90.742 4.277 1.00 48.40 104 LYS B CA 1
ATOM 2783 C C . LYS B 1 107 ? -32.385 90.273 2.859 1.00 50.98 104 LYS B C 1
ATOM 2784 O O . LYS B 1 107 ? -33.541 90.177 2.450 1.00 61.01 104 LYS B O 1
ATOM 2790 N N . ASN B 1 108 ? -31.332 90.007 2.101 1.00 42.24 105 ASN B N 1
ATOM 2791 C CA . ASN B 1 108 ? -31.448 89.896 0.655 1.00 39.66 105 ASN B CA 1
ATOM 2792 C C . ASN B 1 108 ? -31.477 88.469 0.119 1.00 46.07 105 ASN B C 1
ATOM 2793 O O . ASN B 1 108 ? -31.336 88.254 -1.086 1.00 46.01 105 ASN B O 1
ATOM 2798 N N . VAL B 1 109 ? -31.657 87.492 1.002 1.00 49.71 106 VAL B N 1
ATOM 2799 C CA . VAL B 1 109 ? -31.768 86.105 0.556 1.00 47.14 106 VAL B CA 1
ATOM 2800 C C . VAL B 1 109 ? -32.939 85.946 -0.415 1.00 49.03 106 VAL B C 1
ATOM 2801 O O . VAL B 1 109 ? -34.040 86.453 -0.169 1.00 45.14 106 VAL B O 1
ATOM 2805 N N . GLY B 1 110 ? -32.681 85.251 -1.521 1.00 47.26 107 GLY B N 1
ATOM 2806 C CA . GLY B 1 110 ? -33.656 85.093 -2.583 1.00 52.42 107 GLY B CA 1
ATOM 2807 C C . GLY B 1 110 ? -33.569 86.201 -3.619 1.00 56.04 107 GLY B C 1
ATOM 2808 O O . GLY B 1 110 ? -34.217 86.141 -4.665 1.00 54.21 107 GLY B O 1
ATOM 2809 N N . LYS B 1 111 ? -32.765 87.218 -3.326 1.00 51.99 108 LYS B N 1
ATOM 2810 C CA . LYS B 1 111 ? -32.607 88.356 -4.227 1.00 51.58 108 LYS B CA 1
ATOM 2811 C C . LYS B 1 111 ? -31.174 88.424 -4.746 1.00 52.61 108 LYS B C 1
ATOM 2812 O O . LYS B 1 111 ? -30.390 87.498 -4.542 1.00 52.19 108 LYS B O 1
ATOM 2818 N N . THR B 1 112 ? -30.829 89.513 -5.424 1.00 48.81 109 THR B N 1
ATOM 2819 C CA . THR B 1 112 ? -29.471 89.667 -5.935 1.00 46.21 109 THR B CA 1
ATOM 2820 C C . THR B 1 112 ? -28.832 90.962 -5.425 1.00 37.13 109 THR B C 1
ATOM 2821 O O . THR B 1 112 ? -29.515 91.966 -5.233 1.00 41.89 109 THR B O 1
ATOM 2825 N N . LEU B 1 113 ? -27.524 90.919 -5.189 1.00 33.99 110 LEU B N 1
ATOM 2826 C CA . LEU B 1 113 ? -26.750 92.113 -4.866 1.00 32.58 110 LEU B CA 1
ATOM 2827 C C . LEU B 1 113 ? -25.635 92.242 -5.887 1.00 32.52 110 LEU B C 1
ATOM 2828 O O . LEU B 1 113 ? -25.104 91.237 -6.353 1.00 37.55 110 LEU B O 1
ATOM 2833 N N . THR B 1 114 ? -25.280 93.471 -6.246 1.00 31.13 111 THR B N 1
ATOM 2834 C CA . THR B 1 114 ? -24.132 93.668 -7.117 1.00 34.58 111 THR B CA 1
ATOM 2835 C C . THR B 1 114 ? -22.839 93.457 -6.329 1.00 32.10 111 THR B C 1
ATOM 2836 O O . THR B 1 114 ? -22.811 93.568 -5.103 1.00 35.49 111 THR B O 1
ATOM 2840 N N . ILE B 1 115 ? -21.772 93.158 -7.053 1.00 29.10 112 ILE B N 1
ATOM 2841 C CA . ILE B 1 115 ? -20.442 93.022 -6.481 1.00 27.05 112 ILE B CA 1
ATOM 2842 C C . ILE B 1 115 ? -20.080 94.276 -5.694 1.00 28.40 112 ILE B C 1
ATOM 2843 O O . ILE B 1 115 ? -19.498 94.205 -4.610 1.00 25.75 112 ILE B O 1
ATOM 2848 N N . SER B 1 116 ? -20.444 95.431 -6.239 1.00 30.02 113 SER B N 1
ATOM 2849 C CA . SER B 1 116 ? -20.191 96.695 -5.562 1.00 33.49 113 SER B CA 1
ATOM 2850 C C . SER B 1 116 ? -20.922 96.767 -4.220 1.00 31.98 113 SER B C 1
ATOM 2851 O O . SER B 1 116 ? -20.359 97.222 -3.220 1.00 27.10 113 SER B O 1
ATOM 2854 N N . GLN B 1 117 ? -22.186 96.340 -4.216 1.00 24.96 114 GLN B N 1
ATOM 2855 C CA . GLN B 1 117 ? -22.975 96.284 -2.986 1.00 26.46 114 GLN B CA 1
ATOM 2856 C C . GLN B 1 117 ? -22.344 95.332 -1.969 1.00 30.50 114 GLN B C 1
ATOM 2857 O O . GLN B 1 117 ? -22.292 95.627 -0.772 1.00 28.67 114 GLN B O 1
ATOM 2863 N N . LEU B 1 118 ? -21.870 94.191 -2.459 1.00 26.13 115 LEU B N 1
ATOM 2864 C CA . LEU B 1 118 ? -21.169 93.218 -1.623 1.00 24.37 115 LEU B CA 1
ATOM 2865 C C . LEU B 1 118 ? -19.858 93.767 -1.050 1.00 22.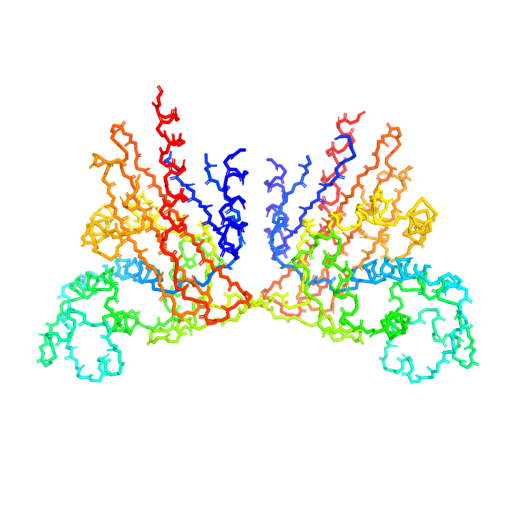61 115 LEU B C 1
ATOM 2866 O O . LEU B 1 118 ? -19.486 93.472 0.099 1.00 25.26 115 LEU B O 1
ATOM 2871 N N . ASN B 1 119 ? -19.154 94.559 -1.848 1.00 28.92 116 ASN B N 1
ATOM 2872 C CA . ASN B 1 119 ? -17.925 95.191 -1.395 1.00 26.33 116 ASN B CA 1
ATOM 2873 C C . ASN B 1 119 ? -18.222 96.055 -0.195 1.00 24.34 116 ASN B C 1
ATOM 2874 O O . ASN B 1 119 ? -17.549 95.974 0.831 1.00 26.47 116 ASN B O 1
ATOM 2879 N N . TYR B 1 120 ? -19.229 96.904 -0.332 1.00 23.96 117 TYR B N 1
ATOM 2880 C CA . TYR B 1 120 ? -19.624 97.771 0.773 1.00 26.91 117 TYR B CA 1
ATOM 2881 C C . TYR B 1 120 ? -19.981 96.954 2.017 1.00 28.51 117 TYR B C 1
ATOM 2882 O O . TYR B 1 120 ? -19.500 97.236 3.120 1.00 26.83 117 TYR B O 1
ATOM 2891 N N . ALA B 1 121 ? -20.825 95.943 1.839 1.00 27.71 118 ALA B N 1
ATOM 2892 C CA . ALA B 1 121 ? -21.183 95.037 2.933 1.00 25.10 118 ALA B CA 1
ATOM 2893 C C . ALA B 1 121 ? -19.950 94.457 3.621 1.00 26.60 118 ALA B C 1
ATOM 2894 O O . ALA B 1 121 ? -19.847 94.456 4.857 1.00 24.97 118 ALA B O 1
ATOM 2896 N N . ALA B 1 122 ? -19.029 93.933 2.816 1.00 26.34 119 ALA B N 1
ATOM 2897 C CA . ALA B 1 122 ? -17.796 93.352 3.345 1.00 23.46 119 ALA B CA 1
ATOM 2898 C C . ALA B 1 122 ? -17.026 94.364 4.190 1.00 24.74 119 ALA B C 1
ATOM 2899 O O . ALA B 1 122 ? -16.517 94.022 5.256 1.00 25.25 119 ALA B O 1
ATOM 2901 N N . ILE B 1 123 ? -16.937 95.610 3.723 1.00 24.12 120 ILE B N 1
ATOM 2902 C CA . ILE B 1 123 ? -16.242 96.633 4.508 1.00 21.11 120 ILE B CA 1
ATOM 2903 C C . ILE B 1 123 ? -16.960 96.938 5.824 1.00 28.42 120 ILE B C 1
ATOM 2904 O O . ILE B 1 123 ? -16.324 97.325 6.814 1.00 27.28 120 ILE B O 1
ATOM 2909 N N . LEU B 1 124 ? -18.285 96.764 5.837 1.00 23.33 121 LEU B N 1
ATOM 2910 C CA . LEU B 1 124 ? -19.054 96.913 7.063 1.00 24.69 121 LEU B CA 1
ATOM 2911 C C . LEU B 1 124 ? -18.980 95.629 7.892 1.00 25.78 121 LEU B C 1
ATOM 2912 O O . LEU B 1 124 ? -19.680 95.487 8.894 1.00 23.56 121 LEU B O 1
ATOM 2917 N N . SER B 1 125 ? -18.127 94.709 7.446 1.00 24.22 122 SER B N 1
ATOM 2918 C CA . SER B 1 125 ? -17.844 93.438 8.125 1.00 21.29 122 SER B CA 1
ATOM 2919 C C . SER B 1 125 ? -18.920 92.334 8.019 1.00 27.38 122 SER B C 1
ATOM 2920 O O . SER B 1 125 ? -18.909 91.388 8.807 1.00 27.07 122 SER B O 1
ATOM 2923 N N . ASP B 1 126 ? -19.829 92.458 7.047 1.00 23.43 123 ASP B N 1
ATOM 2924 C CA . ASP B 1 126 ? -20.816 91.414 6.713 1.00 21.29 123 ASP B CA 1
ATOM 2925 C C . ASP B 1 126 ? -20.083 90.131 6.312 1.00 22.18 123 ASP B C 1
ATOM 2926 O O . ASP B 1 126 ? -19.361 90.113 5.318 1.00 25.23 123 ASP B O 1
ATOM 2931 N N . SER B 1 127 ? -20.235 89.065 7.094 1.00 23.03 124 SER B N 1
ATOM 2932 C CA . SER B 1 127 ? -19.490 87.831 6.844 1.00 27.52 124 SER B CA 1
ATOM 2933 C C . SER B 1 127 ? -19.897 87.054 5.578 1.00 30.13 124 SER B C 1
ATOM 2934 O O . SER B 1 127 ? -19.035 86.648 4.797 1.00 29.98 124 SER B O 1
ATOM 2937 N N . PRO B 1 128 ? -21.205 86.823 5.377 1.00 30.15 125 PRO B N 1
ATOM 2938 C CA . PRO B 1 128 ? -21.593 86.147 4.134 1.00 28.38 125 PRO B CA 1
ATOM 2939 C C . PRO B 1 128 ? -21.124 86.903 2.886 1.00 29.55 125 PRO B C 1
ATOM 2940 O O . PRO B 1 128 ? -20.700 86.288 1.908 1.00 32.39 125 PRO B O 1
ATOM 2944 N N . ALA B 1 129 ? -21.187 88.226 2.911 1.00 30.07 126 ALA B N 1
ATOM 2945 C CA . ALA B 1 129 ? -20.721 88.989 1.747 1.00 27.99 126 ALA B CA 1
ATOM 2946 C C . ALA B 1 129 ? -19.243 88.730 1.465 1.00 23.42 126 ALA B C 1
ATOM 2947 O O . ALA B 1 129 ? -18.841 88.620 0.302 1.00 25.74 126 ALA B O 1
ATOM 2949 N N . SER B 1 130 ? -18.440 88.619 2.524 1.00 22.51 127 SER B N 1
ATOM 2950 C CA . SER B 1 130 ? -17.009 88.363 2.376 1.00 23.66 127 SER B CA 1
ATOM 2951 C C . SER B 1 130 ? -16.748 87.010 1.729 1.00 24.65 127 SER B C 1
ATOM 2952 O O . SER B 1 130 ? -15.916 86.893 0.837 1.00 26.68 127 SER B O 1
ATOM 2955 N N . ASN B 1 131 ? -17.448 85.983 2.206 1.00 22.95 128 ASN B N 1
ATOM 2956 C CA . ASN B 1 131 ? -17.320 84.646 1.638 1.00 27.55 128 ASN B CA 1
ATOM 2957 C C . ASN B 1 131 ? -17.753 84.590 0.194 1.00 26.58 128 ASN B C 1
ATOM 2958 O O . ASN B 1 131 ? -17.141 83.904 -0.624 1.00 31.34 128 ASN B O 1
ATOM 2963 N N . ILE B 1 132 ? -18.832 85.296 -0.116 1.00 25.87 129 ILE B N 1
ATOM 2964 C CA . ILE B 1 132 ? -19.285 85.398 -1.498 1.00 27.41 129 ILE B CA 1
ATOM 2965 C C . ILE B 1 132 ? -18.221 86.037 -2.391 1.00 29.33 129 ILE B C 1
ATOM 2966 O O . ILE B 1 132 ? -17.956 85.560 -3.492 1.00 29.89 129 ILE B O 1
ATOM 2971 N N . LEU B 1 133 ? -17.604 87.115 -1.916 1.00 24.73 130 LEU B N 1
ATOM 2972 C CA . LEU B 1 133 ? -16.593 87.797 -2.720 1.00 21.42 130 LEU B CA 1
ATOM 2973 C C . LEU B 1 133 ? -15.384 86.894 -2.934 1.00 19.79 130 LEU B C 1
ATOM 2974 O O . LEU B 1 133 ? -14.832 86.823 -4.031 1.00 28.03 130 LEU B O 1
ATOM 2979 N N . VAL B 1 134 ? -14.991 86.177 -1.891 1.00 21.05 131 VAL B N 1
ATOM 2980 C CA . VAL B 1 134 ? -13.888 85.233 -2.042 1.00 27.71 131 VAL B CA 1
ATOM 2981 C C . VAL B 1 134 ? -14.195 84.282 -3.204 1.00 27.14 131 VAL B C 1
ATOM 2982 O O . VAL B 1 134 ? -13.389 84.128 -4.114 1.00 29.22 131 VAL B O 1
ATOM 2986 N N . ARG B 1 135 ? -15.383 83.681 -3.182 1.00 28.94 132 ARG B N 1
ATOM 2987 C CA . ARG B 1 135 ? -15.808 82.766 -4.247 1.00 34.46 132 ARG B CA 1
ATOM 2988 C C . ARG B 1 135 ? -15.779 83.428 -5.632 1.00 33.25 132 ARG B C 1
ATOM 2989 O O . ARG B 1 135 ? -15.195 82.899 -6.575 1.00 31.22 132 ARG B O 1
ATOM 2997 N N . GLU B 1 136 ? -16.408 84.590 -5.748 1.00 28.23 133 GLU B N 1
ATOM 2998 C CA . GLU B 1 136 ? -16.479 85.292 -7.030 1.00 33.16 133 GLU B CA 1
ATOM 2999 C C . GLU B 1 136 ? -15.111 85.745 -7.528 1.00 34.54 133 GLU B C 1
ATOM 3000 O O . GLU B 1 136 ? -14.908 85.932 -8.723 1.00 34.88 133 GLU B O 1
ATOM 3006 N N . LEU B 1 137 ? -14.169 85.912 -6.610 1.00 33.62 134 LEU B N 1
ATOM 3007 C CA . LEU B 1 137 ? -12.813 86.295 -6.988 1.00 30.38 134 LEU B CA 1
ATOM 3008 C C . LEU B 1 137 ? -12.073 85.118 -7.621 1.00 37.27 134 LEU B C 1
ATOM 3009 O O . LEU B 1 137 ? -11.052 85.294 -8.288 1.00 39.67 134 LEU B O 1
ATOM 3014 N N . GLY B 1 138 ? -12.585 83.913 -7.407 1.00 37.53 135 GLY B N 1
ATOM 3015 C CA . GLY B 1 138 ? -11.893 82.719 -7.859 1.00 31.64 135 GLY B CA 1
ATOM 3016 C C . GLY B 1 138 ? -11.278 81.927 -6.715 1.00 31.94 135 GLY B C 1
ATOM 3017 O O . GLY B 1 138 ? -10.664 80.882 -6.928 1.00 33.36 135 GLY B O 1
ATOM 3018 N N . GLY B 1 139 ? -11.421 82.433 -5.495 1.00 33.82 136 GLY B N 1
ATOM 3019 C CA . GLY B 1 139 ? -10.972 81.697 -4.327 1.00 35.76 136 GLY B CA 1
ATOM 3020 C C . GLY B 1 139 ? -9.794 82.282 -3.571 1.00 35.30 136 GLY B C 1
ATOM 3021 O O . GLY B 1 139 ? -9.183 83.276 -3.973 1.00 31.02 136 GLY B O 1
ATOM 3022 N N . LEU B 1 140 ? -9.480 81.644 -2.451 1.00 30.38 137 LEU B N 1
ATOM 3023 C CA . LEU B 1 140 ? -8.398 82.081 -1.582 1.00 29.89 137 LEU B CA 1
ATOM 3024 C C . LEU B 1 140 ? -7.048 82.217 -2.291 1.00 33.01 137 LEU B C 1
ATOM 3025 O O . LEU B 1 140 ? -6.296 83.155 -2.013 1.00 30.07 137 LEU B O 1
ATOM 3030 N N . GLN B 1 141 ? -6.739 81.299 -3.203 1.00 33.48 138 GLN B N 1
ATOM 3031 C CA . GLN B 1 141 ? -5.485 81.392 -3.955 1.00 39.08 138 GLN B CA 1
ATOM 3032 C C . GLN B 1 141 ? -5.360 82.734 -4.674 1.00 35.20 138 GLN B C 1
ATOM 3033 O O . GLN B 1 141 ? -4.302 83.366 -4.656 1.00 32.94 138 GLN B O 1
ATOM 3039 N N . ASN B 1 142 ? -6.445 83.163 -5.311 1.00 35.29 139 ASN B N 1
ATOM 3040 C CA . ASN B 1 142 ? -6.444 84.438 -6.025 1.00 29.38 139 ASN B CA 1
ATOM 3041 C C . ASN B 1 142 ? -6.319 85.642 -5.089 1.00 32.15 139 ASN B C 1
ATOM 3042 O O . ASN B 1 142 ? -5.629 86.609 -5.403 1.00 31.15 139 ASN B O 1
ATOM 3047 N N . LEU B 1 143 ? -6.970 85.573 -3.932 1.00 27.66 140 LEU B N 1
ATOM 3048 C CA . LEU B 1 143 ? -6.792 86.601 -2.905 1.00 23.74 140 LEU B CA 1
ATOM 3049 C C . LEU B 1 143 ? -5.339 86.682 -2.443 1.00 24.08 140 LEU B C 1
ATOM 3050 O O . LEU B 1 143 ? -4.751 87.763 -2.354 1.00 27.03 140 LEU B O 1
ATOM 3055 N N . ASN B 1 144 ? -4.757 85.529 -2.152 1.00 26.97 141 ASN B N 1
ATOM 3056 C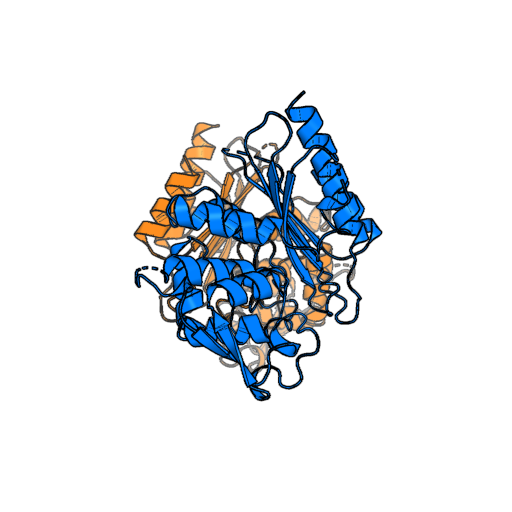 CA . ASN B 1 144 ? -3.357 85.486 -1.756 1.00 32.17 141 ASN B CA 1
ATOM 3057 C C . ASN B 1 144 ? -2.411 85.956 -2.867 1.00 27.22 141 ASN B C 1
ATOM 3058 O O . ASN B 1 144 ? -1.422 86.632 -2.591 1.00 29.64 141 ASN B O 1
ATOM 3063 N N . LYS B 1 145 ? -2.719 85.634 -4.121 1.00 23.63 142 LYS B N 1
ATOM 3064 C CA . LYS B 1 145 ? -1.926 86.174 -5.218 1.00 31.43 142 LYS B CA 1
ATOM 3065 C C . LYS B 1 145 ? -1.941 87.702 -5.234 1.00 25.33 142 LYS B C 1
ATOM 3066 O O . LYS B 1 145 ? -0.916 88.333 -5.458 1.00 30.37 142 LYS B O 1
ATOM 3072 N N . PHE B 1 146 ? -3.104 88.291 -4.998 1.00 23.05 143 PHE B N 1
ATOM 3073 C CA . PHE B 1 146 ? -3.232 89.745 -4.999 1.00 23.80 143 PHE B CA 1
ATOM 3074 C C . PHE B 1 146 ? -2.471 90.387 -3.840 1.00 25.05 143 PHE B C 1
ATOM 3075 O O . PHE B 1 146 ? -1.799 91.408 -4.005 1.00 28.63 143 PHE B O 1
ATOM 3083 N N . ILE B 1 147 ? -2.557 89.775 -2.667 1.00 25.55 144 ILE B N 1
ATOM 3084 C CA . ILE B 1 147 ? -1.822 90.281 -1.519 1.00 23.83 144 ILE B CA 1
ATOM 3085 C C . ILE B 1 147 ? -0.327 90.350 -1.824 1.00 29.64 144 ILE B C 1
ATOM 3086 O O . ILE B 1 147 ? 0.329 91.359 -1.551 1.00 27.19 144 ILE B O 1
ATOM 3091 N N . LYS B 1 148 ? 0.212 89.296 -2.425 1.00 23.61 145 LYS B N 1
ATOM 3092 C CA . LYS B 1 148 ? 1.614 89.331 -2.819 1.00 27.60 145 LYS B CA 1
ATOM 3093 C C . LYS B 1 148 ? 1.848 90.468 -3.820 1.00 35.40 145 LYS B C 1
ATOM 3094 O O . LYS B 1 148 ? 2.854 91.174 -3.746 1.00 33.19 145 LYS B O 1
ATOM 3100 N N . LYS B 1 149 ? 0.907 90.659 -4.741 1.00 29.98 146 LYS B N 1
ATOM 3101 C CA . LYS B 1 149 ? 1.021 91.721 -5.740 1.00 29.99 146 LYS B CA 1
ATOM 3102 C C . LYS B 1 149 ? 1.159 93.108 -5.093 1.00 31.35 146 LYS B C 1
ATOM 3103 O O . LYS B 1 149 ? 1.824 93.990 -5.642 1.00 29.24 146 LYS B O 1
ATOM 3109 N N . LEU B 1 150 ? 0.540 93.292 -3.925 1.00 22.81 147 LEU B N 1
ATOM 3110 C CA . LEU B 1 150 ? 0.680 94.531 -3.156 1.00 27.62 147 LEU B CA 1
ATOM 3111 C C . LEU B 1 150 ? 2.060 94.679 -2.529 1.00 31.95 147 LEU B C 1
ATOM 3112 O O . LEU B 1 150 ? 2.373 95.717 -1.954 1.00 34.91 147 LEU B O 1
ATOM 3117 N N . GLY B 1 151 ? 2.874 93.631 -2.621 1.00 32.78 148 GLY B N 1
ATOM 3118 C CA . GLY B 1 151 ? 4.193 93.629 -2.006 1.00 32.75 148 GLY B CA 1
ATOM 3119 C C . GLY B 1 151 ? 4.163 93.152 -0.560 1.00 30.99 148 GLY B C 1
ATOM 3120 O O . GLY B 1 151 ? 5.141 93.295 0.170 1.00 31.26 148 GLY B O 1
ATOM 3121 N N . ASP B 1 152 ? 3.039 92.574 -0.149 1.00 22.92 149 ASP B N 1
ATOM 3122 C CA . ASP B 1 152 ? 2.867 92.073 1.213 1.00 22.55 149 ASP B CA 1
ATOM 3123 C C . ASP B 1 152 ? 3.249 90.600 1.308 1.00 30.50 149 ASP B C 1
ATOM 3124 O O . ASP B 1 152 ? 2.499 89.733 0.859 1.00 29.14 149 ASP B O 1
ATOM 3129 N N . ASN B 1 153 ? 4.399 90.307 1.910 1.00 30.16 150 ASN B N 1
ATOM 3130 C CA . ASN B 1 153 ? 4.824 88.914 2.058 1.00 28.10 150 ASN B CA 1
ATOM 3131 C C . ASN B 1 153 ? 4.687 88.385 3.482 1.00 32.17 150 ASN B C 1
ATOM 3132 O O . ASN B 1 153 ? 5.183 87.309 3.797 1.00 36.07 150 ASN B O 1
ATOM 3137 N N . ASP B 1 154 ? 4.002 89.144 4.330 1.00 27.26 151 ASP B N 1
ATOM 3138 C CA . ASP B 1 154 ? 3.867 88.797 5.741 1.00 30.77 151 ASP B CA 1
ATOM 3139 C C . ASP B 1 154 ? 2.455 88.352 6.122 1.00 31.41 151 ASP B C 1
ATOM 3140 O O . ASP B 1 154 ? 2.276 87.583 7.061 1.00 32.81 151 ASP B O 1
ATOM 3145 N N . THR B 1 155 ? 1.457 88.839 5.397 1.00 23.02 152 THR B N 1
ATOM 3146 C CA . THR B 1 155 ? 0.079 88.429 5.652 1.00 21.14 152 THR B CA 1
ATOM 3147 C C . THR B 1 155 ? -0.182 87.039 5.077 1.00 25.15 152 THR B C 1
ATOM 3148 O O . THR B 1 155 ? 0.090 86.783 3.907 1.00 28.61 152 THR B O 1
ATOM 3152 N N . ILE B 1 156 ? -0.719 86.142 5.893 1.00 22.77 153 ILE B N 1
ATOM 3153 C CA . ILE B 1 156 ? -0.938 84.771 5.445 1.00 24.51 153 ILE B CA 1
ATOM 3154 C C . ILE B 1 156 ? -2.369 84.385 5.772 1.00 24.41 153 ILE B C 1
ATOM 3155 O O . ILE B 1 156 ? -2.720 84.222 6.940 1.00 29.33 153 ILE B O 1
ATOM 3160 N N . ILE B 1 157 ? -3.181 84.235 4.736 1.00 26.45 154 ILE B N 1
ATOM 3161 C CA . ILE B 1 157 ? -4.598 83.958 4.887 1.00 27.42 154 ILE B CA 1
ATOM 3162 C C . ILE B 1 157 ? -4.886 82.575 4.329 1.00 33.45 154 ILE B C 1
ATOM 3163 O O . ILE B 1 157 ? -4.530 82.279 3.191 1.00 32.52 154 ILE B O 1
ATOM 3168 N N . THR B 1 158 ? -5.512 81.716 5.128 1.00 26.05 155 THR B N 1
ATOM 3169 C CA . THR B 1 158 ? -5.741 80.341 4.692 1.00 25.27 155 THR B CA 1
ATOM 3170 C C . THR B 1 158 ? -7.191 79.883 4.792 1.00 26.97 155 THR B C 1
ATOM 3171 O O . THR B 1 158 ? -7.493 78.706 4.580 1.00 28.34 155 THR B O 1
ATOM 3175 N N . ALA B 1 159 ? -8.083 80.804 5.125 1.00 19.68 156 ALA B N 1
ATOM 3176 C CA . ALA B 1 159 ? -9.495 80.477 5.269 1.00 23.96 156 ALA B CA 1
ATOM 3177 C C . ALA B 1 159 ? -10.300 81.763 5.202 1.00 25.62 156 ALA B C 1
ATOM 3178 O O . ALA B 1 159 ? -9.750 82.844 5.378 1.00 25.02 156 ALA B O 1
ATOM 3180 N N . ASP B 1 160 ? -11.597 81.633 4.950 1.00 29.07 157 ASP B N 1
ATOM 3181 C CA . ASP B 1 160 ? -12.518 82.759 5.038 1.00 33.86 157 ASP B CA 1
ATOM 3182 C C . ASP B 1 160 ? -13.327 82.650 6.326 1.00 30.45 157 ASP B C 1
ATOM 3183 O O . ASP B 1 160 ? -12.899 81.990 7.271 1.00 32.58 157 ASP B O 1
ATOM 3188 N N . GLU B 1 161 ? -14.497 83.280 6.351 1.00 27.22 158 GLU B N 1
ATOM 3189 C CA . GLU B 1 161 ? -15.317 83.364 7.552 1.00 22.95 158 GLU B CA 1
ATOM 3190 C C . GLU B 1 161 ? -16.014 82.053 7.853 1.00 29.51 158 GLU B C 1
ATOM 3191 O O . GLU B 1 161 ? -16.623 81.468 6.966 1.00 32.57 158 GLU B O 1
ATOM 3197 N N . PRO B 1 162 ? -15.980 81.617 9.122 1.00 26.60 159 PRO B N 1
ATOM 3198 C CA . PRO B 1 162 ? -15.346 82.303 10.252 1.00 28.89 159 PRO B CA 1
ATOM 3199 C C . PRO B 1 162 ? -13.986 81.721 10.635 1.00 29.17 159 PRO B C 1
ATOM 3200 O O . PRO B 1 162 ? -13.398 82.182 11.611 1.00 26.23 159 PRO B O 1
ATOM 3204 N N . GLU B 1 163 ? -13.503 80.719 9.906 1.00 28.19 160 GLU B N 1
ATOM 3205 C CA . GLU B 1 163 ? -12.287 80.017 10.317 1.00 28.35 160 GLU B CA 1
ATOM 3206 C C . GLU B 1 163 ? -11.061 80.935 10.415 1.00 28.38 160 GLU B C 1
ATOM 3207 O O . GLU B 1 163 ? -10.171 80.715 11.233 1.00 30.00 160 GLU B O 1
ATOM 3213 N N . ILE B 1 164 ? -11.022 81.962 9.582 1.00 22.17 161 ILE B N 1
ATOM 3214 C CA . ILE B 1 164 ? -9.904 82.899 9.577 1.00 21.27 161 ILE B CA 1
ATOM 3215 C C . ILE B 1 164 ? -9.652 83.534 10.951 1.00 25.29 161 ILE B C 1
ATOM 3216 O O . ILE B 1 164 ? -8.536 83.983 11.244 1.00 25.54 161 ILE B O 1
ATOM 3221 N N . ASN B 1 165 ? -10.688 83.566 11.790 1.00 21.00 162 ASN B N 1
ATOM 3222 C CA . ASN B 1 165 ? -10.586 84.151 13.120 1.00 23.30 162 ASN B CA 1
ATOM 3223 C C . ASN B 1 165 ? -9.787 83.310 14.103 1.00 30.70 162 ASN B C 1
ATOM 3224 O O . ASN B 1 165 ? -9.496 83.753 15.218 1.00 33.35 162 ASN B O 1
ATOM 3229 N N . TYR B 1 166 ? -9.428 82.101 13.701 1.00 25.81 163 TYR B N 1
ATOM 3230 C CA . TYR B 1 166 ? -8.802 81.189 14.657 1.00 32.28 163 TYR B CA 1
ATOM 3231 C C . TYR B 1 166 ? -7.318 80.982 14.394 1.00 31.42 163 TYR B C 1
ATOM 3232 O O . TYR B 1 166 ? -6.898 80.641 13.287 1.00 33.85 163 TYR B O 1
ATOM 3241 N N . THR B 1 167 ? -6.523 81.269 15.420 1.00 22.77 164 THR B N 1
ATOM 3242 C CA . THR B 1 167 ? -5.074 81.264 15.293 1.00 16.19 164 THR B CA 1
ATOM 3243 C C . THR B 1 167 ? -4.470 80.488 16.442 1.00 21.03 164 THR B C 1
ATOM 3244 O O . THR B 1 167 ? -5.196 80.090 17.358 1.00 20.82 164 THR B O 1
ATOM 3248 N N . GLN B 1 168 ? -3.154 80.265 16.379 1.00 20.30 165 GLN B N 1
ATOM 3249 C CA . GLN B 1 168 ? -2.375 79.709 17.485 1.00 18.60 165 GLN B CA 1
ATOM 3250 C C . GLN B 1 168 ? -1.230 80.679 17.744 1.00 21.59 165 GLN B C 1
ATOM 3251 O O . GLN B 1 168 ? -0.713 81.300 16.807 1.00 26.89 165 GLN B O 1
ATOM 3257 N N . PRO B 1 169 ? -0.832 80.818 19.015 1.00 21.88 166 PRO B N 1
ATOM 3258 C CA . PRO B 1 169 ? 0.161 81.819 19.430 1.00 22.88 166 PRO B CA 1
ATOM 3259 C C . PRO B 1 169 ? 1.466 81.779 18.638 1.00 26.84 166 PRO B C 1
ATOM 3260 O O . PRO B 1 169 ? 1.998 82.841 18.320 1.00 28.51 166 PRO B O 1
ATOM 3264 N N . HIS B 1 170 ? 1.974 80.591 18.325 1.00 25.28 167 HIS B N 1
ATOM 3265 C CA . HIS B 1 170 ? 3.285 80.494 17.670 1.00 29.27 167 HIS B CA 1
ATOM 3266 C C . HIS B 1 170 ? 3.230 80.204 16.169 1.00 27.66 167 HIS B C 1
ATOM 3267 O O . HIS B 1 170 ? 4.255 79.909 15.548 1.00 28.11 167 HIS B O 1
ATOM 3274 N N . SER B 1 171 ? 2.042 80.283 15.586 1.00 22.24 168 SER B N 1
ATOM 3275 C CA . SER B 1 171 ? 1.893 80.121 14.138 1.00 21.43 168 SER B CA 1
ATOM 3276 C C . SER B 1 171 ? 1.503 81.453 13.503 1.00 21.55 168 SER B C 1
ATOM 3277 O O . SER B 1 171 ? 0.645 82.163 14.022 1.00 25.53 168 SER B O 1
ATOM 3280 N N . ASN B 1 172 ? 2.125 81.790 12.382 1.00 16.18 169 ASN B N 1
ATOM 3281 C CA . ASN B 1 172 ? 1.758 83.012 11.650 1.00 19.86 169 ASN B CA 1
ATOM 3282 C C . ASN B 1 172 ? 0.563 82.846 10.697 1.00 21.92 169 ASN B C 1
ATOM 3283 O O . ASN B 1 172 ? 0.199 83.772 9.971 1.00 22.74 169 ASN B O 1
ATOM 3288 N N . ILE B 1 173 ? -0.036 81.660 10.688 1.00 21.84 170 ILE B N 1
ATOM 3289 C CA . ILE B 1 173 ? -1.239 81.433 9.886 1.00 22.22 170 ILE B CA 1
ATOM 3290 C C . ILE B 1 173 ? -2.372 82.396 10.298 1.00 26.26 170 ILE B C 1
ATOM 3291 O O . ILE B 1 173 ? -2.662 82.561 11.488 1.00 22.75 170 ILE B O 1
ATOM 3296 N N . ASN B 1 174 ? -2.998 83.031 9.312 1.00 21.22 171 ASN B N 1
ATOM 3297 C CA . ASN B 1 174 ? -4.107 83.965 9.554 1.00 19.56 171 ASN B CA 1
ATOM 3298 C C . ASN B 1 174 ? -3.696 85.184 10.399 1.00 19.98 171 ASN B C 1
ATOM 3299 O O . ASN B 1 174 ? -4.493 85.739 11.162 1.00 18.88 171 ASN B O 1
ATOM 3304 N N . LYS B 1 175 ? -2.442 85.597 10.249 1.00 18.24 172 LYS B N 1
ATOM 3305 C CA . LYS B 1 175 ? -1.961 86.793 10.925 1.00 17.54 172 LYS B CA 1
ATOM 3306 C C . LYS B 1 175 ? -1.360 87.769 9.935 1.00 22.73 172 LYS B C 1
ATOM 3307 O O . LYS B 1 175 ? -1.082 87.413 8.781 1.00 20.85 172 LYS B O 1
ATOM 3313 N N . THR B 1 176 ? -1.141 88.998 10.401 1.00 20.18 173 THR B N 1
ATOM 3314 C CA . THR B 1 176 ? -0.427 89.987 9.619 1.00 18.04 173 THR B CA 1
ATOM 3315 C C . THR B 1 176 ? 0.473 90.799 10.557 1.00 22.49 173 THR B C 1
ATOM 3316 O O . THR B 1 176 ? 0.489 90.555 11.764 1.00 21.94 173 THR B O 1
ATOM 3320 N N . THR B 1 177 ? 1.237 91.745 10.023 1.00 18.27 174 THR B N 1
ATOM 3321 C CA . THR B 1 177 ? 1.992 92.643 10.899 1.00 21.36 174 THR B CA 1
ATOM 3322 C C . THR B 1 177 ? 1.471 94.064 10.778 1.00 20.89 174 THR B C 1
ATOM 3323 O O . THR B 1 177 ? 0.879 94.417 9.769 1.00 18.66 174 THR B O 1
ATOM 3327 N N . PRO B 1 178 ? 1.700 94.893 11.812 1.00 19.47 175 PRO B N 1
ATOM 3328 C CA . PRO B 1 178 ? 1.240 96.279 11.699 1.00 16.21 175 PRO B CA 1
ATOM 3329 C C . PRO B 1 178 ? 1.833 96.963 10.465 1.00 16.54 175 PRO B C 1
ATOM 3330 O O . PRO B 1 178 ? 1.102 97.628 9.737 1.00 23.89 175 PRO B O 1
ATOM 3334 N N . LYS B 1 179 ? 3.136 96.797 10.234 1.00 19.86 176 LYS B N 1
ATOM 3335 C CA . LYS B 1 179 ? 3.797 97.388 9.062 1.00 18.14 176 LYS B CA 1
ATOM 3336 C C . LYS B 1 179 ? 3.173 96.919 7.753 1.00 25.32 176 LYS B C 1
ATOM 3337 O O . LYS B 1 179 ? 2.865 97.729 6.878 1.00 23.00 176 LYS B O 1
ATOM 3343 N N . ALA B 1 180 ? 2.989 95.613 7.601 1.00 23.38 177 ALA B N 1
ATOM 3344 C CA . ALA B 1 180 ? 2.485 95.101 6.331 1.00 20.72 177 ALA B CA 1
ATOM 3345 C C . ALA B 1 180 ? 1.052 95.551 6.005 1.00 17.52 177 ALA B C 1
ATOM 3346 O O . ALA B 1 180 ? 0.770 95.986 4.880 1.00 23.53 177 ALA B O 1
ATOM 3348 N N . ILE B 1 181 ? 0.154 95.430 6.980 1.00 18.27 178 ILE B N 1
ATOM 3349 C CA . ILE B 1 181 ? -1.259 95.738 6.755 1.00 21.45 178 ILE B CA 1
ATOM 3350 C C . ILE B 1 181 ? -1.480 97.251 6.573 1.00 23.17 178 ILE B C 1
ATOM 3351 O O . ILE B 1 181 ? -2.385 97.672 5.855 1.00 21.49 178 ILE B O 1
ATOM 3356 N N . THR B 1 182 ? -0.638 98.057 7.209 1.00 20.44 179 THR B N 1
ATOM 3357 C CA . THR B 1 182 ? -0.738 99.521 7.094 1.00 22.03 179 THR B CA 1
ATOM 3358 C C . THR B 1 182 ? -0.193 99.999 5.738 1.00 23.30 179 THR B C 1
ATOM 3359 O O . THR B 1 182 ? -0.793 100.850 5.076 1.00 22.29 179 THR B O 1
ATOM 3363 N N . LYS B 1 183 ? 0.939 99.438 5.319 1.00 20.91 180 LYS B N 1
ATOM 3364 C CA . LYS B 1 183 ? 1.409 99.637 3.944 1.00 27.57 180 LYS B CA 1
ATOM 3365 C C . LYS B 1 183 ? 0.317 99.238 2.940 1.00 27.80 180 LYS B C 1
ATOM 3366 O O . LYS B 1 183 ? 0.127 99.896 1.927 1.00 22.84 180 LYS B O 1
ATOM 3372 N N . ASP B 1 184 ? -0.404 98.157 3.220 1.00 23.71 181 ASP B N 1
ATOM 3373 C CA . ASP B 1 184 ? -1.436 97.679 2.297 1.00 21.14 181 ASP B CA 1
ATOM 3374 C C . ASP B 1 184 ? -2.582 98.676 2.119 1.00 21.78 181 ASP B C 1
ATOM 3375 O O . ASP B 1 184 ? -2.999 98.969 0.997 1.00 22.94 181 ASP B O 1
ATOM 3380 N N . ILE B 1 185 ? -3.126 99.158 3.228 1.00 15.60 182 ILE B N 1
ATOM 3381 C CA . ILE B 1 185 ? -4.271 100.051 3.134 1.00 16.48 182 ILE B CA 1
ATOM 3382 C C . ILE B 1 185 ? -3.838 101.349 2.441 1.00 28.85 182 ILE B C 1
ATOM 3383 O O . ILE B 1 185 ? -4.572 101.893 1.620 1.00 22.53 182 ILE B O 1
ATOM 3388 N N . TYR B 1 186 ? -2.624 101.813 2.737 1.00 21.27 183 TYR B N 1
ATOM 3389 C CA . TYR B 1 186 ? -2.133 103.051 2.141 1.00 18.00 183 TYR B CA 1
ATOM 3390 C C . TYR B 1 186 ? -1.993 102.897 0.617 1.00 23.92 183 TYR B C 1
ATOM 3391 O O . TYR B 1 186 ? -2.393 103.776 -0.156 1.00 27.13 183 TYR B O 1
ATOM 3400 N N . LYS B 1 187 ? -1.404 101.778 0.197 1.00 22.29 184 LYS B N 1
ATOM 3401 C CA . LYS B 1 187 ? -1.187 101.489 -1.220 1.00 22.91 184 LYS B CA 1
ATOM 3402 C C . LYS B 1 187 ? -2.500 101.325 -1.975 1.00 30.15 184 LYS B C 1
ATOM 3403 O O . LYS B 1 187 ? -2.624 101.767 -3.122 1.00 26.79 184 LYS B O 1
ATOM 3409 N N . LEU B 1 188 ? -3.481 100.684 -1.345 1.00 28.23 185 LEU B N 1
ATOM 3410 C CA . LEU B 1 188 ? -4.781 100.531 -1.989 1.00 27.76 185 LEU B CA 1
ATOM 3411 C C . LEU B 1 188 ? -5.476 101.876 -2.187 1.00 29.73 185 LEU B C 1
ATOM 3412 O O . LEU B 1 188 ? -6.178 102.067 -3.166 1.00 26.56 185 LEU B O 1
ATOM 3417 N N . ALA B 1 189 ? -5.302 102.795 -1.248 1.00 23.44 186 ALA B N 1
ATOM 3418 C CA . ALA B 1 189 ? -5.978 104.091 -1.350 1.00 26.25 186 ALA B CA 1
ATOM 3419 C C . ALA B 1 189 ? -5.199 105.127 -2.156 1.00 32.09 186 ALA B C 1
ATOM 3420 O O . ALA B 1 189 ? -5.798 105.988 -2.804 1.00 29.41 186 ALA B O 1
ATOM 3422 N N . PHE B 1 190 ? -3.869 105.063 -2.118 1.00 26.78 187 PHE B N 1
ATOM 3423 C CA . PHE B 1 190 ? -3.071 106.117 -2.752 1.00 28.84 187 PHE B CA 1
ATOM 3424 C C . PHE B 1 190 ? -2.029 105.626 -3.744 1.00 32.76 187 PHE B C 1
ATOM 3425 O O . PHE B 1 190 ? -1.397 106.432 -4.424 1.00 31.44 187 PHE B O 1
ATOM 3433 N N . GLY B 1 191 ? -1.840 104.313 -3.820 1.00 29.71 188 GLY B N 1
ATOM 3434 C CA . GLY B 1 191 ? -0.739 103.757 -4.587 1.00 29.10 188 GLY B CA 1
ATOM 3435 C C . GLY B 1 191 ? -0.992 103.579 -6.074 1.00 34.64 188 GLY B C 1
ATOM 3436 O O . GLY B 1 191 ? -1.878 104.210 -6.656 1.00 32.29 188 GLY B O 1
ATOM 3437 N N . ASN B 1 192 ? -0.207 102.696 -6.687 1.00 33.92 189 ASN B N 1
ATOM 3438 C CA . ASN B 1 192 ? -0.235 102.530 -8.132 1.00 39.84 189 ASN B CA 1
ATOM 3439 C C . ASN B 1 192 ? -0.761 101.182 -8.628 1.00 43.15 189 ASN B C 1
ATOM 3440 O O . ASN B 1 192 ? -0.583 100.849 -9.796 1.00 43.26 189 ASN B O 1
ATOM 3445 N N . ILE B 1 193 ? -1.408 100.406 -7.762 1.00 37.54 190 ILE B N 1
ATOM 3446 C CA . ILE B 1 193 ? -2.046 99.179 -8.233 1.00 36.86 190 ILE B CA 1
ATOM 3447 C C . ILE B 1 193 ? -3.461 99.451 -8.729 1.00 37.44 190 ILE B C 1
ATOM 3448 O O . ILE B 1 193 ? -3.802 99.087 -9.854 1.00 42.21 190 ILE B O 1
ATOM 3453 N N . LEU B 1 194 ? -4.287 100.087 -7.901 1.00 35.39 191 LEU B N 1
ATOM 3454 C CA . LEU B 1 194 ? -5.596 100.537 -8.360 1.00 33.79 191 LEU B CA 1
ATOM 3455 C C . LEU B 1 194 ? -5.425 101.867 -9.077 1.00 35.71 191 LEU B C 1
ATOM 3456 O O . LEU B 1 194 ? -4.575 102.668 -8.695 1.00 35.78 191 LEU B O 1
ATOM 3461 N N . ASP B 1 195 ? -6.227 102.112 -10.108 1.00 31.90 192 ASP B N 1
ATOM 3462 C CA . ASP B 1 195 ? -6.171 103.408 -10.780 1.00 32.66 192 ASP B CA 1
ATOM 3463 C C . ASP B 1 195 ? -7.020 104.453 -10.054 1.00 30.24 192 ASP B C 1
ATOM 3464 O O . ASP B 1 195 ? -7.660 104.159 -9.042 1.00 27.76 192 ASP B O 1
ATOM 3469 N N . LYS B 1 196 ? -7.032 105.673 -10.589 1.00 30.71 193 LYS B N 1
ATOM 3470 C CA . LYS B 1 196 ? -7.710 106.787 -9.938 1.00 36.86 193 LYS B CA 1
ATOM 3471 C C . LYS B 1 196 ? -9.143 106.429 -9.561 1.00 38.61 193 LYS B C 1
ATOM 3472 O O . LYS B 1 196 ? -9.581 106.666 -8.436 1.00 37.35 193 LYS B O 1
ATOM 3478 N N . LYS B 1 197 ? -9.868 105.844 -10.504 1.00 38.19 194 LYS B N 1
ATOM 3479 C CA . LYS B 1 197 ? -11.272 105.530 -10.300 1.00 29.69 194 LYS B CA 1
ATOM 3480 C C . LYS B 1 197 ? -11.511 104.542 -9.161 1.00 31.05 194 LYS B C 1
ATOM 3481 O O . LYS B 1 197 ? -12.426 104.715 -8.355 1.00 28.37 194 LYS B O 1
ATOM 3487 N N . HIS B 1 198 ? -10.699 103.497 -9.098 1.00 32.98 195 HIS B N 1
ATOM 3488 C CA . HIS B 1 198 ? -10.917 102.451 -8.106 1.00 34.19 195 HIS B CA 1
ATOM 3489 C C . HIS B 1 198 ? -10.365 102.814 -6.732 1.00 30.90 195 HIS B C 1
ATOM 3490 O O . HIS B 1 198 ? -10.840 102.312 -5.710 1.00 26.50 195 HIS B O 1
ATOM 3497 N N . LYS B 1 199 ? -9.358 103.676 -6.701 1.00 29.75 196 LYS B N 1
ATOM 3498 C CA . LYS B 1 199 ? -8.888 104.206 -5.425 1.00 25.80 196 LYS B CA 1
ATOM 3499 C C . LYS B 1 199 ? -10.019 105.024 -4.812 1.00 23.38 196 LYS B C 1
ATOM 3500 O O . LYS B 1 199 ? -10.324 104.897 -3.621 1.00 26.40 196 LYS B O 1
ATOM 3506 N N . ASP B 1 200 ? -10.651 105.863 -5.630 1.00 27.98 197 ASP B N 1
ATOM 3507 C CA . ASP B 1 200 ? -11.758 106.692 -5.145 1.00 28.73 197 ASP B CA 1
ATOM 3508 C C . ASP B 1 200 ? -12.912 105.853 -4.601 1.00 29.29 197 ASP B C 1
ATOM 3509 O O . ASP B 1 200 ? -13.503 106.179 -3.569 1.00 28.38 197 ASP B O 1
ATOM 3514 N N . ILE B 1 201 ? -13.229 104.766 -5.295 1.00 32.37 198 ILE B N 1
ATOM 3515 C CA . ILE B 1 201 ? -14.241 103.832 -4.811 1.00 23.91 198 ILE B CA 1
ATOM 3516 C C . ILE B 1 201 ? -13.809 103.186 -3.486 1.00 25.78 198 ILE B C 1
ATOM 3517 O O . ILE B 1 201 ? -14.600 103.077 -2.554 1.00 30.87 198 ILE B O 1
ATOM 3522 N N . PHE B 1 202 ? -12.545 102.766 -3.409 1.00 24.39 199 PHE B N 1
ATOM 3523 C CA . PHE B 1 202 ? -12.022 102.133 -2.205 1.00 23.06 199 PHE B CA 1
ATOM 3524 C C . PHE B 1 202 ? -12.123 103.096 -1.023 1.00 22.96 199 PHE B C 1
ATOM 3525 O O . PHE B 1 202 ? -12.556 102.735 0.071 1.00 21.78 199 PHE B O 1
ATOM 3533 N N . ILE B 1 203 ? -11.715 104.331 -1.259 1.00 28.27 200 ILE B N 1
ATOM 3534 C CA . ILE B 1 203 ? -11.735 105.347 -0.227 1.00 22.96 200 ILE B CA 1
ATOM 3535 C C . ILE B 1 203 ? -13.148 105.582 0.272 1.00 30.91 200 ILE B C 1
ATOM 3536 O O . ILE B 1 203 ? -13.367 105.751 1.468 1.00 28.91 200 ILE B O 1
ATOM 3541 N N . LYS B 1 204 ? -14.104 105.577 -0.651 1.00 29.19 201 LYS B N 1
ATOM 3542 C CA . LYS B 1 204 ? -15.500 105.788 -0.300 1.00 32.66 201 LYS B CA 1
ATOM 3543 C C . LYS B 1 204 ? -16.025 104.675 0.603 1.00 35.15 201 LYS B C 1
ATOM 3544 O O . LYS B 1 204 ? -16.682 104.944 1.613 1.00 29.18 201 LYS B O 1
ATOM 3550 N N . TYR B 1 205 ? -15.737 103.425 0.249 1.00 28.71 202 TYR B N 1
ATOM 3551 C CA . TYR B 1 205 ? -16.137 102.310 1.099 1.00 25.21 202 TYR B CA 1
ATOM 3552 C C . TYR B 1 205 ? -15.665 102.547 2.536 1.00 26.99 202 TYR B C 1
ATOM 3553 O O . TYR B 1 205 ? -16.441 102.432 3.482 1.00 28.28 202 TYR B O 1
ATOM 3562 N N . LEU B 1 206 ? -14.378 102.853 2.694 1.00 28.79 203 LEU B N 1
ATOM 3563 C CA . LEU B 1 206 ? -13.762 102.971 4.022 1.00 27.59 203 LEU B CA 1
ATOM 3564 C C . LEU B 1 206 ? -14.413 104.058 4.858 1.00 26.50 203 LEU B C 1
ATOM 3565 O O . LEU B 1 206 ? -14.631 103.910 6.070 1.00 27.07 203 LEU B O 1
ATOM 3570 N N . GLN B 1 207 ? -14.690 105.167 4.199 1.00 28.68 204 GLN B N 1
ATOM 3571 C CA . GLN B 1 207 ? -15.231 106.328 4.869 1.00 36.42 204 GLN B CA 1
ATOM 3572 C C . GLN B 1 207 ? -16.678 106.075 5.278 1.00 41.32 204 GLN B C 1
ATOM 3573 O O . GLN B 1 207 ? -17.205 106.777 6.133 1.00 37.97 204 GLN B O 1
ATOM 3579 N N . ASP B 1 208 ? -17.304 105.055 4.690 1.00 46.75 205 ASP B N 1
ATOM 3580 C CA . ASP B 1 208 ? -18.682 104.693 5.039 1.00 47.27 205 ASP B CA 1
ATOM 3581 C C . ASP B 1 208 ? -18.781 103.623 6.133 1.00 41.08 205 ASP B C 1
ATOM 3582 O O . ASP B 1 208 ? -19.866 103.347 6.641 1.00 44.35 205 ASP B O 1
ATOM 3587 N N . ASN B 1 209 ? -17.663 103.005 6.487 1.00 37.02 206 ASN B N 1
ATOM 3588 C CA . ASN B 1 209 ? -17.694 101.988 7.530 1.00 38.69 206 ASN B CA 1
ATOM 3589 C C . ASN B 1 209 ? -18.291 102.540 8.828 1.00 42.78 206 ASN B C 1
ATOM 3590 O O . ASN B 1 209 ? -18.182 103.737 9.096 1.00 34.35 206 ASN B O 1
ATOM 3595 N N . ASN B 1 210 ? -18.913 101.664 9.622 1.00 42.21 207 ASN B N 1
ATOM 3596 C CA . ASN B 1 210 ? -19.623 102.066 10.836 1.00 41.91 207 ASN B CA 1
ATOM 3597 C C . ASN B 1 210 ? -19.332 101.197 12.056 1.00 42.65 207 ASN B C 1
ATOM 3598 O O . ASN B 1 210 ? -20.028 101.296 13.063 1.00 44.04 207 ASN B O 1
ATOM 3603 N N . THR B 1 211 ? -18.330 100.331 11.970 1.00 33.33 208 THR B N 1
ATOM 3604 C CA . THR B 1 211 ? -17.987 99.484 13.107 1.00 40.72 208 THR B CA 1
ATOM 3605 C C . THR B 1 211 ? -16.866 100.068 13.960 1.00 35.39 208 THR B C 1
ATOM 3606 O O . THR B 1 211 ? -16.485 99.467 14.957 1.00 43.70 208 THR B O 1
ATOM 3610 N N . GLY B 1 212 ? -16.329 101.222 13.569 1.00 35.51 209 GLY B N 1
ATOM 3611 C CA . GLY B 1 212 ? -15.110 101.729 14.187 1.00 29.14 209 GLY B CA 1
ATOM 3612 C C . GLY B 1 212 ? -15.230 102.953 15.073 1.00 37.93 209 GLY B C 1
ATOM 3613 O O . GLY B 1 212 ? -14.227 103.554 15.448 1.00 33.47 209 GLY B O 1
ATOM 3614 N N . ALA B 1 213 ? -16.454 103.321 15.427 1.00 43.26 210 ALA B N 1
ATOM 3615 C CA . ALA B 1 213 ? -16.677 104.497 16.257 1.00 45.24 210 ALA B CA 1
ATOM 3616 C C . ALA B 1 213 ? -15.866 104.452 17.553 1.00 38.41 210 ALA B C 1
ATOM 3617 O O . ALA B 1 213 ? -15.370 105.472 18.032 1.00 37.50 210 ALA B O 1
ATOM 3619 N N . ASN B 1 214 ? -15.734 103.267 18.130 1.00 27.37 211 ASN B N 1
ATOM 3620 C CA . ASN B 1 214 ? -15.082 103.153 19.420 1.00 27.26 211 ASN B CA 1
ATOM 3621 C C . ASN B 1 214 ? -13.630 102.717 19.334 1.00 30.67 211 ASN B C 1
ATOM 3622 O O . ASN B 1 214 ? -13.042 102.305 20.330 1.00 36.37 211 ASN B O 1
ATOM 3627 N N . ARG B 1 215 ? -13.045 102.823 18.148 1.00 26.92 212 ARG B N 1
ATOM 3628 C CA . ARG B 1 215 ? -11.628 102.530 18.013 1.00 29.21 212 ARG B CA 1
ATOM 3629 C C . ARG B 1 215 ? -10.833 103.773 17.596 1.00 29.54 212 ARG B C 1
ATOM 3630 O O . ARG B 1 215 ? -10.904 104.782 18.278 1.00 36.88 212 ARG B O 1
ATOM 3638 N N . ILE B 1 216 ? -10.068 103.718 16.515 1.00 25.04 213 ILE B N 1
ATOM 3639 C CA . ILE B 1 216 ? -9.241 104.872 16.172 1.00 22.56 213 ILE B CA 1
ATOM 3640 C C . ILE B 1 216 ? -10.024 106.200 16.167 1.00 27.16 213 ILE B C 1
ATOM 3641 O O . ILE B 1 216 ? -9.576 107.183 16.742 1.00 27.57 213 ILE B O 1
ATOM 3646 N N . ALA B 1 217 ? -11.195 106.214 15.536 1.00 32.05 214 ALA B N 1
ATOM 3647 C CA . ALA B 1 217 ? -11.999 107.428 15.410 1.00 34.03 214 ALA B CA 1
ATOM 3648 C C . ALA B 1 217 ? -12.400 108.031 16.761 1.00 37.92 214 ALA B C 1
ATOM 3649 O O . ALA B 1 217 ? -12.605 109.246 16.886 1.00 38.04 214 ALA B O 1
ATOM 3651 N N . PHE B 1 218 ? -12.503 107.177 17.773 1.00 28.58 215 PHE B N 1
ATOM 3652 C CA . PHE B 1 218 ? -12.858 107.616 19.111 1.00 32.82 215 PHE B CA 1
ATOM 3653 C C . PHE B 1 218 ? -11.862 108.667 19.608 1.00 35.75 215 PHE B C 1
ATOM 3654 O O . PHE B 1 218 ? -12.215 109.551 20.399 1.00 33.65 215 PHE B O 1
ATOM 3662 N N . SER B 1 219 ? -10.622 108.581 19.133 1.00 29.35 216 SER B N 1
ATOM 3663 C CA . SER B 1 219 ? -9.557 109.403 19.696 1.00 34.91 216 SER B CA 1
ATOM 3664 C C . SER B 1 219 ? -9.008 110.479 18.754 1.00 35.82 216 SER B C 1
ATOM 3665 O O . SER B 1 219 ? -8.060 111.180 19.099 1.00 35.75 216 SER B O 1
ATOM 3676 N N . PRO B 1 221 ? -9.457 114.049 16.421 1.00 46.91 218 PRO B N 1
ATOM 3677 C CA . PRO B 1 221 ? -10.228 115.296 16.337 1.00 47.06 218 PRO B CA 1
ATOM 3678 C C . PRO B 1 221 ? -11.449 115.091 15.454 1.00 44.63 218 PRO B C 1
ATOM 3679 O O . PRO B 1 221 ? -11.319 114.514 14.377 1.00 41.21 218 PRO B O 1
ATOM 3683 N N . LYS B 1 222 ? -12.615 115.541 15.910 1.00 50.61 219 LYS B N 1
ATOM 3684 C CA . LYS B 1 222 ? -13.871 115.250 15.222 1.00 57.54 219 LYS B CA 1
ATOM 3685 C C . LYS B 1 222 ? -13.959 115.897 13.845 1.00 54.33 219 LYS B C 1
ATOM 3686 O O . LYS B 1 222 ? -14.785 115.504 13.019 1.00 49.26 219 LYS B O 1
ATOM 3692 N N . ASP B 1 223 ? -13.105 116.885 13.602 1.00 55.87 220 ASP B N 1
ATOM 3693 C CA . ASP B 1 223 ? -13.075 117.565 12.313 1.00 65.39 220 ASP B CA 1
ATOM 3694 C C . ASP B 1 223 ? -12.484 116.659 11.232 1.00 63.07 220 ASP B C 1
ATOM 3695 O O . ASP B 1 223 ? -12.703 116.875 10.040 1.00 61.62 220 ASP B O 1
ATOM 3700 N N . TRP B 1 224 ? -11.738 115.641 11.656 1.00 55.92 221 TRP B N 1
ATOM 3701 C CA . TRP B 1 224 ? -10.992 114.798 10.725 1.00 46.33 221 TRP B CA 1
ATOM 3702 C C . TRP B 1 224 ? -11.799 113.637 10.182 1.00 46.62 221 TRP B C 1
ATOM 3703 O O . TRP B 1 224 ? -12.620 113.051 10.887 1.00 48.78 221 TRP B O 1
ATOM 3714 N N . ILE B 1 225 ? -11.534 113.298 8.926 1.00 40.60 222 ILE B N 1
ATOM 3715 C CA . ILE B 1 225 ? -12.221 112.199 8.270 1.00 32.73 222 ILE B CA 1
ATOM 3716 C C . ILE B 1 225 ? -11.415 110.905 8.389 1.00 30.79 222 ILE B C 1
ATOM 3717 O O . ILE B 1 225 ? -10.212 110.882 8.147 1.00 36.99 222 ILE B O 1
ATOM 3722 N N . ILE B 1 226 ? -12.088 109.835 8.796 1.00 31.04 223 ILE B N 1
ATOM 3723 C CA . ILE B 1 226 ? -11.446 108.546 9.007 1.00 31.05 223 ILE B CA 1
ATOM 3724 C C . ILE B 1 226 ? -12.132 107.542 8.107 1.00 34.65 223 ILE B C 1
ATOM 3725 O O . ILE B 1 226 ? -13.349 107.578 7.961 1.00 32.98 223 ILE B O 1
ATOM 3730 N N . GLY B 1 227 ? -11.353 106.655 7.498 1.00 24.98 224 GLY B N 1
ATOM 3731 C CA . GLY B 1 227 ? -11.903 105.481 6.862 1.00 25.73 224 GLY B CA 1
ATOM 3732 C C . GLY B 1 227 ? -11.125 104.316 7.437 1.00 27.20 224 GLY B C 1
ATOM 3733 O O . GLY B 1 227 ? -9.904 104.376 7.518 1.00 30.86 224 GLY B O 1
ATOM 3734 N N . ASP B 1 228 ? -11.814 103.261 7.842 1.00 22.18 225 ASP B N 1
ATOM 3735 C CA . ASP B 1 228 ? -11.130 102.164 8.521 1.00 21.51 225 ASP B CA 1
ATOM 3736 C C . ASP B 1 228 ? -11.823 100.840 8.283 1.00 25.99 225 ASP B C 1
ATOM 3737 O O . ASP B 1 228 ? 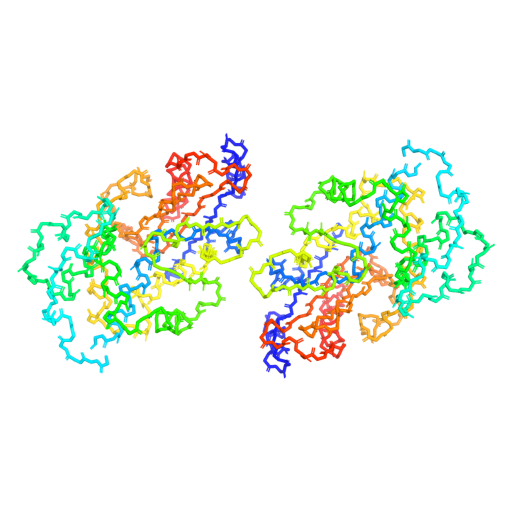-12.959 100.791 7.793 1.00 25.44 225 ASP B O 1
ATOM 3742 N N . LYS B 1 229 ? -11.129 99.769 8.654 1.00 22.86 226 LYS B N 1
ATOM 3743 C CA . LYS B 1 229 ? -11.710 98.441 8.735 1.00 21.77 226 LYS B CA 1
ATOM 3744 C C . LYS B 1 229 ? -11.290 97.891 10.078 1.00 25.10 226 LYS B C 1
ATOM 3745 O O . LYS B 1 229 ? -10.109 97.898 10.403 1.00 19.75 226 LYS B O 1
ATOM 3751 N N . THR B 1 230 ? -12.256 97.412 10.852 1.00 20.54 227 THR B N 1
ATOM 3752 C CA . THR B 1 230 ? -11.987 96.820 12.145 1.00 23.90 227 THR B CA 1
ATOM 3753 C C . THR B 1 230 ? -11.795 95.317 12.011 1.00 21.71 227 THR B C 1
ATOM 3754 O O . THR B 1 230 ? -12.144 94.724 10.987 1.00 18.96 227 THR B O 1
ATOM 3758 N N . GLY B 1 231 ? -11.235 94.706 13.051 1.00 23.80 228 GLY B N 1
ATOM 3759 C CA . GLY B 1 231 ? -11.197 93.259 13.163 1.00 21.29 228 GLY B CA 1
ATOM 3760 C C . GLY B 1 231 ? -11.316 92.836 14.616 1.00 22.05 228 GLY B C 1
ATOM 3761 O O . GLY B 1 231 ? -10.739 93.462 15.505 1.00 25.05 228 GLY B O 1
ATOM 3762 N N . THR B 1 232 ? -12.083 91.778 14.869 1.00 23.89 229 THR B N 1
ATOM 3763 C CA . THR B 1 232 ? -12.261 91.284 16.228 1.00 20.74 229 THR B CA 1
ATOM 3764 C C . THR B 1 232 ? -12.419 89.772 16.158 1.00 25.93 229 THR B C 1
ATOM 3765 O O . THR B 1 232 ? -13.460 89.299 15.752 1.00 24.42 229 THR B O 1
ATOM 3769 N N . CYS B 1 233 ? -11.398 89.013 16.550 1.00 25.57 230 CYS B N 1
ATOM 3770 C CA . CYS B 1 233 ? -11.441 87.552 16.378 1.00 25.22 230 CYS B CA 1
ATOM 3771 C C . CYS B 1 233 ? -12.407 86.827 17.309 1.00 27.92 230 CYS B C 1
ATOM 3772 O O . CYS B 1 233 ? -12.938 85.779 16.953 1.00 28.06 230 CYS B O 1
ATOM 3775 N N . GLY B 1 234 ? -12.595 87.363 18.510 1.00 25.01 231 GLY B N 1
ATOM 3776 C CA . GLY B 1 234 ? -13.374 86.678 19.531 1.00 27.04 231 GLY B CA 1
ATOM 3777 C C . GLY B 1 234 ? -12.494 85.794 20.393 1.00 29.44 231 GLY B C 1
ATOM 3778 O O . GLY B 1 234 ? -12.974 85.105 21.286 1.00 32.05 231 GLY B O 1
ATOM 3779 N N . GLN B 1 235 ? -11.193 85.802 20.118 1.00 24.23 232 GLN B N 1
ATOM 3780 C CA . GLN B 1 235 ? -10.249 85.047 20.949 1.00 27.02 232 GLN B CA 1
ATOM 3781 C C . GLN B 1 235 ? -8.924 85.791 21.061 1.00 22.77 232 GLN B C 1
ATOM 3782 O O . GLN B 1 235 ? -8.673 86.728 20.308 1.00 21.85 232 GLN B O 1
ATOM 3788 N N . TYR B 1 236 ? -8.096 85.380 22.017 1.00 21.90 233 TYR B N 1
ATOM 3789 C CA . TYR B 1 236 ? -6.809 86.035 22.254 1.00 22.24 233 TYR B CA 1
ATOM 3790 C C . TYR B 1 236 ? -6.948 87.546 22.319 1.00 21.56 233 TYR B C 1
ATOM 3791 O O . TYR B 1 236 ? -6.036 88.275 21.916 1.00 21.07 233 TYR B O 1
ATOM 3800 N N . ALA B 1 237 ? -8.087 88.006 22.834 1.00 23.23 234 ALA B N 1
ATOM 3801 C CA . ALA B 1 237 ? -8.342 89.438 22.979 1.00 22.57 234 ALA B CA 1
ATOM 3802 C C . ALA B 1 237 ? -8.085 90.220 21.689 1.00 22.50 234 ALA B C 1
ATOM 3803 O O . ALA B 1 237 ? -7.879 91.439 21.725 1.00 27.88 234 ALA B O 1
ATOM 3805 N N . ALA B 1 238 ? -8.099 89.545 20.545 1.00 20.23 235 ALA B N 1
ATOM 3806 C CA . ALA B 1 238 ? -7.622 90.191 19.309 1.00 21.37 235 ALA B CA 1
ATOM 3807 C C . ALA B 1 238 ? -8.532 91.333 18.851 1.00 22.96 235 ALA B C 1
ATOM 3808 O O . ALA B 1 238 ? -9.706 91.122 18.551 1.00 21.03 235 ALA B O 1
ATOM 3810 N N . THR B 1 239 ? -7.984 92.546 18.820 1.00 21.91 236 THR B N 1
ATOM 3811 C CA . THR B 1 239 ? -8.773 93.750 18.541 1.00 19.84 236 THR B CA 1
ATOM 3812 C C . THR B 1 239 ? -7.942 94.646 17.637 1.00 22.22 236 THR B C 1
ATOM 3813 O O . THR B 1 239 ? -6.859 95.081 18.021 1.00 23.34 236 THR B O 1
ATOM 3817 N N . ASN B 1 240 ? -8.435 94.903 16.428 1.00 19.56 237 ASN B N 1
ATOM 3818 C CA . ASN B 1 240 ? -7.672 95.628 15.422 1.00 21.75 237 ASN B CA 1
ATOM 3819 C C . ASN B 1 240 ? -8.463 96.777 14.847 1.00 23.11 237 ASN B C 1
ATOM 3820 O O . ASN B 1 240 ? -9.684 96.711 14.761 1.00 21.90 237 ASN B O 1
ATOM 3825 N N . ASP B 1 241 ? -7.752 97.814 14.424 1.00 18.81 238 ASP B N 1
ATOM 3826 C CA . ASP B 1 241 ? -8.342 98.867 13.610 1.00 16.94 238 ASP B CA 1
ATOM 3827 C C . ASP B 1 241 ? -7.263 99.367 12.656 1.00 22.88 238 ASP B C 1
ATOM 3828 O O . ASP B 1 241 ? -6.160 99.681 13.088 1.00 22.84 238 ASP B O 1
ATOM 3833 N N . VAL B 1 242 ? -7.563 99.374 11.359 1.00 19.26 239 VAL B N 1
ATOM 3834 C CA . VAL B 1 242 ? -6.614 99.845 10.352 1.00 24.00 239 VAL B CA 1
ATOM 3835 C C . VAL B 1 242 ? -7.289 100.941 9.546 1.00 20.70 239 VAL B C 1
ATOM 3836 O O . VAL B 1 242 ? -8.356 100.722 8.972 1.00 25.15 239 VAL B O 1
ATOM 3840 N N . ALA B 1 243 ? -6.669 102.114 9.496 1.00 22.12 240 ALA B N 1
ATOM 3841 C CA . ALA B 1 243 ? -7.378 103.302 9.031 1.00 20.78 240 ALA B CA 1
ATOM 3842 C C . ALA B 1 243 ? -6.562 104.201 8.109 1.00 23.44 240 ALA B C 1
ATOM 3843 O O . ALA B 1 243 ? -5.338 104.194 8.148 1.00 23.39 240 ALA B O 1
ATOM 3845 N N . ILE B 1 244 ? -7.260 104.967 7.276 1.00 22.23 241 ILE B N 1
ATOM 3846 C CA . ILE B 1 244 ? -6.653 106.110 6.601 1.00 20.34 241 ILE B CA 1
ATOM 3847 C C . ILE B 1 244 ? -7.240 107.330 7.276 1.00 30.25 241 ILE B C 1
ATOM 3848 O O . ILE B 1 244 ? -8.456 107.401 7.506 1.00 26.89 241 ILE B O 1
ATOM 3853 N N . ILE B 1 245 ? -6.383 108.289 7.594 1.00 28.63 242 ILE B N 1
ATOM 3854 C CA . ILE B 1 245 ? -6.824 109.492 8.268 1.00 25.65 242 ILE B CA 1
ATOM 3855 C C . ILE B 1 245 ? -6.527 110.703 7.411 1.00 26.06 242 ILE B C 1
ATOM 3856 O O . ILE B 1 245 ? -5.414 110.861 6.926 1.00 31.33 242 ILE B O 1
ATOM 3861 N N . TRP B 1 246 ? -7.538 111.548 7.231 1.00 28.32 243 TRP B N 1
ATOM 3862 C CA . TRP B 1 246 ? -7.401 112.799 6.498 1.00 28.51 243 TRP B CA 1
ATOM 3863 C C . TRP B 1 246 ? -7.508 113.964 7.480 1.00 38.60 243 TRP B C 1
ATOM 3864 O O . TRP B 1 246 ? -8.610 114.414 7.780 1.00 37.34 243 TRP B O 1
ATOM 3875 N N . PRO B 1 247 ? -6.366 114.450 7.989 1.00 39.58 244 PRO B N 1
ATOM 3876 C CA . PRO B 1 247 ? -6.396 115.564 8.942 1.00 46.20 244 PRO B CA 1
ATOM 3877 C C . PRO B 1 247 ? -6.644 116.888 8.233 1.00 52.85 244 PRO B C 1
ATOM 3878 O O . PRO B 1 247 ? -6.254 117.053 7.076 1.00 48.97 244 PRO B O 1
ATOM 3882 N N . LYS B 1 248 ? -7.278 117.826 8.929 1.00 58.61 245 LYS B N 1
ATOM 3883 C CA . LYS B 1 248 ? -7.505 119.153 8.376 1.00 61.03 245 LYS B CA 1
ATOM 3884 C C . LYS B 1 248 ? -6.182 119.822 8.022 1.00 56.29 245 LYS B C 1
ATOM 3885 O O . LYS B 1 248 ? -5.280 119.926 8.859 1.00 54.73 245 LYS B O 1
ATOM 3891 N N . ASN B 1 249 ? -6.067 120.257 6.772 1.00 58.13 246 ASN B N 1
ATOM 3892 C CA . ASN B 1 249 ? -4.908 121.026 6.325 1.00 67.63 246 ASN B CA 1
ATOM 3893 C C . ASN B 1 249 ? -3.612 120.222 6.313 1.00 65.57 246 ASN B C 1
ATOM 3894 O O . ASN B 1 249 ? -2.523 120.790 6.421 1.00 66.72 246 ASN B O 1
ATOM 3899 N N . GLN B 1 250 ? -3.729 118.905 6.181 1.00 54.25 247 GLN B N 1
ATOM 3900 C CA . GLN B 1 250 ? -2.553 118.049 6.120 1.00 52.01 247 GLN B CA 1
ATOM 3901 C C . GLN B 1 250 ? -2.760 116.896 5.151 1.00 45.92 247 GLN B C 1
ATOM 3902 O O . GLN B 1 250 ? -3.893 116.519 4.847 1.00 49.73 247 GLN B O 1
ATOM 3908 N N . GLN B 1 251 ? -1.659 116.331 4.674 1.00 38.80 248 GLN B N 1
ATOM 3909 C CA . GLN B 1 251 ? -1.723 115.136 3.847 1.00 32.07 248 GLN B CA 1
ATOM 3910 C C . GLN B 1 251 ? -2.230 113.981 4.689 1.00 34.59 248 GLN B C 1
ATOM 3911 O O . GLN B 1 251 ? -2.052 113.977 5.907 1.00 32.12 248 GLN B O 1
ATOM 3917 N N . PRO B 1 252 ? -2.866 112.997 4.044 1.00 39.41 249 PRO B N 1
ATOM 3918 C CA . PRO B 1 252 ? -3.395 111.832 4.766 1.00 31.80 249 PRO B CA 1
ATOM 3919 C C . PRO B 1 252 ? -2.297 110.903 5.277 1.00 29.92 249 PRO B C 1
ATOM 3920 O O . PRO B 1 252 ? -1.178 110.917 4.761 1.00 30.98 249 PRO B O 1
ATOM 3924 N N . ILE B 1 253 ? -2.621 110.097 6.286 1.00 24.34 250 ILE B N 1
ATOM 3925 C CA . ILE B 1 253 ? -1.677 109.127 6.807 1.00 27.14 250 ILE B CA 1
ATOM 3926 C C . ILE B 1 253 ? -2.450 107.836 7.016 1.00 28.82 250 ILE B C 1
ATOM 3927 O O . ILE B 1 253 ? -3.668 107.870 7.177 1.00 31.49 250 ILE B O 1
ATOM 3932 N N . ALA B 1 254 ? -1.758 106.701 6.982 1.00 22.62 251 ALA B N 1
ATOM 3933 C CA . ALA B 1 254 ? -2.402 105.430 7.277 1.00 19.90 251 ALA B CA 1
ATOM 3934 C C . ALA B 1 254 ? -1.950 105.026 8.684 1.00 28.51 251 ALA B C 1
ATOM 3935 O O . ALA B 1 254 ? -0.829 105.344 9.101 1.00 28.53 251 ALA B O 1
ATOM 3937 N N . LEU B 1 255 ? -2.827 104.359 9.426 1.00 21.88 252 LEU B N 1
ATOM 3938 C CA . LEU B 1 255 ? -2.511 103.976 10.793 1.00 25.90 252 LEU B CA 1
ATOM 3939 C C . LEU B 1 255 ? -3.096 102.607 11.067 1.00 24.16 252 LEU B C 1
ATOM 3940 O O . LEU B 1 255 ? -4.295 102.404 10.911 1.00 26.00 252 LEU B O 1
ATOM 3945 N N . GLY B 1 256 ? -2.247 101.669 11.465 1.00 20.30 253 GLY B N 1
ATOM 3946 C CA . GLY B 1 256 ? -2.725 100.360 11.855 1.00 23.00 253 GLY B CA 1
ATOM 3947 C C . GLY B 1 256 ? -2.425 100.141 13.321 1.00 24.88 253 GLY B C 1
ATOM 3948 O O . GLY B 1 256 ? -1.285 100.325 13.770 1.00 23.49 253 GLY B O 1
ATOM 3949 N N . ILE B 1 257 ? -3.452 99.775 14.080 1.00 18.97 254 ILE B N 1
ATOM 3950 C CA . ILE B 1 257 ? -3.259 99.421 15.476 1.00 16.99 254 ILE B CA 1
ATOM 3951 C C . ILE B 1 257 ? -3.817 98.031 15.699 1.00 23.24 254 ILE B C 1
ATOM 3952 O O . ILE B 1 257 ? -5.012 97.808 15.525 1.00 24.31 254 ILE B O 1
ATOM 3957 N N . LEU B 1 258 ? -2.949 97.094 16.069 1.00 19.38 255 LEU B N 1
ATOM 3958 C CA . LEU B 1 258 ? -3.384 95.717 16.283 1.00 19.34 255 LEU B CA 1
ATOM 3959 C C . LEU B 1 258 ? -3.115 95.337 17.724 1.00 24.25 255 LEU B C 1
ATOM 3960 O O . LEU B 1 258 ? -2.105 95.749 18.300 1.00 22.40 255 LEU B O 1
ATOM 3965 N N . TYR B 1 259 ? -4.006 94.547 18.310 1.00 19.15 256 TYR B N 1
ATOM 3966 C CA . TYR B 1 259 ? -3.817 94.134 19.693 1.00 17.54 256 TYR B CA 1
ATOM 3967 C C . TYR B 1 259 ? -4.189 92.673 19.901 1.00 20.03 256 TYR B C 1
ATOM 3968 O O . TYR B 1 259 ? -5.195 92.207 19.398 1.00 23.08 256 TYR B O 1
ATOM 3977 N N . THR B 1 260 ? -3.377 91.966 20.672 1.00 21.65 257 THR B N 1
ATOM 3978 C CA . THR B 1 260 ? -3.664 90.581 20.989 1.00 20.00 257 THR B CA 1
ATOM 3979 C C . THR B 1 260 ? -2.994 90.199 22.300 1.00 22.85 257 THR B C 1
ATOM 3980 O O . THR B 1 260 ? -1.995 90.800 22.697 1.00 24.03 257 THR B O 1
ATOM 3984 N N . ASN B 1 261 ? -3.567 89.204 22.976 1.00 21.97 258 ASN B N 1
ATOM 3985 C CA . ASN B 1 261 ? -2.977 88.639 24.174 1.00 23.14 258 ASN B CA 1
ATOM 3986 C C . ASN B 1 261 ? -2.759 87.169 23.888 1.00 26.19 258 ASN B C 1
ATOM 3987 O O . ASN B 1 261 ? -3.673 86.361 24.058 1.00 28.44 258 ASN B O 1
ATOM 3992 N N . PRO B 1 262 ? -1.551 86.815 23.432 1.00 29.06 259 PRO B N 1
ATOM 3993 C CA . PRO B 1 262 ? -1.283 85.435 23.024 1.00 24.95 259 PRO B CA 1
ATOM 3994 C C . PRO B 1 262 ? -1.278 84.465 24.194 1.00 29.33 259 PRO B C 1
ATOM 3995 O O . PRO B 1 262 ? -1.272 83.265 23.957 1.00 29.38 259 PRO B O 1
ATOM 3999 N N . ASN B 1 263 ? -1.298 84.972 25.424 1.00 31.82 260 ASN B N 1
ATOM 4000 C CA . ASN B 1 263 ? -1.251 84.118 26.607 1.00 35.58 260 ASN B CA 1
ATOM 4001 C C . ASN B 1 263 ? -2.618 83.810 27.219 1.00 40.03 260 ASN B C 1
ATOM 4002 O O . ASN B 1 263 ? -2.704 83.111 28.230 1.00 35.65 260 ASN B O 1
ATOM 4007 N N . ASP B 1 264 ? -3.687 84.326 26.616 1.00 30.15 261 ASP B N 1
ATOM 4008 C CA . ASP B 1 264 ? -5.023 84.100 27.153 1.00 28.19 261 ASP B CA 1
ATOM 4009 C C . ASP B 1 264 ? -6.057 83.931 26.038 1.00 29.92 261 ASP B C 1
ATOM 4010 O O . ASP B 1 264 ? -6.632 84.907 25.560 1.00 27.60 261 ASP B O 1
ATOM 4015 N N . LYS B 1 265 ? -6.303 82.687 25.635 1.00 27.56 262 LYS B N 1
ATOM 4016 C CA . LYS B 1 265 ? -7.215 82.437 24.526 1.00 28.23 262 LYS B CA 1
ATOM 4017 C C . LYS B 1 265 ? -8.612 82.984 24.806 1.00 25.91 262 LYS B C 1
ATOM 4018 O O . LYS B 1 265 ? -9.299 83.458 23.902 1.00 26.92 262 LYS B O 1
ATOM 4024 N N . ASN B 1 266 ? -9.043 82.910 26.060 1.00 27.35 263 ASN B N 1
ATOM 4025 C CA . ASN B 1 266 ? -10.396 83.331 26.395 1.00 30.50 263 ASN B CA 1
ATOM 4026 C C . ASN B 1 266 ? -10.557 84.822 26.684 1.00 31.50 263 ASN B C 1
ATOM 4027 O O . ASN B 1 266 ? -11.669 85.292 26.942 1.00 29.99 263 ASN B O 1
ATOM 4032 N N . ALA B 1 267 ? -9.458 85.567 26.624 1.00 27.15 264 ALA B N 1
ATOM 4033 C CA . ALA B 1 267 ? -9.514 87.002 26.902 1.00 30.40 264 ALA B CA 1
ATOM 4034 C C . ALA B 1 267 ? -10.383 87.714 25.863 1.00 26.70 264 ALA B C 1
ATOM 4035 O O . ALA B 1 267 ? -10.232 87.484 24.669 1.00 28.46 264 ALA B O 1
ATOM 4037 N N . PRO B 1 268 ? -11.299 88.583 26.323 1.00 26.67 265 PRO B N 1
ATOM 4038 C CA . PRO B 1 268 ? -12.225 89.294 25.433 1.00 26.89 265 PRO B CA 1
ATOM 4039 C C . PRO B 1 268 ? -11.538 90.450 24.724 1.00 28.45 265 PRO B C 1
ATOM 4040 O O . PRO B 1 268 ? -10.441 90.830 25.118 1.00 24.59 265 PRO B O 1
ATOM 4044 N N . SER B 1 269 ? -12.176 90.988 23.692 1.00 23.08 266 SER B N 1
ATOM 4045 C CA . SER B 1 269 ? -11.625 92.118 22.955 1.00 27.02 266 SER B CA 1
ATOM 4046 C C . SER B 1 269 ? -11.445 93.335 23.850 1.00 22.60 266 SER B C 1
ATOM 4047 O O . SER B 1 269 ? -12.130 93.478 24.865 1.00 24.37 266 SER B O 1
ATOM 4050 N N . ASN B 1 270 ? -10.522 94.213 23.470 1.00 22.13 267 ASN B N 1
ATOM 4051 C CA . ASN B 1 270 ? -10.208 95.376 24.281 1.00 31.99 267 ASN B CA 1
ATOM 4052 C C . ASN B 1 270 ? -10.122 96.607 23.399 1.00 26.87 267 ASN B C 1
ATOM 4053 O O . ASN B 1 270 ? -9.093 96.845 22.777 1.00 29.73 267 ASN B O 1
ATOM 4058 N N . GLU B 1 271 ? -11.198 97.384 23.340 1.00 24.02 268 GLU B N 1
ATOM 4059 C CA . GLU B 1 271 ? -11.217 98.574 22.488 1.00 28.20 268 GLU B CA 1
ATOM 4060 C C . GLU B 1 271 ? -10.549 99.743 23.201 1.00 27.75 268 GLU B C 1
ATOM 4061 O O . GLU B 1 271 ? -10.105 100.695 22.563 1.00 29.88 268 GLU B O 1
ATOM 4067 N N . GLU B 1 272 ? -10.481 99.664 24.527 1.00 30.97 269 GLU B N 1
ATOM 4068 C CA . GLU B 1 272 ? -9.928 100.756 25.326 1.00 32.96 269 GLU B CA 1
ATOM 4069 C C . GLU B 1 272 ? -8.461 100.952 24.998 1.00 29.98 269 GLU B C 1
ATOM 4070 O O . GLU B 1 272 ? -8.001 102.080 24.838 1.00 29.46 269 GLU B O 1
ATOM 4076 N N . ILE B 1 273 ? -7.726 99.854 24.874 1.00 26.13 270 ILE B N 1
ATOM 4077 C CA . ILE B 1 273 ? -6.311 99.965 24.547 1.00 24.72 270 ILE B CA 1
ATOM 4078 C C . ILE B 1 273 ? -6.098 100.582 23.155 1.00 29.01 270 ILE B C 1
ATOM 4079 O O . ILE B 1 273 ? -5.151 101.353 22.951 1.00 28.86 270 ILE B O 1
ATOM 4084 N N . ILE B 1 274 ? -6.984 100.280 22.204 1.00 24.59 271 ILE B N 1
ATOM 4085 C CA . ILE B 1 274 ? -6.888 100.895 20.880 1.00 22.05 271 ILE B CA 1
ATOM 4086 C C . ILE B 1 274 ? -7.134 102.398 20.992 1.00 29.36 271 ILE B C 1
ATOM 4087 O O . ILE B 1 274 ? -6.449 103.197 20.359 1.00 25.95 271 ILE B O 1
ATOM 4092 N N . GLN B 1 275 ? -8.129 102.769 21.791 1.00 26.21 272 GLN B N 1
ATOM 4093 C CA . GLN B 1 275 ? -8.468 104.170 21.985 1.00 31.12 272 GLN B CA 1
ATOM 4094 C C . GLN B 1 275 ? -7.277 104.921 22.572 1.00 29.35 272 GLN B C 1
ATOM 4095 O O . GLN B 1 275 ? -6.988 106.050 22.182 1.00 35.12 272 GLN B O 1
ATOM 4101 N N . GLN B 1 276 ? -6.574 104.280 23.498 1.00 32.99 273 GLN B N 1
ATOM 4102 C CA . GLN B 1 276 ? -5.473 104.941 24.185 1.00 30.21 273 GLN B CA 1
ATOM 4103 C C . GLN B 1 276 ? -4.225 105.014 23.319 1.00 35.88 273 GLN B C 1
ATOM 4104 O O . GLN B 1 276 ? -3.514 106.017 23.340 1.00 34.17 273 GLN B O 1
ATOM 4110 N N . ALA B 1 277 ? -3.963 103.960 22.550 1.00 25.09 274 ALA B N 1
ATOM 4111 C CA . ALA B 1 277 ? -2.897 104.014 21.548 1.00 25.86 274 ALA B CA 1
ATOM 4112 C C . ALA B 1 277 ? -3.175 105.140 20.558 1.00 30.22 274 ALA B C 1
ATOM 4113 O O . ALA B 1 277 ? -2.290 105.928 20.229 1.00 34.00 274 ALA B O 1
ATOM 4115 N N . ALA B 1 278 ? -4.415 105.197 20.081 1.00 30.29 275 ALA B N 1
ATOM 4116 C CA . ALA B 1 278 ? -4.818 106.168 19.069 1.00 29.88 275 ALA B CA 1
ATOM 4117 C C . ALA B 1 278 ? -4.677 107.605 19.573 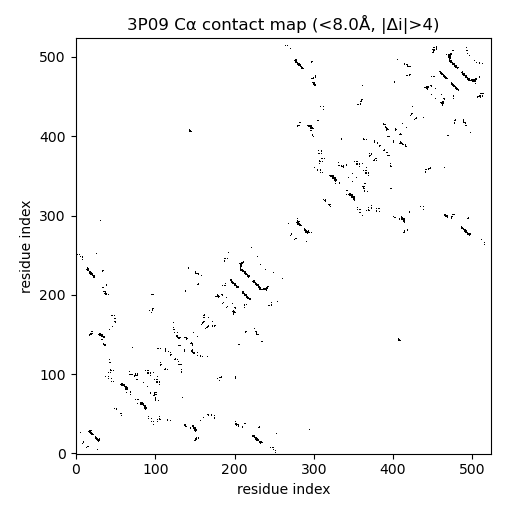1.00 29.67 275 ALA B C 1
ATOM 4118 O O . ALA B 1 278 ? -4.264 108.497 18.832 1.00 32.00 275 ALA B O 1
ATOM 4120 N N . LYS B 1 279 ? -5.053 107.825 20.823 1.00 25.68 276 LYS B N 1
ATOM 4121 C CA . LYS B 1 279 ? -4.885 109.134 21.452 1.00 33.16 276 LYS B CA 1
ATOM 4122 C C . LYS B 1 279 ? -3.431 109.590 21.368 1.00 39.46 276 LYS B C 1
ATOM 4123 O O . LYS B 1 279 ? -3.153 110.744 21.024 1.00 38.75 276 LYS B O 1
ATOM 4129 N N . LEU B 1 280 ? -2.509 108.682 21.693 1.00 33.58 277 LEU B N 1
ATOM 4130 C CA . LEU B 1 280 ? -1.080 108.987 21.627 1.00 36.88 277 LEU B CA 1
ATOM 4131 C C . LEU B 1 280 ? -0.656 109.426 20.228 1.00 39.42 277 LEU B C 1
ATOM 4132 O O . LEU B 1 280 ? 0.104 110.384 20.070 1.00 36.38 277 LEU B O 1
ATOM 4137 N N . ILE B 1 281 ? -1.150 108.723 19.214 1.00 31.75 278 ILE B N 1
ATOM 4138 C CA . ILE B 1 281 ? -0.886 109.103 17.831 1.00 34.93 278 ILE B CA 1
ATOM 4139 C C . ILE B 1 281 ? -1.450 110.493 17.553 1.00 35.35 278 ILE B C 1
ATOM 4140 O O . ILE B 1 281 ? -0.828 111.308 16.867 1.00 38.37 278 ILE B O 1
ATOM 4145 N N . ALA B 1 282 ? -2.631 110.764 18.098 1.00 35.78 279 ALA B N 1
ATOM 4146 C CA . ALA B 1 282 ? -3.287 112.049 17.890 1.00 35.35 279 ALA B CA 1
ATOM 4147 C C . ALA B 1 282 ? -2.490 113.180 18.536 1.00 33.28 279 ALA B C 1
ATOM 4148 O O . ALA B 1 282 ? -2.301 114.236 17.929 1.00 41.32 279 ALA B O 1
ATOM 4150 N N . ASN B 1 283 ? -2.035 112.964 19.769 1.00 27.02 280 ASN B N 1
ATOM 4151 C CA . ASN B 1 283 ? -1.159 113.927 20.429 1.00 37.61 280 ASN B CA 1
ATOM 4152 C C . ASN B 1 283 ? 0.024 114.267 19.540 1.00 43.02 280 ASN B C 1
ATOM 4153 O O . ASN B 1 283 ? 0.402 115.424 19.414 1.00 46.87 280 ASN B O 1
ATOM 4158 N N . ASP B 1 284 ? 0.606 113.250 18.917 1.00 45.37 281 ASP B N 1
ATOM 4159 C CA . ASP B 1 284 ? 1.762 113.459 18.055 1.00 48.39 281 ASP B CA 1
ATOM 4160 C C . ASP B 1 284 ? 1.414 114.291 16.817 1.00 46.85 281 ASP B C 1
ATOM 4161 O O . ASP B 1 284 ? 2.054 115.308 16.533 1.00 42.62 281 ASP B O 1
ATOM 4166 N N . LEU B 1 285 ? 0.396 113.858 16.084 1.00 38.69 282 LEU B N 1
ATOM 4167 C CA . LEU B 1 285 ? 0.027 114.529 14.842 1.00 40.63 282 LEU B CA 1
ATOM 4168 C C . LEU B 1 285 ? -0.366 115.982 15.091 1.00 46.59 282 LEU B C 1
ATOM 4169 O O . LEU B 1 285 ? 0.167 116.888 14.454 1.00 46.80 282 LEU B O 1
ATOM 4174 N N . THR B 1 286 ? -1.288 116.205 16.025 1.00 45.25 283 THR B N 1
ATOM 4175 C CA . THR B 1 286 ? -1.738 117.563 16.333 1.00 42.29 283 THR B CA 1
ATOM 4176 C C . THR B 1 286 ? -0.589 118.468 16.776 1.00 46.10 283 THR B C 1
ATOM 4177 O O . THR B 1 286 ? -0.626 119.678 16.551 1.00 54.11 283 THR B O 1
ATOM 4181 N N . ASN B 1 287 ? 0.424 117.887 17.411 1.00 45.76 284 ASN B N 1
ATOM 4182 C CA . ASN B 1 287 ? 1.564 118.670 17.872 1.00 53.41 284 ASN B CA 1
ATOM 4183 C C . ASN B 1 287 ? 2.473 119.095 16.731 1.00 57.40 284 ASN B C 1
ATOM 4184 O O . ASN B 1 287 ? 2.995 120.209 16.722 1.00 63.21 284 ASN B O 1
ATOM 4189 N N . THR B 1 288 ? 2.664 118.201 15.769 1.00 60.35 285 THR B N 1
ATOM 4190 C CA . THR B 1 288 ? 3.494 118.508 14.610 1.00 70.44 285 THR B CA 1
ATOM 4191 C C . THR B 1 288 ? 2.797 119.550 13.740 1.00 75.87 285 THR B C 1
ATOM 4192 O O . THR B 1 288 ? 3.441 120.442 13.182 1.00 82.83 285 THR B O 1
ATOM 4196 N N . TYR B 1 289 ? 1.475 119.441 13.642 1.00 70.35 286 TYR B N 1
ATOM 4197 C CA . TYR B 1 289 ? 0.684 120.382 12.856 1.00 73.32 286 TYR B CA 1
ATOM 4198 C C . TYR B 1 289 ? 0.542 121.726 13.565 1.00 69.16 286 TYR B C 1
ATOM 4199 O O . TYR B 1 289 ? -0.027 122.666 13.012 1.00 67.71 286 TYR B O 1
#

Solvent-accessible surface area: 22751 Å² total

B-factor: mean 33.37, std 14.67, range [12.1, 117.01]